Protein AF-A0ABD5UM29-F1 (afdb_monomer)

Sequence (417 aa):
MGLASVVATGASLSGGISDLYSALTGDIERVAASALIVAAVIGVRILTSWAKRRDDELSSTQRLLLSAAVGTATAVGAISLLLVWDRSGALLDAYRSAAIADQLTNVVIAVVLLAIAYAVTDFLGGVIREISAESTVLTDHQEEVVRRLTQLTVYTFALLVVVGLFTDNVGGLLVGAGFLGIVVGMAARQTLGAILAGFVLMFSRPFEVGDWVEVGDHEGTVTEISIMSTRLRSFDGEVVTLPNDTVRSGSIIDRSRRNRLRIEVEVGVDYATDIERAAAVVEEAVAGVEDVAEMPEPNAVTKRFDDSAVVLGVRYWIRNPSMRKRWRTQTAAMNAIKADLESEGIVIPFPQQTLSAREPDTSGPQLDAEVEGRAATRGGDGSGDGGSGGDGSGGDGGDAATGDGADTVTNDGEADR

Nearest PDB structures (foldseek):
  4agf-assembly1_G  TM=7.832E-01  e=2.697E-19  Escherichia coli
  2vv5-assembly1_G  TM=7.827E-01  e=2.845E-19  Escherichia coli
  4age-assembly1_C  TM=7.819E-01  e=4.855E-19  Escherichia coli
  5aji-assembly1_E  TM=7.641E-01  e=8.739E-19  Escherichia coli
  8ddj-assembly1_A  TM=7.696E-01  e=1.414E-18  Escherichia coli K-12

Radius of gyration: 45.91 Å; Cα contacts (8 Å, |Δi|>4): 381; chains: 1; bounding box: 120×96×123 Å

Organism: NCBI:txid2004704

InterPro domains:
  IPR006685 Mechanosensitive ion channel MscS [PF00924] (194-252)
  IPR010920 LSM domain superfamily [SSF50182] (191-254)
  IPR011014 Mechanosensitive ion channel MscS, transmembrane-2 [SSF82861] (104-189)
  IPR011066 Mechanosensitive ion channel MscS, C-terminal domain superfamily [SSF82689] (257-356)
  IPR023408 Mechanosensitive ion channel MscS, beta-domain superfamily [G3DSA:2.30.30.60] (206-254)
  IPR045275 Mechanosensitive ion channel MscS, archaea/bacteria type [PTHR30221] (100-361)
  IPR049278 Mechanosensitive ion channel MscS, C-terminal domain [PF21082] (263-348)

Solvent-accessible surface area (backbone atoms only — not comparable to full-atom values): 24436 Å² total; per-residue (Å²): 141,70,92,67,67,69,68,58,61,60,57,52,58,57,48,51,52,53,52,50,48,52,50,52,48,50,54,51,50,48,53,49,46,54,50,46,51,51,48,46,52,50,45,56,47,49,54,50,57,50,52,67,71,70,58,93,82,70,54,72,70,56,56,47,52,50,40,49,49,51,32,49,52,47,49,50,50,48,50,50,54,49,52,63,53,63,73,48,69,86,61,59,86,77,66,85,79,58,84,63,59,63,53,54,49,44,50,51,52,37,53,48,49,50,51,46,43,49,35,53,43,56,33,50,51,47,53,53,51,54,59,41,73,77,33,96,81,58,50,74,67,57,54,53,51,54,45,50,52,48,45,52,52,45,51,51,51,46,48,53,56,41,54,43,66,77,42,97,58,48,64,62,53,51,52,53,51,50,53,51,47,50,56,54,48,61,70,42,44,64,62,53,45,12,36,54,26,20,54,48,46,70,70,71,46,89,66,54,75,69,36,37,37,32,47,73,95,46,58,24,32,28,71,43,78,45,59,44,34,35,32,28,34,29,91,90,67,48,79,47,78,40,50,18,39,59,56,68,72,41,64,73,48,75,50,24,88,80,41,46,35,80,48,76,48,78,48,51,32,32,81,89,54,61,62,71,60,50,34,52,54,45,26,53,32,37,64,72,33,74,62,48,35,80,75,65,61,48,45,50,41,84,70,49,81,53,96,44,25,38,30,34,37,37,34,35,32,30,51,67,43,41,77,68,52,52,54,52,40,51,52,49,27,54,52,35,32,53,53,50,35,56,74,72,68,50,53,68,55,66,90,66,82,88,88,77,64,94,48,99,81,55,82,54,90,74,78,64,74,71,58,67,68,66,68,68,71,76,67,90,83,82,89,80,88,84,86,86,89,80,89,84,86,88,77,88,78,89,80,90,80,88,76,89,76,88,87,85,85,84,87,79,89,86,88,86,136

pLDDT: mean 72.76, std 21.67, range [32.19, 97.88]

Foldseek 3Di:
DDPPVPVVVVVVVVVVVVVVVCVVCVVVVLVVVLVVLVCVLVVLVVVLVVVVVPDPPDDLVVLLVSLVVNLVSLVCSLVVNVVVVVVPVPCVVPCPDDPPVLVVVLVSNLVSLVSNLVSVLSNVLSVLVVVCVVDPPDDPVNSVVVSVVSNCVSVVVSVLVSVVSVDPPNVVSVVVVVVVVVVVCVVCVLVVLLLVLLVCCVVVVPDDQQWFKDAPPDTAGFHDRDSFWTWGQDPVRDIDIGGSNSRVVTDMGTQAPVQKHKDKDKAFFAPVDDPVVLQVLLQVLLCPFPQWDPPPGKGWDQDDDDQGTGIIIIMTMGGRDDPVVNVVSNVSSVVSSVVSCVVVVTDRDDRDDDDDDPDPPDDDPDPPPVVVVVVVPPPDDDDDDDDDDDDDDDDDDYDDDDDDDDDDDDDDDDDDD

Structure (mmCIF, N/CA/C/O backbone):
data_AF-A0ABD5UM29-F1
#
_entry.id   AF-A0ABD5UM29-F1
#
loop_
_atom_site.group_PDB
_atom_site.id
_atom_site.type_symbol
_atom_site.label_atom_id
_atom_site.label_alt_id
_atom_site.label_comp_id
_atom_site.label_asym_id
_atom_site.label_entity_id
_atom_site.label_seq_id
_atom_site.pdbx_PDB_ins_code
_atom_site.Cartn_x
_atom_site.Cartn_y
_atom_site.Cartn_z
_atom_site.occupancy
_atom_site.B_iso_or_equiv
_atom_site.auth_seq_id
_atom_site.auth_comp_id
_atom_site.auth_asym_id
_atom_site.auth_atom_id
_atom_site.pdbx_PDB_model_num
ATOM 1 N N . MET A 1 1 ? 58.906 38.673 -81.941 1.00 42.47 1 MET A N 1
ATOM 2 C CA . MET A 1 1 ? 57.706 38.536 -81.083 1.00 42.47 1 MET A CA 1
ATOM 3 C C . MET A 1 1 ? 56.703 37.666 -81.830 1.00 42.47 1 MET A C 1
ATOM 5 O O . MET A 1 1 ? 56.299 38.071 -82.899 1.00 42.47 1 MET A O 1
ATOM 9 N N . GLY A 1 2 ? 56.323 36.459 -81.430 1.00 42.59 2 GLY A N 1
ATOM 10 C CA . GLY A 1 2 ? 56.730 35.649 -80.295 1.00 42.59 2 GLY A CA 1
ATOM 11 C C . GLY A 1 2 ? 56.500 34.177 -80.645 1.00 42.59 2 GLY A C 1
ATOM 12 O O . GLY A 1 2 ? 55.365 33.739 -80.761 1.00 42.59 2 GLY A O 1
ATOM 13 N N . LEU A 1 3 ? 57.588 33.413 -80.755 1.00 36.88 3 LEU A N 1
ATOM 14 C CA . LEU A 1 3 ? 57.591 31.941 -80.764 1.00 36.88 3 LEU A CA 1
ATOM 15 C C . LEU A 1 3 ? 57.324 31.359 -79.354 1.00 36.88 3 LEU A C 1
ATOM 17 O O . LEU A 1 3 ? 57.619 30.203 -79.081 1.00 36.88 3 LEU A O 1
ATOM 21 N N . ALA A 1 4 ? 56.752 32.165 -78.454 1.00 42.00 4 ALA A N 1
ATOM 22 C CA . ALA A 1 4 ? 56.408 31.800 -77.083 1.00 42.00 4 ALA A CA 1
ATOM 23 C C . ALA A 1 4 ? 54.969 31.261 -76.943 1.00 42.00 4 ALA A C 1
ATOM 25 O O . ALA A 1 4 ? 54.610 30.777 -75.876 1.00 42.00 4 ALA A O 1
ATOM 26 N N . SER A 1 5 ? 54.139 31.317 -77.995 1.00 41.09 5 SER A N 1
ATOM 27 C CA . SER A 1 5 ? 52.724 30.917 -77.910 1.00 41.09 5 SER A CA 1
ATOM 28 C C . SER A 1 5 ? 52.451 29.435 -78.184 1.00 41.09 5 SER A C 1
ATOM 30 O O . SER A 1 5 ? 51.379 28.961 -77.828 1.00 41.09 5 SER A O 1
ATOM 32 N N . VAL A 1 6 ? 53.398 28.685 -78.763 1.00 41.56 6 VAL A N 1
ATOM 33 C CA . VAL A 1 6 ? 53.191 27.261 -79.118 1.00 41.56 6 VAL A CA 1
ATOM 34 C C . VAL A 1 6 ? 53.709 26.302 -78.036 1.00 41.56 6 VAL A C 1
ATOM 36 O O . VAL A 1 6 ? 53.201 25.196 -77.895 1.00 41.56 6 VAL A O 1
ATOM 39 N N . VAL A 1 7 ? 54.641 26.739 -77.180 1.00 39.00 7 VAL A N 1
ATOM 40 C CA . VAL A 1 7 ? 55.073 25.952 -76.004 1.00 39.00 7 VAL A CA 1
ATOM 41 C C . VAL A 1 7 ? 54.029 26.008 -74.873 1.00 39.00 7 VAL A C 1
ATOM 43 O O . VAL A 1 7 ? 53.941 25.089 -74.064 1.00 39.00 7 VAL A O 1
ATOM 46 N N . ALA A 1 8 ? 53.161 27.027 -74.858 1.00 39.19 8 ALA A N 1
ATOM 47 C CA . ALA A 1 8 ? 52.104 27.179 -73.855 1.00 39.19 8 ALA A CA 1
ATOM 48 C C . ALA A 1 8 ? 50.895 26.243 -74.069 1.00 39.19 8 ALA A C 1
ATOM 50 O O . ALA A 1 8 ? 50.147 25.992 -73.129 1.00 39.19 8 ALA A O 1
ATOM 51 N N . THR A 1 9 ? 50.703 25.696 -75.276 1.00 42.31 9 THR A N 1
ATOM 52 C CA . THR A 1 9 ? 49.543 24.841 -75.603 1.00 42.31 9 THR A CA 1
ATOM 53 C C . THR A 1 9 ? 49.796 23.347 -75.360 1.00 42.31 9 THR A C 1
ATOM 55 O O . THR A 1 9 ? 48.850 22.572 -75.282 1.00 42.31 9 THR A O 1
ATOM 58 N N . GLY A 1 10 ? 51.058 22.927 -75.199 1.00 37.72 10 GLY A N 1
ATOM 59 C CA . GLY A 1 10 ? 51.411 21.552 -74.811 1.00 37.72 10 GLY A CA 1
ATOM 60 C C . GLY A 1 10 ? 51.327 21.298 -73.299 1.00 37.72 10 GLY A C 1
ATOM 61 O O . GLY A 1 10 ? 51.013 20.188 -72.881 1.00 37.72 10 GLY A O 1
ATOM 62 N N . ALA A 1 11 ? 51.544 22.333 -72.480 1.00 40.94 11 ALA A N 1
ATOM 63 C CA . ALA A 1 11 ? 51.491 22.243 -71.017 1.00 40.94 11 ALA A CA 1
ATOM 64 C C . ALA A 1 11 ? 50.054 22.238 -70.453 1.00 40.94 11 ALA A C 1
ATOM 66 O O . ALA A 1 11 ? 49.818 21.729 -69.358 1.00 40.94 11 ALA A O 1
ATOM 67 N N . SER A 1 12 ? 49.078 22.766 -71.201 1.00 43.00 12 SER A N 1
ATOM 68 C CA . SER A 1 12 ? 47.667 22.809 -70.790 1.00 43.00 12 SER A CA 1
ATOM 69 C C . SER A 1 12 ? 46.926 21.484 -71.003 1.00 43.00 12 SER A C 1
ATOM 71 O O . SER A 1 12 ? 45.983 21.190 -70.275 1.00 43.00 12 SER A O 1
ATOM 73 N N . LEU A 1 13 ? 47.370 20.650 -71.951 1.00 42.56 13 LEU A N 1
ATOM 74 C CA . LEU A 1 13 ? 46.807 19.314 -72.182 1.00 42.56 13 LEU A CA 1
ATOM 75 C C . LEU A 1 13 ? 47.360 18.271 -71.201 1.00 42.56 13 LEU A C 1
ATOM 77 O O . LEU A 1 13 ? 46.611 17.400 -70.767 1.00 42.56 13 LEU A O 1
ATOM 81 N N . SER A 1 14 ? 48.631 18.379 -70.788 1.00 44.38 14 SER A N 1
ATOM 82 C CA . SER A 1 14 ? 49.173 17.524 -69.722 1.00 44.38 14 SER A CA 1
ATOM 83 C C . SER A 1 14 ? 48.588 17.881 -68.355 1.00 44.38 14 SER A C 1
ATOM 85 O O . SER A 1 14 ? 48.256 16.972 -67.604 1.00 44.38 14 SER A O 1
ATOM 87 N N . GLY A 1 15 ? 48.397 19.181 -68.078 1.00 46.75 15 GLY A N 1
ATOM 88 C CA . GLY A 1 15 ? 47.744 19.688 -66.865 1.00 46.75 15 GLY A CA 1
ATOM 89 C C . GLY A 1 15 ? 46.284 19.247 -66.748 1.00 46.75 15 GLY A C 1
ATOM 90 O O . GLY A 1 15 ? 45.889 18.707 -65.724 1.00 46.75 15 GLY A O 1
ATOM 91 N N . GLY A 1 16 ? 45.507 19.357 -67.832 1.00 45.25 16 GLY A N 1
ATOM 92 C CA . GLY A 1 16 ? 44.100 18.943 -67.840 1.00 45.25 16 GLY A CA 1
ATOM 93 C C . GLY A 1 16 ? 43.890 17.437 -67.647 1.00 45.25 16 GLY A C 1
ATOM 94 O O . GLY A 1 16 ? 42.917 17.037 -67.019 1.00 45.25 16 GLY A O 1
ATOM 95 N N . ILE A 1 17 ? 44.808 16.591 -68.131 1.00 44.81 17 ILE A N 1
ATOM 96 C CA . ILE A 1 17 ? 44.741 15.137 -67.911 1.00 44.81 17 ILE A CA 1
ATOM 97 C C . ILE A 1 17 ? 45.189 14.780 -66.487 1.00 44.81 17 ILE A C 1
ATOM 99 O O . ILE A 1 17 ? 44.570 13.914 -65.877 1.00 44.81 17 ILE A O 1
ATOM 103 N N . SER A 1 18 ? 46.196 15.453 -65.917 1.00 48.44 18 SER A N 1
ATOM 104 C CA . SER A 1 18 ? 46.575 15.268 -64.505 1.00 48.44 18 SER A CA 1
ATOM 105 C C . SER A 1 18 ? 45.534 15.816 -63.523 1.00 48.44 18 SER A C 1
ATOM 107 O O . SER A 1 18 ? 45.331 15.228 -62.463 1.00 48.44 18 SER A O 1
ATOM 109 N N . ASP A 1 19 ? 44.825 16.884 -63.883 1.00 49.12 19 ASP A N 1
ATOM 110 C CA . ASP A 1 19 ? 43.728 17.453 -63.093 1.00 49.12 19 ASP A CA 1
ATOM 111 C C . ASP A 1 19 ? 42.481 16.562 -63.162 1.00 49.12 19 ASP A C 1
ATOM 113 O O . ASP A 1 19 ? 41.829 16.320 -62.150 1.00 49.12 19 ASP A O 1
ATOM 117 N N . LEU A 1 20 ? 42.196 15.971 -64.328 1.00 44.59 20 LEU A N 1
ATOM 118 C CA . LEU A 1 20 ? 41.130 14.978 -64.471 1.00 44.59 20 LEU A CA 1
ATOM 119 C C . LEU A 1 20 ? 41.475 13.667 -63.746 1.00 44.59 20 LEU A C 1
ATOM 121 O O . LEU A 1 20 ? 40.602 13.067 -63.126 1.00 44.59 20 LEU A O 1
ATOM 125 N N . TYR A 1 21 ? 42.742 13.235 -63.785 1.00 45.88 21 TYR A N 1
ATOM 126 C CA . TYR A 1 21 ? 43.214 12.040 -63.082 1.00 45.88 21 TYR A CA 1
ATOM 127 C C . TYR A 1 21 ? 43.197 12.243 -61.564 1.00 45.88 21 TYR A C 1
ATOM 129 O O . TYR A 1 21 ? 42.720 11.361 -60.866 1.00 45.88 21 TYR A O 1
ATOM 137 N N . SER A 1 22 ? 43.627 13.406 -61.060 1.00 48.59 22 SER A N 1
ATOM 138 C CA . SER A 1 22 ? 43.590 13.741 -59.627 1.00 48.59 22 SER A CA 1
ATOM 139 C C . SER A 1 22 ? 42.170 13.955 -59.089 1.00 48.59 22 SER A C 1
ATOM 141 O O . SER A 1 22 ? 41.892 13.584 -57.947 1.00 48.59 22 SER A O 1
ATOM 143 N N . ALA A 1 23 ? 41.248 14.469 -59.911 1.00 43.78 23 ALA A N 1
ATOM 144 C CA . ALA A 1 23 ? 39.825 14.551 -59.583 1.00 43.78 23 ALA A CA 1
ATOM 145 C C . ALA A 1 23 ? 39.160 13.160 -59.539 1.00 43.78 23 ALA A C 1
ATOM 147 O O . ALA A 1 23 ? 38.472 12.840 -58.571 1.00 43.78 23 ALA A O 1
ATOM 148 N N . LEU A 1 24 ? 39.431 12.294 -60.526 1.00 34.06 24 LEU A N 1
ATOM 149 C CA . LEU A 1 24 ? 38.925 10.914 -60.554 1.00 34.06 24 LEU A CA 1
ATOM 150 C C . LEU A 1 24 ? 39.514 10.046 -59.436 1.00 34.06 24 LEU A C 1
ATOM 152 O O . LEU A 1 24 ? 38.777 9.281 -58.814 1.00 34.06 24 LEU A O 1
ATOM 156 N N . THR A 1 25 ? 40.814 10.159 -59.142 1.00 47.50 25 THR A N 1
ATOM 157 C CA . THR A 1 25 ? 41.418 9.445 -58.009 1.00 47.50 25 THR A CA 1
ATOM 158 C C . THR A 1 25 ? 40.909 9.987 -56.682 1.00 47.50 25 THR A C 1
ATOM 160 O O . THR A 1 25 ? 40.654 9.190 -55.793 1.00 47.50 25 THR A O 1
ATOM 163 N N . GLY A 1 26 ? 40.658 11.295 -56.553 1.00 49.22 26 GLY A N 1
ATOM 164 C CA . GLY A 1 26 ? 40.088 11.884 -55.339 1.00 49.22 26 GLY A CA 1
ATOM 165 C C . GLY A 1 26 ? 38.675 11.384 -55.025 1.00 49.22 26 GLY A C 1
ATOM 166 O O . GLY A 1 26 ? 38.383 11.064 -53.874 1.00 49.22 26 GLY A O 1
ATOM 167 N N . ASP A 1 27 ? 37.807 11.254 -56.031 1.00 46.69 27 ASP A N 1
ATOM 168 C CA . ASP A 1 27 ? 36.437 10.755 -55.848 1.00 46.69 27 ASP A CA 1
ATOM 169 C C . ASP A 1 27 ? 36.397 9.238 -55.587 1.00 46.69 27 ASP A C 1
ATOM 171 O O . ASP A 1 27 ? 35.659 8.773 -54.712 1.00 46.69 27 ASP A O 1
ATOM 175 N N . ILE A 1 28 ? 37.250 8.462 -56.268 1.00 46.00 28 ILE A N 1
ATOM 176 C CA . ILE A 1 28 ? 37.396 7.018 -56.030 1.00 46.00 28 ILE A CA 1
ATOM 177 C C . ILE A 1 28 ? 38.019 6.755 -54.658 1.00 46.00 28 ILE A C 1
ATOM 179 O O . ILE A 1 28 ? 37.548 5.871 -53.953 1.00 46.00 28 ILE A O 1
ATOM 183 N N . GLU A 1 29 ? 39.014 7.533 -54.232 1.00 46.12 29 GLU A N 1
ATOM 184 C CA . GLU A 1 29 ? 39.625 7.419 -52.904 1.00 46.12 29 GLU A CA 1
ATOM 185 C C . GLU A 1 29 ? 38.633 7.747 -51.785 1.00 46.12 29 GLU A C 1
ATOM 187 O O . GLU A 1 29 ? 38.701 7.133 -50.727 1.00 46.12 29 GLU A O 1
ATOM 192 N N . ARG A 1 30 ? 37.666 8.647 -52.006 1.00 51.00 30 ARG A N 1
ATOM 193 C CA . ARG A 1 30 ? 36.646 9.033 -51.010 1.00 51.00 30 ARG A CA 1
ATOM 194 C C . ARG A 1 30 ? 35.501 8.027 -50.902 1.00 51.00 30 ARG A C 1
ATOM 196 O O . ARG A 1 30 ? 35.073 7.697 -49.792 1.00 51.00 30 ARG A O 1
ATOM 203 N N . VAL A 1 31 ? 35.028 7.493 -52.029 1.00 49.81 31 VAL A N 1
ATOM 204 C CA . VAL A 1 31 ? 34.071 6.373 -52.038 1.00 49.81 31 VAL A CA 1
ATOM 205 C C . VAL A 1 31 ? 34.745 5.104 -51.515 1.00 49.81 31 VAL A C 1
ATOM 207 O O . VAL A 1 31 ? 34.155 4.384 -50.717 1.00 49.81 31 VAL A O 1
ATOM 210 N N . ALA A 1 32 ? 36.010 4.867 -51.865 1.00 48.44 32 ALA A N 1
ATOM 211 C CA . ALA A 1 32 ? 36.797 3.773 -51.313 1.00 48.44 32 ALA A CA 1
ATOM 212 C C . ALA A 1 32 ? 37.085 3.968 -49.823 1.00 48.44 32 ALA A C 1
ATOM 214 O O . ALA A 1 32 ? 37.040 2.987 -49.097 1.00 48.44 32 ALA A O 1
ATOM 215 N N . ALA A 1 33 ? 37.319 5.194 -49.340 1.00 50.91 33 ALA A N 1
ATOM 216 C CA . ALA A 1 33 ? 37.537 5.486 -47.923 1.00 50.91 33 ALA A CA 1
ATOM 217 C C . ALA A 1 33 ? 36.254 5.317 -47.103 1.00 50.91 33 ALA A C 1
ATOM 219 O O . ALA A 1 33 ? 36.284 4.677 -46.059 1.00 50.91 33 ALA A O 1
ATOM 220 N N . SER A 1 34 ? 35.113 5.819 -47.581 1.00 49.50 34 SER A N 1
ATOM 221 C CA . SER A 1 34 ? 33.817 5.590 -46.925 1.00 49.50 34 SER A CA 1
ATOM 222 C C . SER A 1 34 ? 33.414 4.112 -46.971 1.00 49.50 34 SER A C 1
ATOM 224 O O . SER A 1 34 ? 33.009 3.568 -45.946 1.00 49.50 34 SER A O 1
ATOM 226 N N . ALA A 1 35 ? 33.634 3.417 -48.092 1.00 50.44 35 ALA A N 1
ATOM 227 C CA . ALA A 1 35 ? 33.451 1.970 -48.192 1.00 50.44 35 ALA A CA 1
ATOM 228 C C . ALA A 1 35 ? 34.433 1.187 -47.303 1.00 50.44 35 ALA A C 1
ATOM 230 O O . ALA A 1 35 ? 34.028 0.191 -46.718 1.00 50.44 35 ALA A O 1
ATOM 231 N N . LEU A 1 36 ? 35.683 1.638 -47.139 1.00 52.59 36 LEU A N 1
ATOM 232 C CA . LEU A 1 36 ? 36.677 1.039 -46.240 1.00 52.59 36 LEU A CA 1
ATOM 233 C C . LEU A 1 36 ? 36.322 1.255 -44.779 1.00 52.59 36 LEU A C 1
ATOM 235 O O . LEU A 1 36 ? 36.490 0.335 -43.992 1.00 52.59 36 LEU A O 1
ATOM 239 N N . ILE A 1 37 ? 35.822 2.432 -44.402 1.00 54.78 37 ILE A N 1
ATOM 240 C CA . ILE A 1 37 ? 35.394 2.701 -43.026 1.00 54.78 37 ILE A CA 1
ATOM 241 C C . ILE A 1 37 ? 34.131 1.893 -42.724 1.00 54.78 37 ILE A C 1
ATOM 243 O O . ILE A 1 37 ? 34.062 1.248 -41.683 1.00 54.78 37 ILE A O 1
ATOM 247 N N . VAL A 1 38 ? 33.168 1.834 -43.646 1.00 53.19 38 VAL A N 1
ATOM 248 C CA . VAL A 1 38 ? 31.983 0.975 -43.509 1.00 53.19 38 VAL A CA 1
ATOM 249 C C . VAL A 1 38 ? 32.387 -0.504 -43.461 1.00 53.19 38 VAL A C 1
ATOM 251 O O . VAL A 1 38 ? 31.922 -1.225 -42.584 1.00 53.19 38 VAL A O 1
ATOM 254 N N . ALA A 1 39 ? 33.308 -0.960 -44.312 1.00 51.53 39 ALA A N 1
ATOM 255 C CA . ALA A 1 39 ? 33.837 -2.325 -44.297 1.00 51.53 39 ALA A CA 1
ATOM 256 C C . ALA A 1 39 ? 34.681 -2.624 -43.050 1.00 51.53 39 ALA A C 1
ATOM 258 O O . ALA A 1 39 ? 34.658 -3.751 -42.569 1.00 51.53 39 ALA A O 1
ATOM 259 N N . ALA A 1 40 ? 35.379 -1.639 -42.485 1.00 54.31 40 ALA A N 1
ATOM 260 C CA . ALA A 1 40 ? 36.127 -1.767 -41.239 1.00 54.31 40 ALA A CA 1
ATOM 261 C C . ALA A 1 40 ? 35.183 -1.818 -40.035 1.00 54.31 40 ALA A C 1
ATOM 263 O O . ALA A 1 40 ? 35.369 -2.654 -39.159 1.00 54.31 40 ALA A O 1
ATOM 264 N N . VAL A 1 41 ? 34.122 -1.008 -40.013 1.00 55.47 41 VAL A N 1
ATOM 265 C CA . VAL A 1 41 ? 33.076 -1.055 -38.979 1.00 55.47 41 VAL A CA 1
ATOM 266 C C . VAL A 1 41 ? 32.315 -2.381 -39.053 1.00 55.47 41 VAL A C 1
ATOM 268 O O . VAL A 1 41 ? 32.137 -3.051 -38.036 1.00 55.47 41 VAL A O 1
ATOM 271 N N . ILE A 1 42 ? 31.926 -2.818 -40.255 1.00 56.91 42 ILE A N 1
ATOM 272 C CA . ILE A 1 42 ? 31.303 -4.128 -40.484 1.00 56.91 42 ILE A CA 1
ATOM 273 C C . ILE A 1 42 ? 32.288 -5.257 -40.153 1.00 56.91 42 ILE A C 1
ATOM 275 O O . ILE A 1 42 ? 31.890 -6.239 -39.539 1.00 56.91 42 ILE A O 1
ATOM 279 N N . GLY A 1 43 ? 33.569 -5.116 -40.488 1.00 56.28 43 GLY A N 1
ATOM 280 C CA . GLY A 1 43 ? 34.623 -6.098 -40.233 1.00 56.28 43 GLY A CA 1
ATOM 281 C C . GLY A 1 43 ? 34.918 -6.272 -38.746 1.00 56.28 43 GLY A C 1
ATOM 282 O O . GLY A 1 43 ? 34.903 -7.396 -38.254 1.00 56.28 43 GLY A O 1
ATOM 283 N N . VAL A 1 44 ? 35.078 -5.175 -38.002 1.00 57.84 44 VAL A N 1
ATOM 284 C CA . VAL A 1 44 ? 35.207 -5.174 -36.535 1.00 57.84 44 VAL A CA 1
ATOM 285 C C . VAL A 1 44 ? 33.968 -5.797 -35.898 1.00 57.84 44 VAL A C 1
ATOM 287 O O . VAL A 1 44 ? 34.076 -6.581 -34.957 1.00 57.84 44 VAL A O 1
ATOM 290 N N . ARG A 1 45 ? 32.780 -5.532 -36.444 1.00 57.75 45 ARG A N 1
ATOM 291 C CA . ARG A 1 45 ? 31.517 -6.095 -35.959 1.00 57.75 45 ARG A CA 1
ATOM 292 C C . ARG A 1 45 ? 31.340 -7.582 -36.275 1.00 57.75 45 ARG A C 1
ATOM 294 O O . ARG A 1 45 ? 30.867 -8.326 -35.422 1.00 57.75 45 ARG A O 1
ATOM 301 N N . ILE A 1 46 ? 31.730 -8.043 -37.462 1.00 60.22 46 ILE A N 1
ATOM 302 C CA . ILE A 1 46 ? 31.719 -9.467 -37.820 1.00 60.22 46 ILE A CA 1
ATOM 303 C C . ILE A 1 46 ? 32.739 -10.202 -36.957 1.00 60.22 46 ILE A C 1
ATOM 305 O O . ILE A 1 46 ? 32.381 -11.198 -36.337 1.00 60.22 46 ILE A O 1
ATOM 309 N N . LEU A 1 47 ? 33.956 -9.670 -36.833 1.00 58.34 47 LEU A N 1
ATOM 310 C CA . LEU A 1 47 ? 35.030 -10.246 -36.029 1.00 58.34 47 LEU A CA 1
ATOM 311 C C . LEU A 1 47 ? 34.638 -10.359 -34.552 1.00 58.34 47 LEU A C 1
ATOM 313 O O . LEU A 1 47 ? 34.876 -11.387 -33.928 1.00 58.34 47 LEU A O 1
ATOM 317 N N . THR A 1 48 ? 33.964 -9.348 -34.007 1.00 55.91 48 THR A N 1
ATOM 318 C CA . THR A 1 48 ? 33.502 -9.356 -32.610 1.00 55.91 48 THR A CA 1
ATOM 319 C C . THR A 1 48 ? 32.259 -10.216 -32.409 1.00 55.91 48 THR A C 1
ATOM 321 O O . THR A 1 48 ? 32.176 -10.927 -31.413 1.00 55.91 48 THR A O 1
ATOM 324 N N . SER A 1 49 ? 31.330 -10.259 -33.370 1.00 55.28 49 SER A N 1
ATOM 325 C CA . SER A 1 49 ? 30.205 -11.205 -33.345 1.00 55.28 49 SER A CA 1
ATOM 326 C C . SER A 1 49 ? 30.660 -12.662 -33.471 1.00 55.28 49 SER A C 1
ATOM 328 O O . SER A 1 49 ? 30.033 -13.555 -32.909 1.00 55.28 49 SER A O 1
ATOM 330 N N . TRP A 1 50 ? 31.761 -12.898 -34.185 1.00 54.84 50 TRP A N 1
ATOM 331 C CA . TRP A 1 50 ? 32.379 -14.205 -34.358 1.00 54.84 50 TRP A CA 1
ATOM 332 C C . TRP A 1 50 ? 33.184 -14.607 -33.118 1.00 54.84 50 TRP A C 1
ATOM 334 O O . TRP A 1 50 ? 33.058 -15.740 -32.665 1.00 54.84 50 TRP A O 1
ATOM 344 N N . ALA A 1 51 ? 33.900 -13.664 -32.494 1.00 55.66 51 ALA A N 1
ATOM 345 C CA . ALA A 1 51 ? 34.544 -13.857 -31.193 1.00 55.66 51 ALA A CA 1
ATOM 346 C C . ALA A 1 51 ? 33.517 -14.179 -30.091 1.00 55.66 51 ALA A C 1
ATOM 348 O O . ALA A 1 51 ? 33.687 -15.131 -29.338 1.00 55.66 51 ALA A O 1
ATOM 349 N N . LYS A 1 52 ? 32.376 -13.477 -30.068 1.00 54.62 52 LYS A N 1
ATOM 350 C CA . LYS A 1 52 ? 31.276 -13.713 -29.112 1.00 54.62 52 LYS A CA 1
ATOM 351 C C . LYS A 1 52 ? 30.561 -15.060 -29.315 1.00 54.62 52 LYS A C 1
ATOM 353 O O . LYS A 1 52 ? 29.873 -15.508 -28.408 1.00 54.62 52 LYS A O 1
ATOM 358 N N . ARG A 1 53 ? 30.701 -15.695 -30.489 1.00 56.91 53 ARG A N 1
ATOM 359 C CA . ARG A 1 53 ? 30.181 -17.047 -30.789 1.00 56.91 53 ARG A CA 1
ATOM 360 C C . ARG A 1 53 ? 31.165 -18.171 -30.456 1.00 56.91 53 ARG A C 1
ATOM 362 O O . ARG A 1 53 ? 30.759 -19.325 -30.526 1.00 56.91 53 ARG A O 1
ATOM 369 N N . ARG A 1 54 ? 32.439 -17.863 -30.186 1.00 53.44 54 ARG A N 1
ATOM 370 C CA . ARG A 1 54 ? 33.483 -18.877 -29.982 1.00 53.44 54 ARG A CA 1
ATOM 371 C C . ARG A 1 54 ? 33.861 -19.138 -28.527 1.00 53.44 54 ARG A C 1
ATOM 373 O O . ARG A 1 54 ? 34.426 -20.196 -28.291 1.00 53.44 54 ARG A O 1
ATOM 380 N N . ASP A 1 55 ? 33.516 -18.254 -27.590 1.00 46.31 55 ASP A N 1
ATOM 381 C CA . ASP A 1 55 ? 33.963 -18.383 -26.199 1.00 46.31 55 ASP A CA 1
ATOM 382 C C . ASP A 1 55 ? 32.801 -18.507 -25.196 1.00 46.31 55 ASP A C 1
ATOM 384 O O . ASP A 1 55 ? 32.187 -17.523 -24.762 1.00 46.31 55 ASP A O 1
ATOM 388 N N . ASP A 1 56 ? 32.556 -19.749 -24.773 1.00 51.03 56 ASP A N 1
ATOM 389 C CA . ASP A 1 56 ? 31.655 -20.104 -23.669 1.00 51.03 56 ASP A CA 1
ATOM 390 C C . ASP A 1 56 ? 32.291 -19.899 -22.272 1.00 51.03 56 ASP A C 1
ATOM 392 O O . ASP A 1 56 ? 31.595 -20.018 -21.268 1.00 51.03 56 ASP A O 1
ATOM 396 N N . GLU A 1 57 ? 33.570 -19.502 -22.175 1.00 51.22 57 GLU A N 1
ATOM 397 C CA . GLU A 1 57 ? 34.334 -19.467 -20.904 1.00 51.22 57 GLU A CA 1
ATOM 398 C C . GLU A 1 57 ? 34.720 -18.066 -20.372 1.00 51.22 57 GLU A C 1
ATOM 400 O O . GLU A 1 57 ? 35.502 -17.954 -19.429 1.00 51.22 57 GLU A O 1
ATOM 405 N N . LEU A 1 58 ? 34.195 -16.968 -20.928 1.00 51.69 58 LEU A N 1
ATOM 406 C CA . LEU A 1 58 ? 34.571 -15.613 -20.476 1.00 51.69 58 LEU A CA 1
ATOM 407 C C . LEU A 1 58 ? 33.692 -15.103 -19.322 1.00 51.69 58 LEU A C 1
ATOM 409 O O . LEU A 1 58 ? 32.461 -15.158 -19.401 1.00 51.69 58 LEU A O 1
ATOM 413 N N . SER A 1 59 ? 34.330 -14.539 -18.288 1.00 57.28 59 SER A N 1
ATOM 414 C CA . SER A 1 59 ? 33.668 -13.932 -17.123 1.00 57.28 59 SER A CA 1
ATOM 415 C C . SER A 1 59 ? 32.768 -12.752 -17.524 1.00 57.28 59 SER A C 1
ATOM 417 O O . SER A 1 59 ? 33.029 -12.071 -18.521 1.00 57.28 59 SER A O 1
ATOM 419 N N . SER A 1 60 ? 31.710 -12.484 -16.746 1.00 57.12 60 SER A N 1
ATOM 420 C CA . SER A 1 60 ? 30.689 -11.456 -17.044 1.00 57.12 60 SER A CA 1
ATOM 421 C C . SER A 1 60 ? 31.304 -10.082 -17.374 1.00 57.12 60 SER A C 1
ATOM 423 O O . SER A 1 60 ? 31.035 -9.492 -18.424 1.00 57.12 60 SER A O 1
ATOM 425 N N . THR A 1 61 ? 32.304 -9.677 -16.588 1.00 53.38 61 THR A N 1
ATOM 426 C CA . THR A 1 61 ? 33.097 -8.451 -16.760 1.00 53.38 61 THR A CA 1
ATOM 427 C C . THR A 1 61 ? 33.811 -8.339 -18.112 1.00 53.38 61 THR A C 1
ATOM 429 O O . THR A 1 61 ? 33.867 -7.256 -18.697 1.00 53.38 61 THR A O 1
ATOM 432 N N . GLN A 1 62 ? 34.330 -9.440 -18.664 1.00 54.88 62 GLN A N 1
ATOM 433 C CA . GLN A 1 62 ? 35.030 -9.436 -19.954 1.00 54.88 62 GLN A CA 1
ATOM 434 C C . GLN A 1 62 ? 34.056 -9.296 -21.126 1.00 54.88 62 GLN A C 1
ATOM 436 O O . GLN A 1 62 ? 34.363 -8.608 -22.100 1.00 54.88 62 GLN A O 1
ATOM 441 N N . ARG A 1 63 ? 32.850 -9.867 -21.021 1.00 59.84 63 ARG A N 1
ATOM 442 C CA . ARG A 1 63 ? 31.785 -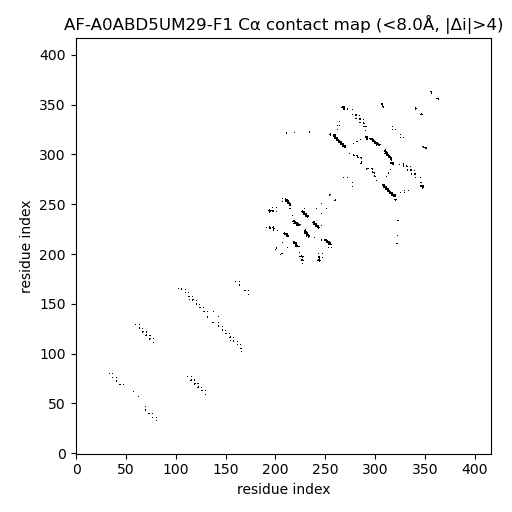9.696 -22.026 1.00 59.84 63 ARG A CA 1
ATOM 443 C C . ARG A 1 63 ? 31.288 -8.247 -22.074 1.00 59.84 63 ARG A C 1
ATOM 445 O O . ARG A 1 63 ? 31.015 -7.731 -23.163 1.00 59.84 63 ARG A O 1
ATOM 452 N N . LEU A 1 64 ? 31.241 -7.578 -20.921 1.00 56.47 64 LEU A N 1
ATOM 453 C CA . LEU A 1 64 ? 30.858 -6.173 -20.796 1.00 56.47 64 LEU A CA 1
ATOM 454 C C . LEU A 1 64 ? 31.905 -5.249 -21.415 1.00 56.47 64 LEU A C 1
ATOM 456 O O . LEU A 1 64 ? 31.561 -4.443 -22.278 1.00 56.47 64 LEU A O 1
ATOM 460 N N . LEU A 1 65 ? 33.184 -5.449 -21.084 1.00 54.34 65 LEU A N 1
ATOM 461 C CA . LEU A 1 65 ? 34.293 -4.719 -21.704 1.00 54.34 65 LEU A CA 1
ATOM 462 C C . LEU A 1 65 ? 34.336 -4.921 -23.221 1.00 54.34 65 LEU A C 1
ATOM 464 O O . LEU A 1 65 ? 34.578 -3.965 -23.950 1.00 54.34 65 LEU A O 1
ATOM 468 N N . LEU A 1 66 ? 34.038 -6.125 -23.712 1.00 60.91 66 LEU A N 1
ATOM 469 C CA . LEU A 1 66 ? 34.015 -6.418 -25.144 1.00 60.91 66 LEU A CA 1
ATOM 470 C C . LEU A 1 66 ? 32.837 -5.716 -25.839 1.00 60.91 66 LEU A C 1
ATOM 472 O O . LEU A 1 66 ? 33.027 -5.084 -26.873 1.00 60.91 66 LEU A O 1
ATOM 476 N N . SER A 1 67 ? 31.634 -5.732 -25.254 1.00 54.69 67 SER A N 1
ATOM 477 C CA . SER A 1 67 ? 30.479 -5.001 -25.805 1.00 54.69 67 SER A CA 1
ATOM 478 C C . SER A 1 67 ? 30.636 -3.475 -25.734 1.00 54.69 67 SER A C 1
ATOM 480 O O . SER A 1 67 ? 30.300 -2.781 -26.693 1.00 54.69 67 SER A O 1
ATOM 482 N N . ALA A 1 68 ? 31.223 -2.951 -24.654 1.00 56.22 68 ALA A N 1
ATOM 483 C CA . ALA A 1 68 ? 31.551 -1.539 -24.496 1.00 56.22 68 ALA A CA 1
ATOM 484 C C . ALA A 1 68 ? 32.652 -1.112 -25.474 1.00 56.22 68 ALA A C 1
ATOM 486 O O . ALA A 1 68 ? 32.529 -0.067 -26.109 1.00 56.22 68 ALA A O 1
ATOM 487 N N . ALA A 1 69 ? 33.687 -1.933 -25.668 1.00 57.16 69 ALA A N 1
ATOM 488 C CA . ALA A 1 69 ? 34.737 -1.689 -26.652 1.00 57.16 69 ALA A CA 1
ATOM 489 C C . ALA A 1 69 ? 34.178 -1.687 -28.080 1.00 57.16 69 ALA A C 1
ATOM 491 O O . ALA A 1 69 ? 34.538 -0.821 -28.871 1.00 57.16 69 ALA A O 1
ATOM 492 N N . VAL A 1 70 ? 33.248 -2.590 -28.400 1.00 58.94 70 VAL A N 1
ATOM 493 C CA . VAL A 1 70 ? 32.575 -2.634 -29.708 1.00 58.94 70 VAL A CA 1
ATOM 494 C C . VAL A 1 70 ? 31.656 -1.432 -29.910 1.00 58.94 70 VAL A C 1
ATOM 496 O O . VAL A 1 70 ? 31.691 -0.811 -30.974 1.00 58.94 70 VAL A O 1
ATOM 499 N N . GLY A 1 71 ? 30.870 -1.060 -28.898 1.00 52.09 71 GLY A N 1
ATOM 500 C CA . GLY A 1 71 ? 30.033 0.139 -28.926 1.00 52.09 71 GLY A CA 1
ATOM 501 C C . GLY A 1 71 ? 30.867 1.408 -29.109 1.00 52.09 71 GLY A C 1
ATOM 502 O O . GLY A 1 71 ? 30.574 2.218 -29.986 1.00 52.09 71 GLY A O 1
ATOM 503 N N . THR A 1 72 ? 31.970 1.524 -28.366 1.00 54.91 72 THR A N 1
ATOM 504 C CA . THR A 1 72 ? 32.915 2.647 -28.453 1.00 54.91 72 THR A CA 1
ATOM 505 C C . THR A 1 72 ? 33.613 2.676 -29.809 1.00 54.91 72 THR A C 1
ATOM 507 O O . THR A 1 72 ? 33.657 3.723 -30.440 1.00 54.91 72 THR A O 1
ATOM 510 N N . ALA A 1 73 ? 34.086 1.538 -30.321 1.00 54.06 73 ALA A N 1
ATOM 511 C CA . ALA A 1 73 ? 34.701 1.449 -31.645 1.00 54.06 73 ALA A CA 1
ATOM 512 C C . ALA A 1 73 ? 33.713 1.811 -32.765 1.00 54.06 73 ALA A C 1
ATOM 514 O O . ALA A 1 73 ? 34.089 2.471 -33.731 1.00 54.06 73 ALA A O 1
ATOM 515 N N . THR A 1 74 ? 32.437 1.442 -32.620 1.00 55.00 74 THR A N 1
ATOM 516 C CA . THR A 1 74 ? 31.392 1.790 -33.593 1.00 55.00 74 THR A CA 1
ATOM 517 C C . THR A 1 74 ? 31.035 3.275 -33.524 1.00 55.00 74 THR A C 1
ATOM 519 O O . THR A 1 74 ? 30.906 3.916 -34.564 1.00 55.00 74 THR A O 1
ATOM 522 N N . ALA A 1 75 ? 30.942 3.850 -32.321 1.00 52.03 75 ALA A N 1
ATOM 523 C CA . ALA A 1 75 ? 30.719 5.281 -32.124 1.00 52.03 75 ALA A CA 1
ATOM 524 C C . ALA A 1 75 ? 31.901 6.116 -32.639 1.00 52.03 75 ALA A C 1
ATOM 526 O O . ALA A 1 75 ? 31.698 7.081 -33.365 1.00 52.03 75 ALA A O 1
ATOM 527 N N . VAL A 1 76 ? 33.137 5.708 -32.343 1.00 56.34 76 VAL A N 1
ATOM 528 C CA . VAL A 1 76 ? 34.362 6.349 -32.845 1.00 56.34 76 VAL A CA 1
ATOM 529 C C . VAL A 1 76 ? 34.462 6.219 -34.361 1.00 56.34 76 VAL A C 1
ATOM 531 O O . VAL A 1 76 ? 34.820 7.191 -35.017 1.00 56.34 76 VAL A O 1
ATOM 534 N N . GLY A 1 77 ? 34.108 5.066 -34.932 1.00 53.19 77 GLY A N 1
ATOM 535 C CA . GLY A 1 77 ? 34.046 4.863 -36.379 1.00 53.19 77 GLY A CA 1
ATOM 536 C C . GLY A 1 77 ? 33.018 5.775 -37.048 1.00 53.19 77 GLY A C 1
ATOM 537 O O . GLY A 1 77 ? 33.333 6.424 -38.040 1.00 53.19 77 GLY A O 1
ATOM 538 N N . ALA A 1 78 ? 31.824 5.902 -36.466 1.00 51.44 78 ALA A N 1
ATOM 539 C CA . ALA A 1 78 ? 30.776 6.788 -36.963 1.00 51.44 78 ALA A CA 1
ATOM 540 C C . ALA A 1 78 ? 31.136 8.279 -36.826 1.00 51.44 78 ALA A C 1
ATOM 542 O O . ALA A 1 78 ? 30.956 9.043 -37.770 1.00 51.44 78 ALA A O 1
ATOM 543 N N . ILE A 1 79 ? 31.705 8.688 -35.686 1.00 54.38 79 ILE A N 1
ATOM 544 C CA . ILE A 1 79 ? 32.184 10.058 -35.442 1.00 54.38 79 ILE A CA 1
ATOM 545 C C . ILE A 1 79 ? 33.353 10.391 -36.373 1.00 54.38 79 ILE A C 1
ATOM 547 O O . ILE A 1 79 ? 33.404 11.480 -36.930 1.00 54.38 79 ILE A O 1
ATOM 551 N N . SER A 1 80 ? 34.265 9.446 -36.601 1.00 52.22 80 SER A N 1
ATOM 552 C CA . SER A 1 80 ? 35.381 9.615 -37.537 1.00 52.22 80 SER A CA 1
ATOM 553 C C . SER A 1 80 ? 34.883 9.763 -38.975 1.00 52.22 80 SER A C 1
ATOM 555 O O . SER A 1 80 ? 35.409 10.584 -39.719 1.00 52.22 80 SER A O 1
ATOM 557 N N . LEU A 1 81 ? 33.825 9.041 -39.355 1.00 53.09 81 LEU A N 1
ATOM 558 C CA . LEU A 1 81 ? 33.181 9.177 -40.661 1.00 53.09 81 LEU A CA 1
ATOM 559 C C . LEU A 1 81 ? 32.525 10.562 -40.820 1.00 53.09 81 LEU A C 1
ATOM 561 O O . LEU A 1 81 ? 32.685 11.188 -41.864 1.00 53.09 81 LEU A O 1
ATOM 565 N N . LEU A 1 82 ? 31.889 11.086 -39.765 1.00 53.59 82 LEU A N 1
ATOM 566 C CA . LEU A 1 82 ? 31.331 12.445 -39.744 1.00 53.59 82 LEU A CA 1
ATOM 567 C C . LEU A 1 82 ? 32.413 13.536 -39.804 1.00 53.59 82 LEU A C 1
ATOM 569 O O . LEU A 1 82 ? 32.268 14.492 -40.557 1.00 53.59 82 LEU A O 1
ATOM 573 N N . LEU A 1 83 ? 33.519 13.385 -39.070 1.00 53.06 83 LEU A N 1
ATOM 574 C CA . LEU A 1 83 ? 34.617 14.362 -39.037 1.00 53.06 83 LEU A CA 1
ATOM 575 C C . LEU A 1 83 ? 35.421 14.409 -40.344 1.00 53.06 83 LEU A C 1
ATOM 577 O O . LEU A 1 83 ? 35.898 15.471 -40.741 1.00 53.06 83 LEU A O 1
ATOM 581 N N . VAL A 1 84 ? 35.572 13.268 -41.024 1.00 55.38 84 VAL A N 1
ATOM 582 C CA . VAL A 1 84 ? 36.177 13.205 -42.366 1.00 55.38 84 VAL A CA 1
ATOM 583 C C . VAL A 1 84 ? 35.301 13.938 -43.386 1.00 55.38 84 VAL A C 1
ATOM 585 O O . VAL A 1 84 ? 35.826 14.565 -44.305 1.00 55.38 84 VAL A O 1
ATOM 588 N N . TRP A 1 85 ? 33.981 13.907 -43.199 1.00 47.44 85 TRP A N 1
ATOM 589 C CA . TRP A 1 85 ? 33.020 14.547 -44.090 1.00 47.44 85 TRP A CA 1
ATOM 590 C C . TRP A 1 85 ? 32.865 16.057 -43.813 1.00 47.44 85 TRP A C 1
ATOM 592 O O . TRP A 1 85 ? 32.909 16.849 -44.752 1.00 47.44 85 TRP A O 1
ATOM 602 N N . ASP A 1 86 ? 32.832 16.486 -42.546 1.00 52.19 86 ASP A N 1
ATOM 603 C CA . ASP A 1 86 ? 32.786 17.904 -42.123 1.00 52.19 86 ASP A CA 1
ATOM 604 C C . ASP A 1 86 ? 34.005 18.712 -42.616 1.00 52.19 86 ASP A C 1
ATOM 606 O O . ASP A 1 86 ? 33.899 19.853 -43.067 1.00 52.19 86 ASP A O 1
ATOM 610 N N . ARG A 1 87 ? 35.185 18.078 -42.668 1.00 46.97 87 ARG A N 1
ATOM 611 C CA . ARG A 1 87 ? 36.421 18.709 -43.166 1.00 46.97 87 ARG A CA 1
ATOM 612 C C . ARG A 1 87 ? 36.473 18.874 -44.693 1.00 46.97 87 ARG A C 1
ATOM 614 O O . ARG A 1 87 ? 37.410 19.489 -45.201 1.00 46.97 87 ARG A O 1
ATOM 621 N N . SER A 1 88 ? 35.479 18.358 -45.422 1.00 48.78 88 SER A N 1
ATOM 622 C CA . SER A 1 88 ? 35.339 18.500 -46.881 1.00 48.78 88 SER A CA 1
ATOM 623 C C . SER A 1 88 ? 34.477 19.699 -47.311 1.00 48.78 88 SER A C 1
ATOM 625 O O . SER A 1 88 ? 34.325 19.954 -48.507 1.00 48.78 88 SER A O 1
ATOM 627 N N . GLY A 1 89 ? 33.994 20.504 -46.353 1.00 47.22 89 GLY A N 1
ATOM 628 C CA . GLY A 1 89 ? 33.213 21.722 -46.60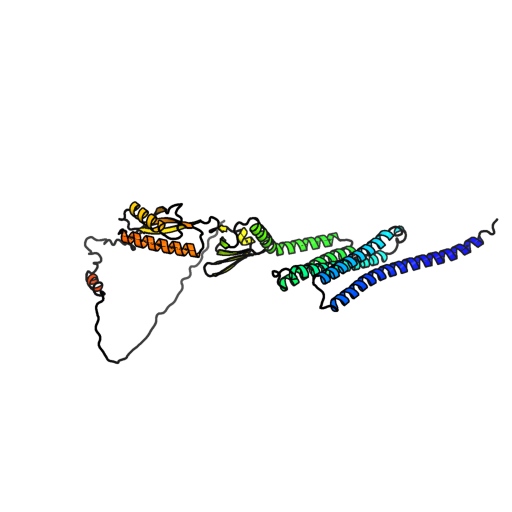4 1.00 47.22 89 GLY A CA 1
ATOM 629 C C . GLY A 1 89 ? 33.931 22.827 -47.397 1.00 47.22 89 GLY A C 1
ATOM 630 O O . GLY A 1 89 ? 33.298 23.802 -47.780 1.00 47.22 89 GLY A O 1
ATOM 631 N N . ALA A 1 90 ? 35.226 22.687 -47.699 1.00 47.09 90 ALA A N 1
ATOM 632 C CA . ALA A 1 90 ? 35.991 23.685 -48.452 1.00 47.09 90 ALA A CA 1
ATOM 633 C C . ALA A 1 90 ? 35.958 23.508 -49.989 1.00 47.09 90 ALA A C 1
ATOM 635 O O . ALA A 1 90 ? 36.543 24.322 -50.698 1.00 47.09 90 ALA A O 1
ATOM 636 N N . LEU A 1 91 ? 35.293 22.474 -50.526 1.00 43.56 91 LEU A N 1
ATOM 637 C CA . LEU A 1 91 ? 35.180 22.240 -51.982 1.00 43.56 91 LEU A CA 1
ATOM 638 C C . LEU A 1 91 ? 33.735 21.998 -52.468 1.00 43.56 91 LEU A C 1
ATOM 640 O O . LEU A 1 91 ? 33.531 21.637 -53.626 1.00 43.56 91 LEU A O 1
ATOM 644 N N . LEU A 1 92 ? 32.725 22.226 -51.619 1.00 45.41 92 LEU A N 1
ATOM 645 C CA . LEU A 1 92 ? 31.303 22.067 -51.973 1.00 45.41 92 LEU A CA 1
ATOM 646 C C . LEU A 1 92 ? 30.690 23.281 -52.695 1.00 45.41 92 LEU A C 1
ATOM 648 O O . LEU A 1 92 ? 29.587 23.174 -53.223 1.00 45.41 92 LEU A O 1
ATOM 652 N N . ASP A 1 93 ? 31.415 24.395 -52.825 1.00 51.47 93 ASP A N 1
ATOM 653 C CA . ASP A 1 93 ? 30.980 25.512 -53.679 1.00 51.47 93 ASP A CA 1
ATOM 654 C C . ASP A 1 93 ? 31.168 25.229 -55.184 1.00 51.47 93 ASP A C 1
ATOM 656 O O . ASP A 1 93 ? 30.572 25.909 -56.022 1.00 51.47 93 ASP A O 1
ATOM 660 N N . ALA A 1 94 ? 31.945 24.201 -55.552 1.00 49.88 94 ALA A N 1
ATOM 661 C CA . ALA A 1 94 ? 32.230 23.859 -56.949 1.00 49.88 94 ALA A CA 1
ATOM 662 C C . ALA A 1 94 ? 31.311 22.770 -57.545 1.00 49.88 94 ALA A C 1
ATOM 664 O O . ALA A 1 94 ? 31.297 22.594 -58.760 1.00 49.88 94 ALA A O 1
ATOM 665 N N . TYR A 1 95 ? 30.509 22.068 -56.735 1.00 46.41 95 TYR A N 1
ATOM 666 C CA . TYR A 1 95 ? 29.703 20.911 -57.171 1.00 46.41 95 TYR A CA 1
ATOM 667 C C . TYR A 1 95 ? 28.191 21.206 -57.183 1.00 46.41 95 TYR A C 1
ATOM 669 O O . TYR A 1 95 ? 27.352 20.372 -56.853 1.00 46.41 95 TYR A O 1
ATOM 677 N N . ARG A 1 96 ? 27.827 22.433 -57.575 1.00 49.88 96 ARG A N 1
ATOM 678 C CA . ARG A 1 96 ? 26.459 22.985 -57.562 1.00 49.88 96 ARG A CA 1
ATOM 679 C C . ARG A 1 96 ? 25.521 22.445 -58.658 1.00 49.88 96 ARG A C 1
ATOM 681 O O . ARG A 1 96 ? 24.555 23.115 -59.017 1.00 49.88 96 ARG A O 1
ATOM 688 N N . SER A 1 97 ? 25.760 21.250 -59.202 1.00 53.34 97 SER A N 1
ATOM 689 C CA . SER A 1 97 ? 24.857 20.654 -60.195 1.00 53.34 97 SER A CA 1
ATOM 690 C C . SER A 1 97 ? 24.836 19.124 -60.157 1.00 53.34 97 SER A C 1
ATOM 692 O O . SER A 1 97 ? 25.545 18.478 -60.923 1.00 53.34 97 SER A O 1
ATOM 694 N N . ALA A 1 98 ? 24.001 18.549 -59.291 1.00 48.09 98 ALA A N 1
ATOM 695 C CA . ALA A 1 98 ? 23.131 17.403 -59.594 1.00 48.09 98 ALA A CA 1
ATOM 696 C C . ALA A 1 98 ? 22.508 16.877 -58.294 1.00 48.09 98 ALA A C 1
ATOM 698 O O . ALA A 1 98 ? 23.221 16.501 -57.369 1.00 48.09 98 ALA A O 1
ATOM 699 N N . ALA A 1 99 ? 21.182 16.739 -58.279 1.00 53.12 99 ALA A N 1
ATOM 700 C CA . ALA A 1 99 ? 20.362 16.173 -57.199 1.00 53.12 99 ALA A CA 1
ATOM 701 C C . ALA A 1 99 ? 20.745 14.739 -56.740 1.00 53.12 99 ALA A C 1
ATOM 703 O O . ALA A 1 99 ? 20.105 14.169 -55.864 1.00 53.12 99 ALA A O 1
ATOM 704 N N . ILE A 1 100 ? 21.781 14.135 -57.329 1.00 52.12 100 ILE A N 1
ATOM 705 C CA . ILE A 1 100 ? 22.248 12.769 -57.066 1.00 52.12 100 ILE A CA 1
ATOM 706 C C . ILE A 1 100 ? 23.255 12.737 -55.894 1.00 52.12 100 ILE A C 1
ATOM 708 O O . ILE A 1 100 ? 23.321 11.740 -55.175 1.00 52.12 100 ILE A O 1
ATOM 712 N N . ALA A 1 101 ? 23.999 13.826 -55.647 1.00 54.00 101 ALA A N 1
ATOM 713 C CA . ALA A 1 101 ? 24.970 13.902 -54.546 1.00 54.00 101 ALA A CA 1
ATOM 714 C C . ALA A 1 101 ? 24.300 14.036 -53.163 1.00 54.00 101 ALA A C 1
ATOM 716 O O . ALA A 1 101 ? 24.737 13.399 -52.200 1.00 54.00 101 ALA A O 1
ATOM 717 N N . ASP A 1 102 ? 23.196 14.785 -53.079 1.00 60.47 102 ASP A N 1
ATOM 718 C CA . ASP A 1 102 ? 22.428 14.951 -51.837 1.00 60.47 102 ASP A CA 1
ATOM 719 C C . ASP A 1 102 ? 21.777 13.631 -51.401 1.00 60.47 102 ASP A C 1
ATOM 721 O O . ASP A 1 102 ? 21.789 13.267 -50.225 1.00 60.47 102 ASP A O 1
ATOM 725 N N . GLN A 1 103 ? 21.282 12.841 -52.357 1.00 65.38 103 GLN A N 1
ATOM 726 C CA . GLN A 1 103 ? 20.607 11.586 -52.042 1.00 65.38 103 GLN A CA 1
ATOM 727 C C . GLN A 1 103 ? 21.588 10.485 -51.612 1.00 65.38 103 GLN A C 1
ATOM 729 O O . GLN A 1 103 ? 21.295 9.745 -50.673 1.00 65.38 103 GLN A O 1
ATOM 734 N N . LEU A 1 104 ? 22.778 10.404 -52.226 1.00 69.12 104 LEU A N 1
ATOM 735 C CA . LEU A 1 104 ? 23.837 9.480 -51.791 1.00 69.12 104 LEU A CA 1
ATOM 736 C C . LEU A 1 104 ? 24.370 9.837 -50.399 1.00 69.12 104 LEU A C 1
ATOM 738 O O . LEU A 1 104 ? 24.581 8.948 -49.575 1.00 69.12 104 LEU A O 1
ATOM 742 N N . THR A 1 105 ? 24.514 11.129 -50.111 1.00 71.44 105 THR A N 1
ATOM 743 C CA . THR A 1 105 ? 24.876 11.631 -48.782 1.00 71.44 105 THR A CA 1
ATOM 744 C C . THR A 1 105 ? 23.857 11.209 -47.725 1.00 71.44 105 THR A C 1
ATOM 746 O O . THR A 1 105 ? 24.229 10.614 -46.712 1.00 71.44 105 THR A O 1
ATOM 749 N N . ASN A 1 106 ? 22.566 11.457 -47.968 1.00 71.31 106 ASN A N 1
ATOM 750 C CA . ASN A 1 106 ? 21.504 11.120 -47.018 1.00 71.31 106 ASN A CA 1
ATOM 751 C C . ASN A 1 106 ? 21.414 9.610 -46.774 1.00 71.31 106 ASN A C 1
ATOM 753 O O . ASN A 1 106 ? 21.179 9.181 -45.645 1.00 71.31 106 ASN A O 1
ATOM 757 N N . VAL A 1 107 ? 21.681 8.791 -47.798 1.00 75.50 107 VAL A N 1
ATOM 758 C CA . VAL A 1 107 ? 21.787 7.331 -47.651 1.00 75.50 107 VAL A CA 1
ATOM 759 C C . VAL A 1 107 ? 22.970 6.944 -46.762 1.00 75.50 107 VAL A C 1
ATOM 761 O O . VAL A 1 107 ? 22.796 6.124 -45.861 1.00 75.50 107 VAL A O 1
ATOM 764 N N . VAL A 1 108 ? 24.153 7.538 -46.949 1.00 73.06 108 VAL A N 1
ATOM 765 C CA . VAL A 1 108 ? 25.323 7.258 -46.096 1.00 73.06 108 VAL A CA 1
ATOM 766 C C . VAL A 1 108 ? 25.052 7.663 -44.646 1.00 73.06 108 VAL A C 1
ATOM 768 O O . VAL A 1 108 ? 25.280 6.861 -43.739 1.00 73.06 108 VAL A O 1
ATOM 771 N N . ILE A 1 109 ? 24.499 8.856 -44.412 1.00 70.06 109 ILE A N 1
ATOM 772 C CA . ILE A 1 109 ? 24.146 9.331 -43.066 1.00 70.06 109 ILE A CA 1
ATOM 773 C C . ILE A 1 109 ? 23.092 8.415 -42.430 1.00 70.06 109 ILE A C 1
ATOM 775 O O . ILE A 1 109 ? 23.236 8.036 -41.268 1.00 70.06 109 ILE A O 1
ATOM 779 N N . ALA A 1 110 ? 22.074 7.988 -43.180 1.00 75.56 110 ALA A N 1
ATOM 780 C CA . ALA A 1 110 ? 21.057 7.062 -42.687 1.00 75.56 110 ALA A CA 1
ATOM 781 C C . ALA A 1 110 ? 21.643 5.697 -42.290 1.00 75.56 110 ALA A C 1
ATOM 783 O O . ALA A 1 110 ? 21.298 5.159 -41.236 1.00 75.56 110 ALA A O 1
ATOM 784 N N . VAL A 1 111 ? 22.564 5.148 -43.091 1.00 77.25 111 VAL A N 1
ATOM 785 C CA . VAL A 1 111 ? 23.266 3.893 -42.775 1.00 77.25 111 VAL A CA 1
ATOM 786 C C . VAL A 1 111 ? 24.123 4.046 -41.519 1.00 77.25 111 VAL A C 1
ATOM 788 O O . VAL A 1 111 ? 24.102 3.166 -40.657 1.00 77.25 111 VAL A O 1
ATOM 791 N N . VAL A 1 112 ? 24.834 5.168 -41.372 1.00 73.81 112 VAL A N 1
ATOM 792 C CA . VAL A 1 112 ? 25.633 5.467 -40.174 1.00 73.81 112 VAL A CA 1
ATOM 793 C C . VAL A 1 112 ? 24.741 5.597 -38.939 1.00 73.81 112 VAL A C 1
ATOM 795 O O . VAL A 1 112 ? 25.026 4.975 -37.918 1.00 73.81 112 VAL A O 1
ATOM 798 N N . LEU A 1 113 ? 23.628 6.328 -39.025 1.00 73.50 113 LEU A N 1
ATOM 799 C CA . LEU A 1 113 ? 22.665 6.465 -37.929 1.00 73.50 113 LEU A CA 1
ATOM 800 C C . LEU A 1 113 ? 22.054 5.123 -37.524 1.00 73.50 113 LEU A C 1
ATOM 802 O O . LEU A 1 113 ? 21.959 4.829 -36.334 1.00 73.50 113 LEU A O 1
ATOM 806 N N . LEU A 1 114 ? 21.688 4.276 -38.489 1.00 77.50 114 LEU A N 1
ATOM 807 C CA . LEU A 1 114 ? 21.168 2.940 -38.205 1.00 77.50 114 LEU A CA 1
ATOM 808 C C . LEU A 1 114 ? 22.239 2.039 -37.570 1.00 77.50 114 LEU A C 1
ATOM 810 O O . LEU A 1 114 ? 21.943 1.266 -36.655 1.00 77.50 114 LEU A O 1
ATOM 814 N N . ALA A 1 115 ? 23.495 2.160 -38.010 1.00 74.88 115 ALA A N 1
ATOM 815 C CA . ALA A 1 115 ? 24.621 1.456 -37.407 1.00 74.88 115 ALA A CA 1
ATOM 816 C C . ALA A 1 115 ? 24.851 1.896 -35.951 1.00 74.88 115 ALA A C 1
ATOM 818 O O . ALA A 1 115 ? 25.026 1.030 -35.090 1.00 74.88 115 ALA A O 1
ATOM 819 N N . ILE A 1 116 ? 24.770 3.203 -35.664 1.00 73.25 116 ILE A N 1
ATOM 820 C CA . ILE A 1 116 ? 24.810 3.753 -34.300 1.00 73.25 116 ILE A CA 1
ATOM 821 C C . ILE A 1 116 ? 23.635 3.214 -33.481 1.00 73.25 116 ILE A C 1
ATOM 823 O O . ILE A 1 116 ? 23.849 2.689 -32.394 1.00 73.25 116 ILE A O 1
ATOM 827 N N . ALA A 1 117 ? 22.406 3.280 -33.995 1.00 74.81 117 ALA A N 1
ATOM 828 C CA . ALA A 1 117 ? 21.210 2.817 -33.291 1.00 74.81 117 ALA A CA 1
ATOM 829 C C . ALA A 1 117 ? 21.299 1.329 -32.919 1.00 74.81 117 ALA A C 1
ATOM 831 O O . ALA A 1 117 ? 20.986 0.938 -31.791 1.00 74.81 117 ALA A O 1
ATOM 832 N N . TYR A 1 118 ? 21.795 0.490 -33.833 1.00 78.81 118 TYR A N 1
ATOM 833 C CA . TYR A 1 118 ? 22.079 -0.907 -33.524 1.00 78.81 118 TYR A CA 1
ATOM 834 C C . TYR A 1 118 ? 23.170 -1.044 -32.455 1.00 78.81 118 TYR A C 1
ATOM 836 O O . TYR A 1 118 ? 23.016 -1.849 -31.540 1.00 78.81 118 TYR A O 1
ATOM 844 N N . ALA A 1 119 ? 24.273 -0.297 -32.563 1.00 73.38 119 ALA A N 1
ATOM 845 C CA . ALA A 1 119 ? 25.375 -0.379 -31.604 1.00 73.38 119 ALA A CA 1
ATOM 846 C C . ALA A 1 119 ? 24.930 0.027 -30.192 1.00 73.38 119 ALA A C 1
ATOM 848 O O . ALA A 1 119 ? 25.225 -0.680 -29.232 1.00 73.38 119 ALA A O 1
ATOM 849 N N . VAL A 1 120 ? 24.151 1.106 -30.079 1.00 72.94 120 VAL A N 1
ATOM 850 C CA . VAL A 1 120 ? 23.521 1.556 -28.829 1.00 72.94 120 VAL A CA 1
ATOM 851 C C . VAL A 1 120 ? 22.614 0.469 -28.262 1.00 72.94 120 VAL A C 1
ATOM 853 O O . VAL A 1 120 ? 22.658 0.194 -27.070 1.00 72.94 120 VAL A O 1
ATOM 856 N N . THR A 1 121 ? 21.827 -0.186 -29.112 1.00 76.56 121 THR A N 1
ATOM 857 C CA . THR A 1 121 ? 20.924 -1.267 -28.705 1.00 76.56 121 THR A CA 1
ATOM 858 C C . THR A 1 121 ? 21.676 -2.495 -28.180 1.00 76.56 121 THR A C 1
ATOM 860 O O . THR A 1 121 ? 21.275 -3.068 -27.167 1.00 76.56 121 THR A O 1
ATOM 863 N N . ASP A 1 122 ? 22.757 -2.918 -28.845 1.00 74.88 122 ASP A N 1
ATOM 864 C CA . ASP A 1 122 ? 23.572 -4.053 -28.382 1.00 74.88 122 ASP A CA 1
ATOM 865 C C . ASP A 1 122 ? 24.307 -3.714 -27.079 1.00 74.88 122 ASP A C 1
ATOM 867 O O . ASP A 1 122 ? 24.359 -4.544 -26.171 1.00 74.88 122 ASP A O 1
ATOM 871 N N . PHE A 1 123 ? 24.792 -2.474 -26.956 1.00 72.38 123 PHE A N 1
ATOM 872 C CA . PHE A 1 123 ? 25.396 -1.958 -25.732 1.00 72.38 123 PHE A CA 1
ATOM 873 C C . PHE A 1 123 ? 24.395 -1.938 -24.568 1.00 72.38 123 PHE A C 1
ATOM 875 O O . PHE A 1 123 ? 24.660 -2.554 -23.538 1.00 72.38 123 PHE A O 1
ATOM 882 N N . LEU A 1 124 ? 23.216 -1.324 -24.738 1.00 73.12 124 LEU A N 1
ATOM 883 C CA . LEU A 1 124 ? 22.167 -1.312 -23.708 1.00 73.12 124 LEU A CA 1
ATOM 884 C C . LEU A 1 124 ? 21.723 -2.730 -23.343 1.00 73.12 124 LEU A C 1
ATOM 886 O O . LEU A 1 124 ? 21.571 -3.035 -22.166 1.00 73.12 124 LEU A O 1
ATOM 890 N N . GLY A 1 125 ? 21.575 -3.621 -24.325 1.00 73.94 125 GLY A N 1
ATOM 891 C CA . GLY A 1 125 ? 21.259 -5.025 -24.067 1.00 73.94 125 GLY A CA 1
ATOM 892 C C . GLY A 1 125 ? 22.368 -5.773 -23.319 1.00 73.94 125 GLY A C 1
ATOM 893 O O . GLY A 1 125 ? 22.090 -6.765 -22.654 1.00 73.94 125 GLY A O 1
ATOM 894 N N . GLY A 1 126 ? 23.629 -5.352 -23.439 1.00 69.31 126 GLY A N 1
ATOM 895 C CA . GLY A 1 126 ? 24.736 -5.845 -22.615 1.00 69.31 126 GLY A CA 1
ATOM 896 C C . GLY A 1 126 ? 24.645 -5.347 -21.172 1.00 69.31 126 GLY A C 1
ATOM 897 O O . GLY A 1 126 ? 24.743 -6.149 -20.250 1.00 69.31 126 GLY A O 1
ATOM 898 N N . VAL A 1 127 ? 24.374 -4.052 -20.987 1.00 72.00 127 VAL A N 1
ATOM 899 C CA . VAL A 1 127 ? 24.217 -3.423 -19.663 1.00 72.00 127 VAL A CA 1
ATOM 900 C C . VAL A 1 127 ? 23.035 -4.014 -18.892 1.00 72.00 127 VAL A C 1
ATOM 902 O O . VAL A 1 127 ? 23.183 -4.352 -17.723 1.00 72.00 127 VAL A O 1
ATOM 905 N N . ILE A 1 128 ? 21.881 -4.186 -19.546 1.00 73.94 128 ILE A N 1
ATOM 906 C CA . ILE A 1 128 ? 20.682 -4.775 -18.929 1.00 73.94 128 ILE A CA 1
ATOM 907 C C . ILE A 1 128 ? 20.981 -6.188 -18.411 1.00 73.94 128 ILE A C 1
ATOM 909 O O . ILE A 1 128 ? 20.638 -6.494 -17.274 1.00 73.94 128 ILE A O 1
ATOM 913 N N . ARG A 1 129 ? 21.668 -7.017 -19.208 1.00 72.62 129 ARG A N 1
ATOM 914 C CA . ARG A 1 129 ? 22.052 -8.383 -18.820 1.00 72.62 129 ARG A CA 1
ATOM 915 C C . ARG A 1 129 ? 22.962 -8.426 -17.604 1.00 72.62 129 ARG A C 1
ATOM 917 O O . ARG A 1 129 ? 22.753 -9.268 -16.743 1.00 72.62 129 ARG A O 1
ATOM 924 N N . GLU A 1 130 ? 23.952 -7.540 -17.522 1.00 69.94 130 GLU A N 1
ATOM 925 C CA . GLU A 1 130 ? 24.848 -7.523 -16.359 1.00 69.94 130 GLU A CA 1
ATOM 926 C C . GLU A 1 130 ? 24.098 -7.117 -15.086 1.00 69.94 130 GLU A C 1
ATOM 928 O O . GLU A 1 130 ? 24.188 -7.799 -14.070 1.00 69.94 130 GLU A O 1
ATOM 933 N N . ILE A 1 131 ? 23.297 -6.049 -15.159 1.00 68.38 131 ILE A N 1
ATOM 934 C CA . ILE A 1 131 ? 22.508 -5.569 -14.014 1.00 68.38 131 ILE A CA 1
ATOM 935 C C . ILE A 1 131 ? 21.515 -6.647 -13.552 1.00 68.38 131 ILE A C 1
ATOM 937 O O . ILE A 1 131 ? 21.295 -6.832 -12.353 1.00 68.38 131 ILE A O 1
ATOM 941 N N . SER A 1 132 ? 20.920 -7.376 -14.499 1.00 67.69 132 SER A N 1
ATOM 942 C CA . SER A 1 132 ? 19.993 -8.470 -14.206 1.00 67.69 132 SER A CA 1
ATOM 943 C C . SER A 1 132 ? 20.712 -9.692 -13.619 1.00 67.69 132 SER A C 1
ATOM 945 O O . SER A 1 132 ? 20.194 -10.319 -12.704 1.00 67.69 132 SER A O 1
ATOM 947 N N . ALA A 1 133 ? 21.936 -9.998 -14.062 1.00 67.81 133 ALA A N 1
ATOM 948 C CA . ALA A 1 133 ? 22.725 -11.112 -13.531 1.00 67.81 133 ALA A CA 1
ATOM 949 C C . ALA A 1 133 ? 23.158 -10.907 -12.066 1.00 67.81 133 ALA A C 1
ATOM 951 O O . ALA A 1 133 ? 23.276 -11.877 -11.318 1.00 67.81 133 ALA A O 1
ATOM 952 N N . GLU A 1 134 ? 23.372 -9.659 -11.642 1.00 63.94 134 GLU A N 1
ATOM 953 C CA . GLU A 1 134 ? 23.725 -9.323 -10.255 1.00 63.94 134 GLU A CA 1
ATOM 954 C C . GLU A 1 134 ? 22.504 -9.188 -9.329 1.00 63.94 134 GLU A C 1
ATOM 956 O O . GLU A 1 134 ? 22.644 -9.259 -8.105 1.00 63.94 134 GLU A O 1
ATOM 961 N N . SER A 1 135 ? 21.297 -9.023 -9.880 1.00 54.88 135 SER A N 1
ATOM 962 C CA . SER A 1 135 ? 20.068 -8.855 -9.104 1.00 54.88 135 SER A CA 1
ATOM 963 C C . SER A 1 135 ? 19.134 -10.056 -9.269 1.00 54.88 135 SER A C 1
ATOM 965 O O . SER A 1 135 ? 18.439 -10.203 -10.265 1.00 54.88 135 SER A O 1
ATOM 967 N N . THR A 1 136 ? 18.997 -10.878 -8.224 1.00 56.97 136 THR A N 1
ATOM 968 C CA . THR A 1 136 ? 18.015 -11.988 -8.136 1.00 56.97 136 THR A CA 1
ATOM 969 C C . THR A 1 136 ? 16.541 -11.542 -8.185 1.00 56.97 136 THR A C 1
ATOM 971 O O . THR A 1 136 ? 15.633 -12.327 -7.920 1.00 56.97 136 THR A O 1
ATOM 974 N N . VAL A 1 137 ? 16.295 -10.267 -8.489 1.00 56.75 137 VAL A N 1
ATOM 975 C CA . VAL A 1 137 ? 15.005 -9.579 -8.423 1.00 56.75 137 VAL A CA 1
ATOM 976 C C . VAL A 1 137 ? 14.336 -9.508 -9.799 1.00 56.75 137 VAL A C 1
ATOM 978 O O . VAL A 1 137 ? 13.111 -9.421 -9.872 1.00 56.75 137 VAL A O 1
ATOM 981 N N . LEU A 1 138 ? 15.110 -9.562 -10.889 1.00 61.53 138 LEU A N 1
ATOM 982 C CA . LEU A 1 138 ? 14.587 -9.505 -12.251 1.00 61.53 138 LEU A CA 1
ATOM 983 C C . LEU A 1 138 ? 14.418 -10.918 -12.813 1.00 61.53 138 LEU A C 1
ATOM 985 O O . LEU A 1 138 ? 15.357 -11.703 -12.886 1.00 61.53 138 LEU A O 1
ATOM 989 N N . THR A 1 139 ? 13.195 -11.244 -13.216 1.00 72.62 139 THR A N 1
ATOM 990 C CA . THR A 1 139 ? 12.907 -12.497 -13.930 1.00 72.62 139 THR A CA 1
ATOM 991 C C . THR A 1 139 ? 13.369 -12.401 -15.385 1.00 72.62 139 THR A C 1
ATOM 993 O O . THR A 1 139 ? 13.283 -11.328 -15.985 1.00 72.62 139 THR A O 1
ATOM 996 N N . ASP A 1 140 ? 13.753 -13.527 -15.998 1.00 75.94 140 ASP A N 1
ATOM 997 C CA . ASP A 1 140 ? 14.141 -13.602 -17.422 1.00 75.94 140 ASP A CA 1
ATOM 998 C C . ASP A 1 140 ? 13.116 -12.923 -18.352 1.00 75.94 140 ASP A C 1
ATOM 1000 O O . ASP A 1 140 ? 13.454 -12.306 -19.364 1.00 75.94 140 ASP A O 1
ATOM 1004 N N . HIS A 1 141 ? 11.831 -12.996 -17.985 1.00 76.50 141 HIS A N 1
ATOM 1005 C CA . HIS A 1 141 ? 10.753 -12.351 -18.725 1.00 76.50 141 HIS A CA 1
ATOM 1006 C C . HIS A 1 141 ? 10.826 -10.817 -18.671 1.00 76.50 141 HIS A C 1
ATOM 1008 O O . HIS A 1 141 ? 10.632 -10.156 -19.690 1.00 76.50 141 HIS A O 1
ATOM 1014 N N . GLN A 1 142 ? 11.117 -10.236 -17.504 1.00 79.69 142 GLN A N 1
ATOM 1015 C CA . GLN A 1 142 ? 11.249 -8.785 -17.347 1.00 79.69 142 GLN A CA 1
ATOM 1016 C C . GLN A 1 142 ? 12.452 -8.249 -18.126 1.00 79.69 142 GLN A C 1
ATOM 1018 O O . GLN A 1 142 ? 12.344 -7.195 -18.755 1.00 79.69 142 GLN A O 1
ATOM 1023 N N . GLU A 1 143 ? 13.562 -8.988 -18.147 1.00 79.75 143 GLU A N 1
ATOM 1024 C CA . GLU A 1 143 ? 14.752 -8.622 -18.916 1.00 79.75 143 GLU A CA 1
ATOM 1025 C C . GLU A 1 143 ? 14.447 -8.528 -20.420 1.00 79.75 143 GLU A C 1
ATOM 1027 O O . GLU A 1 143 ? 14.730 -7.514 -21.070 1.00 79.75 143 GLU A O 1
ATOM 1032 N N . GLU A 1 144 ? 13.793 -9.553 -20.972 1.00 81.56 144 GLU A N 1
ATOM 1033 C CA . GLU A 1 144 ? 13.439 -9.588 -22.391 1.00 81.56 144 GLU A CA 1
ATOM 1034 C C . GLU A 1 144 ? 12.413 -8.497 -22.749 1.00 81.56 144 GLU A C 1
ATOM 1036 O O . GLU A 1 144 ? 12.513 -7.885 -23.817 1.00 81.56 144 GLU A O 1
ATOM 1041 N N . VAL A 1 145 ? 11.466 -8.184 -21.854 1.00 82.88 145 VAL A N 1
ATOM 1042 C CA . VAL A 1 145 ? 10.519 -7.071 -22.047 1.00 82.88 145 VAL A CA 1
ATOM 1043 C C . VAL A 1 145 ? 11.252 -5.728 -22.103 1.00 82.88 145 VAL A C 1
ATOM 1045 O O . VAL A 1 145 ? 11.037 -4.959 -23.044 1.00 82.88 145 VAL A O 1
ATOM 1048 N N . VAL A 1 146 ? 12.155 -5.448 -21.159 1.00 81.62 146 VAL A N 1
ATOM 1049 C CA . VAL A 1 146 ? 12.936 -4.196 -21.135 1.00 81.62 146 VAL A CA 1
ATOM 1050 C C . VAL A 1 146 ? 13.813 -4.077 -22.381 1.00 81.62 146 VAL A C 1
ATOM 1052 O O . VAL A 1 146 ? 13.875 -3.011 -23.005 1.00 81.62 146 VAL A O 1
ATOM 1055 N N . ARG A 1 147 ? 14.443 -5.175 -22.808 1.00 82.12 147 ARG A N 1
ATOM 1056 C CA . ARG A 1 147 ? 15.246 -5.220 -24.033 1.00 82.12 147 ARG A CA 1
ATOM 1057 C C . ARG A 1 147 ? 14.411 -4.919 -25.277 1.00 82.12 147 ARG A C 1
ATOM 1059 O O . ARG A 1 147 ? 14.825 -4.096 -26.095 1.00 82.12 147 ARG A O 1
ATOM 1066 N N . ARG A 1 148 ? 13.236 -5.539 -25.424 1.00 85.44 148 ARG A N 1
ATOM 1067 C CA . ARG A 1 148 ? 12.333 -5.295 -26.564 1.00 85.44 148 ARG A CA 1
ATOM 1068 C C . ARG A 1 148 ? 11.795 -3.871 -26.579 1.00 85.44 148 ARG A C 1
ATOM 1070 O O . ARG A 1 148 ? 11.769 -3.254 -27.640 1.00 85.44 148 ARG A O 1
ATOM 1077 N N . LEU A 1 149 ? 11.425 -3.323 -25.423 1.00 82.44 149 LEU A N 1
ATOM 1078 C CA . LEU A 1 149 ? 10.989 -1.928 -25.306 1.00 82.44 149 LEU A CA 1
ATOM 1079 C C . LEU A 1 149 ? 12.107 -0.948 -25.673 1.00 82.44 149 LEU A C 1
ATOM 1081 O O . LEU A 1 149 ? 11.871 0.020 -26.396 1.00 82.44 149 LEU A O 1
ATOM 1085 N N . THR A 1 150 ? 13.334 -1.230 -25.238 1.00 80.56 150 THR A N 1
ATOM 1086 C CA . THR A 1 150 ? 14.519 -0.446 -25.603 1.00 80.56 150 THR A CA 1
ATOM 1087 C C . THR A 1 150 ? 14.757 -0.484 -27.111 1.00 80.56 150 THR A C 1
ATOM 1089 O O . THR A 1 150 ? 14.893 0.565 -27.737 1.00 80.56 150 THR A O 1
ATOM 1092 N N . GLN A 1 151 ? 14.744 -1.679 -27.713 1.00 84.19 151 GLN A N 1
ATOM 1093 C CA . GLN A 1 151 ? 14.882 -1.872 -29.161 1.00 84.19 151 GLN A CA 1
ATOM 1094 C C . GLN A 1 151 ? 13.824 -1.099 -29.940 1.00 84.19 151 GLN A C 1
ATOM 1096 O O . GLN A 1 151 ? 14.153 -0.353 -30.861 1.00 84.19 151 GLN A O 1
ATOM 1101 N N . LEU A 1 152 ? 12.559 -1.251 -29.545 1.00 85.81 152 LEU A N 1
ATOM 1102 C CA . LEU A 1 152 ? 11.440 -0.560 -30.168 1.00 85.81 152 LEU A CA 1
ATOM 1103 C C . LEU A 1 152 ? 11.633 0.957 -30.103 1.00 85.81 152 LEU A C 1
ATOM 1105 O O . LEU A 1 152 ? 11.486 1.631 -31.119 1.00 85.81 152 LEU A O 1
ATOM 1109 N N . THR A 1 153 ? 12.016 1.488 -28.942 1.00 78.38 153 THR A N 1
ATOM 1110 C CA . THR A 1 153 ? 12.209 2.930 -28.738 1.00 78.38 153 THR A CA 1
ATOM 1111 C C . THR A 1 153 ? 13.365 3.467 -29.582 1.00 78.38 153 THR A C 1
ATOM 1113 O O . THR A 1 153 ? 13.187 4.429 -30.329 1.00 78.38 153 THR A O 1
ATOM 1116 N N . VAL A 1 154 ? 14.534 2.822 -29.520 1.00 79.56 154 VAL A N 1
ATOM 1117 C CA . VAL A 1 154 ? 15.738 3.251 -30.248 1.00 79.56 154 VAL A CA 1
ATOM 1118 C C . VAL A 1 154 ? 15.526 3.167 -31.759 1.00 79.56 154 VAL A C 1
ATOM 1120 O O . VAL A 1 154 ? 15.858 4.114 -32.470 1.00 79.56 154 VAL A O 1
ATOM 1123 N N . TYR A 1 155 ? 14.938 2.079 -32.265 1.00 84.06 155 TYR A N 1
ATOM 1124 C CA . TYR A 1 155 ? 14.682 1.938 -33.699 1.00 84.06 155 TYR A CA 1
ATOM 1125 C C . TYR A 1 155 ? 13.575 2.858 -34.200 1.00 84.06 155 TYR A C 1
ATOM 1127 O O . TYR A 1 155 ? 13.714 3.398 -35.293 1.00 84.06 155 TYR A O 1
ATOM 1135 N N . THR A 1 156 ? 12.524 3.102 -33.415 1.00 80.75 156 THR A N 1
ATOM 1136 C CA . THR A 1 156 ? 11.484 4.075 -33.787 1.00 80.75 156 THR A CA 1
ATOM 1137 C C . THR A 1 156 ? 12.072 5.482 -33.884 1.00 80.75 156 THR A C 1
ATOM 1139 O O . THR A 1 156 ? 11.809 6.194 -34.851 1.00 80.75 156 THR A O 1
ATOM 1142 N N . PHE A 1 157 ? 12.922 5.869 -32.929 1.00 78.56 157 PHE A N 1
ATOM 1143 C CA . PHE A 1 157 ? 13.603 7.162 -32.962 1.00 78.56 157 PHE A CA 1
ATOM 1144 C C . PHE A 1 157 ? 14.572 7.269 -34.147 1.00 78.56 157 PHE A C 1
ATOM 1146 O O . PHE A 1 157 ? 14.522 8.241 -34.897 1.00 78.56 157 PHE A O 1
ATOM 1153 N N . ALA A 1 158 ? 15.409 6.250 -34.365 1.00 78.75 158 ALA A N 1
ATOM 1154 C CA . ALA A 1 158 ? 16.329 6.210 -35.499 1.00 78.75 158 ALA A CA 1
ATOM 1155 C C . ALA A 1 158 ? 15.584 6.280 -36.839 1.00 78.75 158 ALA A C 1
ATOM 1157 O O . ALA A 1 158 ? 15.994 7.024 -37.725 1.00 78.75 158 ALA A O 1
ATOM 1158 N N . LEU A 1 159 ? 14.464 5.563 -36.970 1.00 83.94 159 LEU A N 1
ATOM 1159 C CA . LEU A 1 159 ? 13.609 5.612 -38.151 1.00 83.94 159 LEU A CA 1
ATOM 1160 C C . LEU A 1 159 ? 13.046 7.017 -38.379 1.00 83.94 159 LEU A C 1
ATOM 1162 O O . LEU A 1 159 ? 13.082 7.494 -39.508 1.00 83.94 159 LEU A O 1
ATOM 1166 N N . LEU A 1 160 ? 12.566 7.692 -37.332 1.00 79.06 160 LEU A N 1
ATOM 1167 C CA . LEU A 1 160 ? 12.037 9.054 -37.438 1.00 79.06 160 LEU A CA 1
ATOM 1168 C C . LEU A 1 160 ? 13.113 10.020 -37.952 1.00 79.06 160 LEU A C 1
ATOM 1170 O O . LEU A 1 160 ? 12.856 10.777 -38.888 1.00 79.06 160 LEU A O 1
ATOM 1174 N N . VAL A 1 161 ? 14.332 9.940 -37.406 1.00 77.75 161 VAL A N 1
ATOM 1175 C CA . VAL A 1 161 ? 15.470 10.753 -37.866 1.00 77.75 161 VAL A CA 1
ATOM 1176 C C . VAL A 1 161 ? 15.823 10.429 -39.319 1.00 77.75 161 VAL A C 1
ATOM 1178 O O . VAL A 1 161 ? 15.987 11.346 -40.117 1.00 77.75 161 VAL A O 1
ATOM 1181 N N . VAL A 1 162 ? 15.888 9.145 -39.687 1.00 81.62 162 VAL A N 1
ATOM 1182 C CA . VAL A 1 162 ? 16.187 8.712 -41.061 1.00 81.62 162 VAL A CA 1
ATOM 1183 C C . VAL A 1 162 ? 15.136 9.221 -42.042 1.00 81.62 162 VAL A C 1
ATOM 1185 O O . VAL A 1 162 ? 15.502 9.798 -43.058 1.00 81.62 162 VAL A O 1
ATOM 1188 N N . VAL A 1 163 ? 13.844 9.069 -41.744 1.00 82.62 163 VAL A N 1
ATOM 1189 C CA . VAL A 1 163 ? 12.761 9.589 -42.595 1.00 82.62 163 VAL A CA 1
ATOM 1190 C C . VAL A 1 163 ? 12.866 11.111 -42.731 1.00 82.62 163 VAL A C 1
ATOM 1192 O O . VAL A 1 163 ? 12.671 11.632 -43.826 1.00 82.62 163 VAL A O 1
ATOM 1195 N N . GLY A 1 164 ? 13.259 11.807 -41.659 1.00 76.62 164 GLY A N 1
ATOM 1196 C CA . GLY A 1 164 ? 13.546 13.241 -41.660 1.00 76.62 164 GLY A CA 1
ATOM 1197 C C . GLY A 1 164 ? 14.645 13.673 -42.639 1.00 76.62 164 GLY A C 1
ATOM 1198 O O . GLY A 1 164 ? 14.575 14.779 -43.158 1.00 76.62 164 GLY A O 1
ATOM 1199 N N . LEU A 1 165 ? 15.622 12.811 -42.946 1.00 76.44 165 LEU A N 1
ATOM 1200 C CA . LEU A 1 165 ? 16.678 13.109 -43.929 1.00 76.44 165 LEU A CA 1
ATOM 1201 C C . LEU A 1 165 ? 16.186 13.045 -45.381 1.00 76.44 165 LEU A C 1
ATOM 1203 O O . LEU A 1 165 ? 16.801 13.632 -46.265 1.00 76.44 165 LEU A O 1
ATOM 1207 N N . PHE A 1 166 ? 15.101 12.314 -45.644 1.00 78.75 166 PHE A N 1
ATOM 1208 C CA . PHE A 1 166 ? 14.555 12.113 -46.992 1.00 78.75 166 PHE A CA 1
ATOM 1209 C C . PHE A 1 166 ? 13.308 12.960 -47.269 1.00 78.75 166 PHE A C 1
ATOM 1211 O O . PHE A 1 166 ? 12.655 12.772 -48.294 1.00 78.75 166 PHE A O 1
ATOM 1218 N N . THR A 1 167 ? 12.948 13.871 -46.364 1.00 76.38 167 THR A N 1
ATOM 1219 C CA . THR A 1 167 ? 11.744 14.692 -46.484 1.00 76.38 167 THR A CA 1
ATOM 1220 C C . THR A 1 167 ? 12.018 16.152 -46.154 1.00 76.38 167 THR A C 1
ATOM 1222 O O . THR A 1 167 ? 12.623 16.479 -45.138 1.00 76.38 167 THR A O 1
ATOM 1225 N N . ASP A 1 168 ? 11.483 17.048 -46.977 1.00 76.06 168 ASP A N 1
ATOM 1226 C CA . ASP A 1 168 ? 11.539 18.486 -46.708 1.00 76.06 168 ASP A CA 1
ATOM 1227 C C . ASP A 1 168 ? 10.496 18.918 -45.659 1.00 76.06 168 ASP A C 1
ATOM 1229 O O . ASP A 1 168 ? 10.585 20.002 -45.083 1.00 76.06 168 ASP A O 1
ATOM 1233 N N . ASN A 1 169 ? 9.498 18.067 -45.376 1.00 77.69 169 ASN A N 1
ATOM 1234 C CA . ASN A 1 169 ? 8.402 18.357 -44.450 1.00 77.69 169 ASN A CA 1
ATOM 1235 C C . ASN A 1 169 ? 8.532 17.578 -43.135 1.00 77.69 169 ASN A C 1
ATOM 1237 O O . ASN A 1 169 ? 7.649 16.817 -42.727 1.00 77.69 169 ASN A O 1
ATOM 1241 N N . VAL A 1 170 ? 9.636 17.825 -42.431 1.00 77.19 170 VAL A N 1
ATOM 1242 C CA . VAL A 1 170 ? 9.861 17.327 -41.066 1.00 77.19 170 VAL A CA 1
ATOM 1243 C C . VAL A 1 170 ? 8.717 17.757 -40.131 1.00 77.19 170 VAL A C 1
ATOM 1245 O O . VAL A 1 170 ? 8.304 16.993 -39.262 1.00 77.19 170 VAL A O 1
ATOM 1248 N N . GLY A 1 171 ? 8.120 18.933 -40.364 1.00 78.88 171 GLY A N 1
ATOM 1249 C CA . GLY A 1 171 ? 6.976 19.436 -39.598 1.00 78.88 171 GLY A CA 1
ATOM 1250 C C . GLY A 1 171 ? 5.768 18.492 -39.596 1.00 78.88 171 GLY A C 1
ATOM 1251 O O . GLY A 1 171 ? 5.222 18.208 -38.533 1.00 78.88 171 GLY A O 1
ATOM 1252 N N . GLY A 1 172 ? 5.379 17.945 -40.751 1.00 84.50 172 GLY A N 1
ATOM 1253 C CA . GLY A 1 172 ? 4.257 17.003 -40.858 1.00 84.50 172 GLY A CA 1
ATOM 1254 C C . GLY A 1 172 ? 4.486 15.694 -40.094 1.00 84.50 172 GLY A C 1
ATOM 1255 O O . GLY A 1 172 ? 3.574 15.189 -39.437 1.00 84.50 172 GLY A O 1
ATOM 1256 N N . LEU A 1 173 ? 5.719 15.180 -40.111 1.00 78.19 173 LEU A N 1
ATOM 1257 C CA . LEU A 1 173 ? 6.115 14.001 -39.331 1.00 78.19 173 LEU A CA 1
ATOM 1258 C C . LEU A 1 173 ? 6.077 14.274 -37.832 1.00 78.19 173 LEU A C 1
ATOM 1260 O O . LEU A 1 173 ? 5.581 13.443 -37.076 1.00 78.19 173 LEU A O 1
ATOM 1264 N N . LEU A 1 174 ? 6.550 15.446 -37.405 1.00 79.88 174 LEU A N 1
ATOM 1265 C CA . LEU A 1 174 ? 6.492 15.866 -36.007 1.00 79.88 174 LEU A CA 1
ATOM 1266 C C . LEU A 1 174 ? 5.048 16.039 -35.526 1.00 79.88 174 LEU A C 1
ATOM 1268 O O . LEU A 1 174 ? 4.737 15.638 -34.408 1.00 79.88 174 LEU A O 1
ATOM 1272 N N . VAL A 1 175 ? 4.153 16.567 -36.366 1.00 87.88 175 VAL A N 1
ATOM 1273 C CA . VAL A 1 175 ? 2.718 16.666 -36.051 1.00 87.88 175 VAL A CA 1
ATOM 1274 C C . VAL A 1 175 ? 2.098 15.276 -35.887 1.00 87.88 175 VAL A C 1
ATOM 1276 O O . VAL A 1 175 ? 1.427 15.023 -34.886 1.00 87.88 175 VAL A O 1
ATOM 1279 N N . GLY A 1 176 ? 2.355 14.353 -36.821 1.00 86.62 176 GLY A N 1
ATOM 1280 C CA . GLY A 1 176 ? 1.865 12.973 -36.733 1.00 86.62 176 GLY A CA 1
ATOM 1281 C C . GLY A 1 176 ? 2.420 12.218 -35.520 1.00 86.62 176 GLY A C 1
ATOM 1282 O O . GLY A 1 176 ? 1.666 11.568 -34.796 1.00 86.62 176 GLY A O 1
ATOM 1283 N N . ALA A 1 177 ? 3.720 12.358 -35.248 1.00 83.00 177 ALA A N 1
ATOM 1284 C CA . ALA A 1 177 ? 4.375 11.781 -34.077 1.00 83.00 177 ALA A CA 1
ATOM 1285 C C . ALA A 1 177 ? 3.849 12.386 -32.767 1.00 83.00 177 ALA A C 1
ATOM 1287 O O . ALA A 1 177 ? 3.634 11.657 -31.802 1.00 83.00 177 ALA A O 1
ATOM 1288 N N . GLY A 1 178 ? 3.584 13.695 -32.739 1.00 87.44 178 GLY A N 1
ATOM 1289 C CA . GLY A 1 178 ? 2.973 14.379 -31.601 1.00 87.44 178 GLY A CA 1
ATOM 1290 C C . GLY A 1 178 ? 1.568 13.857 -31.307 1.00 87.44 178 GLY A C 1
ATOM 1291 O O . GLY A 1 178 ? 1.266 13.520 -30.164 1.00 87.44 178 GLY A O 1
ATOM 1292 N N . PHE A 1 179 ? 0.732 13.702 -32.338 1.00 93.19 179 PHE A N 1
ATOM 1293 C CA . PHE A 1 179 ? -0.599 13.110 -32.192 1.00 93.19 179 PHE A CA 1
ATOM 1294 C C . PHE A 1 179 ? -0.532 11.661 -31.688 1.00 93.19 179 PHE A C 1
ATOM 1296 O O . PHE A 1 179 ? -1.220 11.308 -30.730 1.00 93.19 179 PHE A O 1
ATOM 1303 N N . LEU A 1 180 ? 0.340 10.835 -32.275 1.00 87.69 180 LEU A N 1
ATOM 1304 C CA . LEU A 1 180 ? 0.556 9.458 -31.828 1.00 87.69 180 LEU A CA 1
ATOM 1305 C C . LEU A 1 180 ? 1.025 9.418 -30.366 1.00 87.69 180 LEU A C 1
ATOM 1307 O O . LEU A 1 180 ? 0.519 8.617 -29.582 1.00 87.69 180 LEU A O 1
ATOM 1311 N N . GLY A 1 181 ? 1.925 10.322 -29.974 1.00 90.31 181 GLY A N 1
ATOM 1312 C CA . GLY A 1 181 ? 2.388 10.474 -28.597 1.00 90.31 181 GLY A CA 1
ATOM 1313 C C . GLY A 1 181 ? 1.260 10.804 -27.616 1.00 90.31 181 GLY A C 1
ATOM 1314 O O . GLY A 1 181 ? 1.213 10.220 -26.536 1.00 90.31 181 GLY A O 1
ATOM 1315 N N . ILE A 1 182 ? 0.311 11.666 -27.998 1.00 93.56 182 ILE A N 1
ATOM 1316 C CA . ILE A 1 182 ? -0.878 11.967 -27.180 1.00 93.56 182 ILE A CA 1
ATOM 1317 C C . ILE A 1 182 ? -1.744 10.716 -27.000 1.00 93.56 182 ILE A C 1
ATOM 1319 O O . ILE A 1 182 ? -2.154 10.419 -25.879 1.00 93.56 182 ILE A O 1
ATOM 1323 N N . VAL A 1 183 ? -2.000 9.963 -28.074 1.00 94.50 183 VAL A N 1
ATOM 1324 C CA . VAL A 1 183 ? -2.812 8.734 -28.022 1.00 94.50 183 VAL A CA 1
ATOM 1325 C C . VAL A 1 183 ? -2.155 7.678 -27.129 1.00 94.50 183 VAL A C 1
ATOM 1327 O O . VAL A 1 183 ? -2.809 7.126 -26.243 1.00 94.50 183 VAL A O 1
ATOM 1330 N N . VAL A 1 184 ? -0.853 7.437 -27.307 1.00 88.69 184 VAL A N 1
ATOM 1331 C CA . VAL A 1 184 ? -0.089 6.493 -26.475 1.00 88.69 184 VAL A CA 1
ATOM 1332 C C . VAL A 1 184 ? -0.029 6.968 -25.020 1.00 88.69 184 VAL A C 1
ATOM 1334 O O . VAL A 1 184 ? -0.218 6.166 -24.109 1.00 88.69 184 VAL A O 1
ATOM 1337 N N . GLY A 1 185 ? 0.169 8.266 -24.782 1.00 92.62 185 GLY A N 1
ATOM 1338 C CA . GLY A 1 185 ? 0.191 8.850 -23.439 1.00 92.62 185 GLY A CA 1
ATOM 1339 C C . GLY A 1 185 ? -1.152 8.735 -22.716 1.00 92.62 185 GLY A C 1
ATOM 1340 O O . GLY A 1 185 ? -1.190 8.374 -21.541 1.00 92.62 185 GLY A O 1
ATOM 1341 N N . MET A 1 186 ? -2.260 8.967 -23.424 1.00 94.38 186 MET A N 1
ATOM 1342 C CA . MET A 1 186 ? -3.616 8.751 -22.910 1.00 94.38 186 MET A CA 1
ATOM 1343 C C . MET A 1 186 ? -3.842 7.287 -22.530 1.00 94.38 186 MET A C 1
ATOM 1345 O O . MET A 1 186 ? -4.369 7.018 -21.451 1.00 94.38 186 MET A O 1
ATOM 1349 N N . ALA A 1 187 ? -3.390 6.347 -23.366 1.00 92.62 187 ALA A N 1
ATOM 1350 C CA . ALA A 1 187 ? -3.478 4.918 -23.076 1.00 92.62 187 ALA A CA 1
ATOM 1351 C C . ALA A 1 187 ? -2.614 4.507 -21.866 1.00 92.62 187 ALA A C 1
ATOM 1353 O O . ALA A 1 187 ? -3.042 3.701 -21.044 1.00 92.62 187 ALA A O 1
ATOM 1354 N N . ALA A 1 188 ? -1.421 5.092 -21.716 1.00 91.88 188 ALA A N 1
ATOM 1355 C CA . ALA A 1 188 ? -0.483 4.780 -20.634 1.00 91.88 188 ALA A CA 1
ATOM 1356 C C . ALA A 1 188 ? -0.775 5.510 -19.308 1.00 91.88 188 ALA A C 1
ATOM 1358 O O . ALA A 1 188 ? -0.129 5.228 -18.294 1.00 91.88 188 ALA A O 1
ATOM 1359 N N . ARG A 1 189 ? -1.733 6.448 -19.290 1.00 92.25 189 ARG A N 1
ATOM 1360 C CA . ARG A 1 189 ? -2.024 7.319 -18.139 1.00 92.25 189 ARG A CA 1
ATOM 1361 C C . ARG A 1 189 ? -2.232 6.538 -16.840 1.00 92.25 189 ARG A C 1
ATOM 1363 O O . ARG A 1 189 ? -1.695 6.938 -15.810 1.00 92.25 189 ARG A O 1
ATOM 1370 N N . GLN A 1 190 ? -2.983 5.438 -16.889 1.00 90.56 190 GLN A N 1
ATOM 1371 C CA . GLN A 1 190 ? -3.305 4.640 -15.703 1.00 90.56 190 GLN A CA 1
ATOM 1372 C C . GLN A 1 190 ? -2.058 3.965 -15.116 1.00 90.56 190 GLN A C 1
ATOM 1374 O O . GLN A 1 190 ? -1.785 4.078 -13.923 1.00 90.56 190 GLN A O 1
ATOM 1379 N N . THR A 1 191 ? -1.246 3.333 -15.966 1.00 90.56 191 THR A N 1
ATOM 1380 C CA . THR A 1 191 ? -0.001 2.670 -15.554 1.00 90.56 191 THR A CA 1
ATOM 1381 C C . THR A 1 191 ? 0.996 3.665 -14.965 1.00 90.56 191 THR A C 1
ATOM 1383 O O . THR A 1 191 ? 1.551 3.427 -13.894 1.00 90.56 191 THR A O 1
ATOM 1386 N N . LEU A 1 192 ? 1.185 4.819 -15.616 1.00 91.06 192 LEU A N 1
ATOM 1387 C CA . LEU A 1 192 ? 2.049 5.884 -15.099 1.00 91.06 192 LEU A CA 1
ATOM 1388 C C . LEU A 1 192 ? 1.530 6.436 -13.764 1.00 91.06 192 LEU A C 1
ATOM 1390 O O . LEU A 1 192 ? 2.319 6.690 -12.853 1.00 91.06 192 LEU A O 1
ATOM 1394 N N . GLY A 1 193 ? 0.209 6.571 -13.621 1.00 93.25 193 GLY A N 1
ATOM 1395 C CA . GLY A 1 193 ? -0.440 6.994 -12.383 1.00 93.25 193 GLY A CA 1
ATOM 1396 C C . GLY A 1 193 ? -0.122 6.080 -11.198 1.00 93.25 193 GLY A C 1
ATOM 1397 O O . GLY A 1 193 ? 0.214 6.592 -10.124 1.00 93.25 193 GLY A O 1
ATOM 1398 N N . ALA A 1 194 ? -0.165 4.760 -11.407 1.00 93.38 194 ALA A N 1
ATOM 1399 C CA . ALA A 1 194 ? 0.173 3.748 -10.405 1.00 93.38 194 ALA A CA 1
ATOM 1400 C C . ALA A 1 194 ? 1.667 3.757 -10.040 1.00 93.38 194 ALA A C 1
ATOM 1402 O O . ALA A 1 194 ? 2.008 3.707 -8.860 1.00 93.38 194 ALA A O 1
ATOM 1403 N N . ILE A 1 195 ? 2.562 3.905 -11.023 1.00 93.31 195 ILE A N 1
ATOM 1404 C CA . ILE A 1 195 ? 4.014 4.007 -10.785 1.00 93.31 195 ILE A CA 1
ATOM 1405 C C . ILE A 1 195 ? 4.342 5.243 -9.937 1.00 93.31 195 ILE A C 1
ATOM 1407 O O . ILE A 1 195 ? 5.023 5.149 -8.915 1.00 93.31 195 ILE A O 1
ATOM 1411 N N . LEU A 1 196 ? 3.823 6.411 -10.329 1.00 94.56 196 LEU A N 1
ATOM 1412 C CA . LEU A 1 196 ? 4.017 7.650 -9.574 1.00 94.56 196 LEU A CA 1
ATOM 1413 C C . LEU A 1 196 ? 3.410 7.547 -8.168 1.00 94.56 196 LEU A C 1
ATOM 1415 O O . LEU A 1 196 ? 3.944 8.126 -7.226 1.00 94.56 196 LEU A O 1
ATOM 1419 N N . ALA A 1 197 ? 2.308 6.808 -8.007 1.00 93.94 197 ALA A N 1
ATOM 1420 C CA . ALA A 1 197 ? 1.732 6.520 -6.695 1.00 93.94 197 ALA A CA 1
ATOM 1421 C C . ALA A 1 197 ? 2.647 5.676 -5.830 1.00 93.94 197 ALA A C 1
ATOM 1423 O O . ALA A 1 197 ? 2.872 6.049 -4.683 1.00 93.94 197 ALA A O 1
ATOM 1424 N N . GLY A 1 198 ? 3.228 4.616 -6.388 1.00 93.19 198 GLY A N 1
ATOM 1425 C CA . GLY A 1 198 ? 4.212 3.804 -5.685 1.00 93.19 198 GLY A CA 1
ATOM 1426 C C . GLY A 1 198 ? 5.384 4.638 -5.186 1.00 93.19 198 GLY A C 1
ATOM 1427 O O . GLY A 1 198 ? 5.712 4.575 -4.006 1.00 93.19 198 GLY A O 1
ATOM 1428 N N . PHE A 1 199 ? 5.971 5.481 -6.043 1.00 93.75 199 PHE A N 1
ATOM 1429 C CA . PHE A 1 199 ? 7.071 6.363 -5.634 1.00 93.75 199 PHE A CA 1
ATOM 1430 C C . PHE A 1 199 ? 6.687 7.314 -4.502 1.00 93.75 199 PHE A C 1
ATOM 1432 O O . PHE A 1 199 ? 7.444 7.453 -3.541 1.00 93.75 199 PHE A O 1
ATOM 1439 N N . VAL A 1 200 ? 5.510 7.938 -4.588 1.00 93.31 200 VAL A N 1
ATOM 1440 C CA . VAL A 1 200 ? 5.017 8.818 -3.524 1.00 93.31 200 VAL A CA 1
ATOM 1441 C C . VAL A 1 200 ? 4.825 8.037 -2.226 1.00 93.31 200 VAL A C 1
ATOM 1443 O O . VAL A 1 200 ? 5.347 8.470 -1.207 1.00 93.31 200 VAL A O 1
ATOM 1446 N N . LEU A 1 201 ? 4.161 6.877 -2.258 1.00 92.75 201 LEU A N 1
ATOM 1447 C CA . LEU A 1 201 ? 3.931 6.041 -1.075 1.00 92.75 201 LEU A CA 1
ATOM 1448 C C . LEU A 1 201 ? 5.249 5.592 -0.427 1.00 92.75 201 LEU A C 1
ATOM 1450 O O . LEU A 1 201 ? 5.400 5.701 0.787 1.00 92.75 201 LEU A O 1
ATOM 1454 N N . MET A 1 202 ? 6.227 5.153 -1.224 1.00 91.19 202 MET A N 1
ATOM 1455 C CA . MET A 1 202 ? 7.547 4.741 -0.730 1.00 91.19 202 MET A CA 1
ATOM 1456 C C . MET A 1 202 ? 8.340 5.901 -0.111 1.00 91.19 202 MET A C 1
ATOM 1458 O O . MET A 1 202 ? 9.106 5.690 0.831 1.00 91.19 202 MET A O 1
ATOM 1462 N N . PHE A 1 203 ? 8.172 7.123 -0.627 1.00 92.38 203 PHE A N 1
ATOM 1463 C CA . PHE A 1 203 ? 8.884 8.299 -0.130 1.00 92.38 203 PHE A CA 1
ATOM 1464 C C . PHE A 1 203 ? 8.201 8.933 1.087 1.00 92.38 203 PHE A C 1
ATOM 1466 O O . PHE A 1 203 ? 8.863 9.207 2.085 1.00 92.38 203 PHE A O 1
ATOM 1473 N N . SER A 1 204 ? 6.884 9.152 1.030 1.00 90.31 204 SER A N 1
ATOM 1474 C CA . SER A 1 204 ? 6.121 9.770 2.120 1.00 90.31 204 SER A CA 1
ATOM 1475 C C . SER A 1 204 ? 5.811 8.800 3.260 1.00 90.31 204 SER A C 1
ATOM 1477 O O . SER A 1 204 ? 5.471 9.253 4.350 1.00 90.31 204 SER A O 1
ATOM 1479 N N . ARG A 1 205 ? 5.912 7.487 3.008 1.00 90.50 205 ARG A N 1
ATOM 1480 C CA . ARG A 1 205 ? 5.727 6.386 3.967 1.00 90.50 205 ARG A CA 1
ATOM 1481 C C . ARG A 1 205 ? 4.510 6.567 4.880 1.00 90.50 205 ARG A C 1
ATOM 1483 O O . ARG A 1 205 ? 4.673 6.578 6.101 1.00 90.50 205 ARG A O 1
ATOM 1490 N N . PRO A 1 206 ? 3.287 6.719 4.335 1.00 90.31 206 PRO A N 1
ATOM 1491 C CA . PRO A 1 206 ? 2.092 6.853 5.170 1.00 90.31 206 PRO A CA 1
ATOM 1492 C C . PRO A 1 206 ? 1.834 5.592 6.013 1.00 90.31 206 PRO A C 1
ATOM 1494 O O . PRO A 1 206 ? 1.274 5.701 7.097 1.00 90.31 206 PRO A O 1
ATOM 1497 N N . PHE A 1 207 ? 2.301 4.438 5.528 1.00 93.25 207 PHE A N 1
ATOM 1498 C CA . PHE A 1 207 ? 2.373 3.131 6.181 1.00 93.25 207 PHE A CA 1
ATOM 1499 C C . PHE A 1 207 ? 3.648 2.411 5.713 1.00 93.25 207 PHE A C 1
ATOM 1501 O O . PHE A 1 207 ? 4.220 2.765 4.677 1.00 93.25 207 PHE A O 1
ATOM 1508 N N . GLU A 1 208 ? 4.106 1.424 6.474 1.00 92.44 208 GLU A N 1
ATOM 1509 C CA . GLU A 1 208 ? 5.274 0.599 6.160 1.00 92.44 208 GLU A CA 1
ATOM 1510 C C . GLU A 1 208 ? 4.896 -0.886 6.029 1.00 92.44 208 GLU A C 1
ATOM 1512 O O . GLU A 1 208 ? 3.798 -1.320 6.380 1.00 92.44 208 GLU A O 1
ATOM 1517 N N . VAL A 1 209 ? 5.808 -1.692 5.481 1.00 93.81 209 VAL A N 1
ATOM 1518 C CA . VAL A 1 209 ? 5.625 -3.148 5.432 1.00 93.81 209 VAL A CA 1
ATOM 1519 C C . VAL A 1 209 ? 5.567 -3.690 6.862 1.00 93.81 209 VAL A C 1
ATOM 1521 O O . VAL A 1 209 ? 6.458 -3.429 7.666 1.00 93.81 209 VAL A O 1
ATOM 1524 N N . GLY A 1 210 ? 4.525 -4.460 7.166 1.00 92.44 210 GLY A N 1
ATOM 1525 C CA . GLY A 1 210 ? 4.217 -4.960 8.504 1.00 92.44 210 GLY A CA 1
ATOM 1526 C C . GLY A 1 210 ? 3.140 -4.160 9.239 1.00 92.44 210 GLY A C 1
ATOM 1527 O O . GLY A 1 210 ? 2.585 -4.682 10.209 1.00 92.44 210 GLY A O 1
ATOM 1528 N N . ASP A 1 211 ? 2.784 -2.960 8.770 1.00 94.44 211 ASP A N 1
ATOM 1529 C CA . ASP A 1 211 ? 1.684 -2.198 9.358 1.00 94.44 211 ASP A CA 1
ATOM 1530 C C . ASP A 1 211 ? 0.332 -2.852 9.068 1.00 94.44 211 ASP A C 1
ATOM 1532 O O . ASP A 1 211 ? 0.107 -3.445 8.011 1.00 94.44 211 ASP A O 1
ATOM 1536 N N . TRP A 1 212 ? -0.585 -2.742 10.025 1.00 95.38 212 TRP A N 1
ATOM 1537 C CA . TRP A 1 212 ? -1.978 -3.125 9.857 1.00 95.38 212 TRP A CA 1
ATOM 1538 C C . TRP A 1 212 ? -2.779 -1.902 9.433 1.00 95.38 212 TRP A C 1
ATOM 1540 O O . TRP A 1 212 ? -2.921 -0.936 10.189 1.00 95.38 212 TRP A O 1
ATOM 1550 N N . VAL A 1 213 ? -3.293 -1.964 8.212 1.00 95.25 213 VAL A N 1
ATOM 1551 C CA . VAL A 1 213 ? -3.966 -0.853 7.552 1.00 95.25 213 VAL A CA 1
ATOM 1552 C C . VAL A 1 213 ? -5.303 -1.295 6.982 1.00 95.25 213 VAL A C 1
ATOM 1554 O O . VAL A 1 213 ? -5.535 -2.471 6.696 1.00 95.25 213 VAL A O 1
ATOM 1557 N N . GLU A 1 214 ? -6.166 -0.317 6.788 1.00 94.62 214 GLU A N 1
ATOM 1558 C CA . GLU A 1 214 ? -7.421 -0.437 6.067 1.00 94.62 214 GLU A CA 1
ATOM 1559 C C . GLU A 1 214 ? -7.413 0.587 4.931 1.00 94.62 214 GLU A C 1
ATOM 1561 O O . GLU A 1 214 ? -7.123 1.771 5.137 1.00 94.62 214 GLU A O 1
ATOM 1566 N N . VAL A 1 215 ? -7.653 0.100 3.716 1.00 93.38 215 VAL A N 1
ATOM 1567 C CA . VAL A 1 215 ? -7.627 0.872 2.475 1.00 93.38 215 VAL A CA 1
ATOM 1568 C C . VAL A 1 215 ? -8.907 0.566 1.705 1.00 93.38 215 VAL A C 1
ATOM 1570 O O . VAL A 1 215 ? -9.057 -0.521 1.142 1.00 93.38 215 VAL A O 1
ATOM 1573 N N . GLY A 1 216 ? -9.828 1.530 1.670 1.00 89.50 216 GLY A N 1
ATOM 1574 C CA . GLY A 1 216 ? -11.179 1.290 1.155 1.00 89.50 216 GLY A CA 1
ATOM 1575 C C . GLY A 1 216 ? -11.879 0.198 1.968 1.00 89.50 216 GLY A C 1
ATOM 1576 O O . GLY A 1 216 ? -11.873 0.262 3.191 1.00 89.50 216 GLY A O 1
ATOM 1577 N N . ASP A 1 217 ? -12.411 -0.818 1.290 1.00 89.94 217 ASP A N 1
ATOM 1578 C CA . ASP A 1 217 ? -13.101 -1.956 1.920 1.00 89.94 217 ASP A CA 1
ATOM 1579 C C . ASP A 1 217 ? -12.154 -3.114 2.294 1.00 89.94 217 ASP A C 1
ATOM 1581 O O . ASP A 1 217 ? -12.593 -4.186 2.714 1.00 89.94 217 ASP A O 1
ATOM 1585 N N . HIS A 1 218 ? -10.843 -2.935 2.105 1.00 93.06 218 HIS A N 1
ATOM 1586 C CA . HIS A 1 218 ? -9.848 -3.975 2.343 1.00 93.06 218 HIS A CA 1
ATOM 1587 C C . HIS A 1 218 ? -9.022 -3.679 3.590 1.00 93.06 218 HIS A C 1
ATOM 1589 O O . HIS A 1 218 ? -8.340 -2.659 3.681 1.00 93.06 218 HIS A O 1
ATOM 1595 N N . GLU A 1 219 ? -9.016 -4.624 4.524 1.00 93.81 219 GLU A N 1
ATOM 1596 C CA . GLU A 1 219 ? -8.247 -4.554 5.760 1.00 93.81 219 GLU A CA 1
ATOM 1597 C C . GLU A 1 219 ? -7.185 -5.661 5.791 1.00 93.81 219 GLU A C 1
ATOM 1599 O O . GLU A 1 219 ? -7.457 -6.816 5.458 1.00 93.81 219 GLU A O 1
ATOM 1604 N N . GLY A 1 220 ? -5.959 -5.333 6.201 1.00 95.31 220 GLY A N 1
ATOM 1605 C CA . GLY A 1 220 ? -4.912 -6.339 6.330 1.00 95.31 220 GLY A CA 1
ATOM 1606 C C . GLY A 1 220 ? -3.554 -5.796 6.749 1.00 95.31 220 GLY A C 1
ATOM 1607 O O . GLY A 1 220 ? -3.347 -4.595 6.912 1.00 95.31 220 GLY A O 1
ATOM 1608 N N . THR A 1 221 ? -2.598 -6.703 6.924 1.00 95.94 221 THR A N 1
ATOM 1609 C CA . THR A 1 221 ? -1.196 -6.337 7.149 1.00 95.94 221 THR A CA 1
ATOM 1610 C C . THR A 1 221 ? -0.483 -6.137 5.819 1.00 95.94 221 THR A C 1
ATOM 1612 O O . THR A 1 221 ? -0.531 -7.010 4.952 1.00 95.94 221 THR A O 1
ATOM 1615 N N . VAL A 1 222 ? 0.217 -5.017 5.662 1.00 96.19 222 VAL A N 1
ATOM 1616 C CA . VAL A 1 222 ? 1.019 -4.719 4.472 1.00 96.19 222 VAL A CA 1
ATOM 1617 C C . VAL A 1 222 ? 2.156 -5.728 4.372 1.00 96.19 222 VAL A C 1
ATOM 1619 O O . VAL A 1 222 ? 2.998 -5.824 5.260 1.00 96.19 222 VAL A O 1
ATOM 1622 N N . THR A 1 223 ? 2.190 -6.486 3.283 1.00 95.56 223 THR A N 1
ATOM 1623 C CA . THR A 1 223 ? 3.239 -7.488 3.029 1.00 95.56 223 THR A CA 1
ATOM 1624 C C . THR A 1 223 ? 4.321 -6.967 2.102 1.00 95.56 223 THR A C 1
ATOM 1626 O O . THR A 1 223 ? 5.491 -7.280 2.292 1.00 95.56 223 THR A O 1
ATOM 1629 N N . GLU A 1 224 ? 3.942 -6.162 1.112 1.00 93.62 224 GLU A N 1
ATOM 1630 C CA . GLU A 1 224 ? 4.869 -5.616 0.132 1.00 93.62 224 GLU A CA 1
ATOM 1631 C C . GLU A 1 224 ? 4.298 -4.348 -0.500 1.00 93.62 224 GLU A C 1
ATOM 1633 O O . GLU A 1 224 ? 3.099 -4.263 -0.777 1.00 93.62 224 GLU A O 1
ATOM 1638 N N . ILE A 1 225 ? 5.180 -3.389 -0.774 1.00 93.25 225 ILE A N 1
ATOM 1639 C CA . ILE A 1 225 ? 4.893 -2.209 -1.585 1.00 93.25 225 ILE A CA 1
ATOM 1640 C C . ILE A 1 225 ? 5.772 -2.311 -2.833 1.00 93.25 225 ILE A C 1
ATOM 1642 O O . ILE A 1 225 ? 6.979 -2.085 -2.773 1.00 93.25 225 ILE A O 1
ATOM 1646 N N . SER A 1 226 ? 5.174 -2.696 -3.956 1.00 91.56 226 SER A N 1
ATOM 1647 C CA . SER A 1 226 ? 5.841 -2.762 -5.257 1.00 91.56 226 SER A CA 1
ATOM 1648 C C . SER A 1 226 ? 5.681 -1.424 -6.000 1.00 91.56 226 SER A C 1
ATOM 1650 O O . SER A 1 226 ? 4.930 -0.540 -5.584 1.00 91.56 226 SER A O 1
ATOM 1652 N N . ILE A 1 227 ? 6.339 -1.271 -7.155 1.00 90.00 227 ILE A N 1
ATOM 1653 C CA . ILE A 1 227 ? 6.294 -0.024 -7.947 1.00 90.00 227 ILE A CA 1
ATOM 1654 C C . ILE A 1 227 ? 4.856 0.349 -8.355 1.00 90.00 227 ILE A C 1
ATOM 1656 O O . ILE A 1 227 ? 4.486 1.519 -8.315 1.00 90.00 227 ILE A O 1
ATOM 1660 N N . MET A 1 228 ? 4.032 -0.635 -8.729 1.00 90.75 228 MET A N 1
ATOM 1661 C CA . MET A 1 228 ? 2.677 -0.401 -9.257 1.00 90.75 228 MET A CA 1
ATOM 1662 C C . MET A 1 228 ? 1.548 -0.823 -8.311 1.00 90.75 228 MET A C 1
ATOM 1664 O O . MET A 1 228 ? 0.422 -0.356 -8.471 1.00 90.75 228 MET A O 1
ATOM 1668 N N . SER A 1 229 ? 1.828 -1.683 -7.334 1.00 93.94 229 SER A N 1
ATOM 1669 C CA . SER A 1 229 ? 0.809 -2.265 -6.461 1.00 93.94 229 SER A CA 1
ATOM 1670 C C . SER A 1 229 ? 1.293 -2.433 -5.028 1.00 93.94 229 SER A C 1
ATOM 1672 O O . SER A 1 229 ? 2.470 -2.700 -4.795 1.00 93.94 229 SER A O 1
ATOM 1674 N N . THR A 1 230 ? 0.359 -2.380 -4.088 1.00 95.12 230 THR A N 1
ATOM 1675 C CA . THR A 1 230 ? 0.558 -2.712 -2.678 1.00 95.12 230 THR A CA 1
ATOM 1676 C C . THR A 1 230 ? -0.181 -4.009 -2.370 1.00 95.12 230 THR A C 1
ATOM 1678 O O . THR A 1 230 ? -1.323 -4.194 -2.794 1.00 95.12 230 THR A O 1
ATOM 1681 N N . ARG A 1 231 ? 0.466 -4.923 -1.642 1.00 96.12 231 ARG A N 1
ATOM 1682 C CA . ARG A 1 231 ? -0.111 -6.212 -1.248 1.00 96.12 231 ARG A CA 1
ATOM 1683 C C . ARG A 1 231 ? -0.418 -6.243 0.240 1.00 96.12 231 ARG A C 1
ATOM 1685 O O . ARG A 1 231 ? 0.483 -6.091 1.067 1.00 96.12 231 ARG A O 1
ATOM 1692 N N . LEU A 1 232 ? -1.672 -6.514 0.575 1.00 96.44 232 LEU A N 1
ATOM 1693 C CA . LEU A 1 232 ? -2.157 -6.702 1.938 1.00 96.44 232 LEU A CA 1
ATOM 1694 C C . LEU A 1 232 ? -2.430 -8.185 2.183 1.00 96.44 232 LEU A C 1
ATOM 1696 O O . LEU A 1 232 ? -2.871 -8.898 1.283 1.00 96.44 232 LEU A O 1
ATOM 1700 N N . ARG A 1 233 ? -2.195 -8.648 3.407 1.00 96.62 233 ARG A N 1
ATOM 1701 C CA . ARG A 1 233 ? -2.649 -9.956 3.875 1.00 96.62 233 ARG A CA 1
ATOM 1702 C C . ARG A 1 233 ? -3.807 -9.769 4.841 1.00 96.62 233 ARG A C 1
ATOM 1704 O O . ARG A 1 233 ? -3.605 -9.192 5.911 1.00 96.62 233 ARG A O 1
ATOM 1711 N N . SER A 1 234 ? -4.982 -10.261 4.459 1.00 94.75 234 SER A N 1
ATOM 1712 C CA . SER A 1 234 ? -6.175 -10.261 5.309 1.00 94.75 234 SER A CA 1
ATOM 1713 C C . SER A 1 234 ? -5.959 -11.135 6.550 1.00 94.75 234 SER A C 1
ATOM 1715 O O . SER A 1 234 ? -5.047 -11.970 6.601 1.00 94.75 234 SER A O 1
ATOM 1717 N N . PHE A 1 235 ? -6.818 -10.969 7.554 1.00 91.31 235 PHE A N 1
ATOM 1718 C CA . PHE A 1 235 ? -6.844 -11.834 8.729 1.00 91.31 235 PHE A CA 1
ATOM 1719 C C . PHE A 1 235 ? -7.044 -13.312 8.360 1.00 91.31 235 PHE A C 1
ATOM 1721 O O . PHE A 1 235 ? -6.400 -14.177 8.957 1.00 91.31 235 PHE A O 1
ATOM 1728 N N . ASP A 1 236 ? -7.836 -13.577 7.317 1.00 92.25 236 ASP A N 1
ATOM 1729 C CA . ASP A 1 236 ? -8.129 -14.922 6.802 1.00 92.25 236 ASP A CA 1
ATOM 1730 C C . ASP A 1 236 ? -6.975 -15.528 5.981 1.00 92.25 236 ASP A C 1
ATOM 1732 O O . ASP A 1 236 ? -7.043 -16.665 5.521 1.00 92.25 236 ASP A O 1
ATOM 1736 N N . GLY A 1 237 ? -5.872 -14.790 5.812 1.00 90.94 237 GLY A N 1
ATOM 1737 C CA . GLY A 1 237 ? -4.678 -15.243 5.095 1.00 90.94 237 GLY A CA 1
ATOM 1738 C C . GLY A 1 237 ? -4.694 -14.981 3.587 1.00 90.94 237 GLY A C 1
ATOM 1739 O O . GLY A 1 237 ? -3.707 -15.285 2.916 1.00 90.94 237 GLY A O 1
ATOM 1740 N N . GLU A 1 238 ? -5.758 -14.379 3.060 1.00 94.44 238 GLU A N 1
ATOM 1741 C CA . GLU A 1 238 ? -5.867 -13.967 1.659 1.00 94.44 238 GLU A CA 1
ATOM 1742 C C . GLU A 1 238 ? -4.881 -12.841 1.318 1.00 94.44 238 GLU A C 1
ATOM 1744 O O . GLU A 1 238 ? -4.591 -11.980 2.152 1.00 94.44 238 GLU A O 1
ATOM 1749 N N . VAL A 1 239 ? -4.376 -12.829 0.080 1.00 96.31 239 VAL A N 1
ATOM 1750 C CA . VAL A 1 239 ? -3.488 -11.771 -0.426 1.00 96.31 239 VAL A CA 1
ATOM 1751 C C . VAL A 1 239 ? -4.278 -10.843 -1.340 1.00 96.31 239 VAL A C 1
ATOM 1753 O O . VAL A 1 239 ? -4.595 -11.193 -2.475 1.00 96.31 239 VAL A O 1
ATOM 1756 N N . VAL A 1 240 ? -4.550 -9.635 -0.857 1.00 95.38 240 VAL A N 1
ATOM 1757 C CA . VAL A 1 240 ? -5.235 -8.583 -1.610 1.00 95.38 240 VAL A CA 1
ATOM 1758 C C . VAL A 1 240 ? -4.188 -7.715 -2.298 1.00 95.38 240 VAL A C 1
ATOM 1760 O O . VAL A 1 240 ? -3.296 -7.174 -1.646 1.00 95.38 240 VAL A O 1
ATOM 1763 N N . THR A 1 241 ? -4.277 -7.580 -3.621 1.00 95.75 241 THR A N 1
ATOM 1764 C CA . THR A 1 241 ? -3.360 -6.742 -4.410 1.00 95.75 241 THR A CA 1
ATOM 1765 C C . THR A 1 241 ? -4.093 -5.504 -4.898 1.00 95.75 241 THR A C 1
ATOM 1767 O O . THR A 1 241 ? -5.035 -5.611 -5.678 1.00 95.75 241 THR A O 1
ATOM 1770 N N . LEU A 1 242 ? -3.644 -4.331 -4.455 1.00 93.94 242 LEU A N 1
ATOM 1771 C CA . LEU A 1 242 ? -4.260 -3.046 -4.768 1.00 93.94 242 LEU A CA 1
ATOM 1772 C C . LEU A 1 242 ? -3.331 -2.209 -5.652 1.00 93.94 242 LEU A C 1
ATOM 1774 O O . LEU A 1 242 ? -2.154 -2.061 -5.314 1.00 93.94 242 LEU A O 1
ATOM 1778 N N . PRO A 1 243 ? -3.823 -1.622 -6.756 1.00 94.38 243 PRO A N 1
ATOM 1779 C CA . PRO A 1 243 ? -3.071 -0.627 -7.512 1.00 94.38 243 PRO A CA 1
ATOM 1780 C C . PRO A 1 243 ? -2.702 0.568 -6.626 1.00 94.38 243 PRO A C 1
ATOM 1782 O O . PRO A 1 243 ? -3.538 1.088 -5.883 1.00 94.38 243 PRO A O 1
ATOM 1785 N N . ASN A 1 244 ? -1.455 1.033 -6.702 1.00 95.00 244 ASN A N 1
ATOM 1786 C CA . ASN A 1 244 ? -0.967 2.103 -5.825 1.00 95.00 244 ASN A CA 1
ATOM 1787 C C . ASN A 1 244 ? -1.736 3.420 -6.011 1.00 95.00 244 ASN A C 1
ATOM 1789 O O . ASN A 1 244 ? -1.871 4.198 -5.068 1.00 95.00 244 ASN A O 1
ATOM 1793 N N . ASP A 1 245 ? -2.245 3.691 -7.214 1.00 92.81 245 ASP A N 1
ATOM 1794 C CA . ASP A 1 245 ? -3.077 4.861 -7.486 1.00 92.81 245 ASP A CA 1
ATOM 1795 C C . ASP A 1 245 ? -4.413 4.809 -6.738 1.00 92.81 245 ASP A C 1
ATOM 1797 O O . ASP A 1 245 ? -4.844 5.850 -6.250 1.00 92.81 245 ASP A O 1
ATOM 1801 N N . THR A 1 246 ? -5.000 3.617 -6.580 1.00 91.25 246 THR A N 1
ATOM 1802 C CA . THR A 1 246 ? -6.216 3.388 -5.779 1.00 91.25 246 THR A CA 1
ATOM 1803 C C . THR A 1 246 ? -5.928 3.549 -4.288 1.00 91.25 246 THR A C 1
ATOM 1805 O O . THR A 1 246 ? -6.676 4.213 -3.576 1.00 91.25 246 THR A O 1
ATOM 1808 N N . VAL A 1 247 ? -4.798 3.013 -3.815 1.00 92.56 247 VAL A N 1
ATOM 1809 C CA . VAL A 1 247 ? -4.376 3.161 -2.411 1.00 92.56 247 VAL A CA 1
ATOM 1810 C C . VAL A 1 247 ? -4.155 4.629 -2.050 1.00 92.56 247 VAL A C 1
ATOM 1812 O O . VAL A 1 247 ? -4.572 5.079 -0.990 1.00 92.56 247 VAL A O 1
ATOM 1815 N N . ARG A 1 248 ? -3.509 5.391 -2.938 1.00 89.81 248 ARG A N 1
ATOM 1816 C CA . ARG A 1 248 ? -3.208 6.809 -2.710 1.00 89.81 248 ARG A CA 1
ATOM 1817 C C . ARG A 1 248 ? -4.442 7.708 -2.823 1.00 89.81 248 ARG A C 1
ATOM 1819 O O . ARG A 1 248 ? -4.466 8.755 -2.185 1.00 89.81 248 ARG A O 1
ATOM 1826 N N . SER A 1 249 ? -5.401 7.374 -3.686 1.00 87.75 249 SER A N 1
ATOM 1827 C CA . SER A 1 249 ? -6.614 8.181 -3.868 1.00 87.75 249 SER A CA 1
ATOM 1828 C C . SER A 1 249 ? -7.669 7.923 -2.790 1.00 87.75 249 SER A C 1
ATOM 1830 O O . SER A 1 249 ? -8.483 8.808 -2.528 1.00 87.75 249 SER A O 1
ATOM 1832 N N . GLY A 1 250 ? -7.655 6.738 -2.175 1.00 85.56 250 GLY A N 1
ATOM 1833 C CA . GLY A 1 250 ? -8.560 6.356 -1.097 1.00 85.56 250 GLY A CA 1
ATOM 1834 C C . GLY A 1 250 ? -8.173 6.899 0.282 1.00 85.56 250 GLY A C 1
ATOM 1835 O O . GLY A 1 250 ? -7.090 7.444 0.497 1.00 85.56 250 GLY A O 1
ATOM 1836 N N . SER A 1 251 ? -9.081 6.714 1.244 1.00 88.38 251 SER A N 1
ATOM 1837 C CA . SER A 1 251 ? -8.778 6.904 2.665 1.00 88.38 251 SER A CA 1
ATOM 1838 C C . SER A 1 251 ? -7.904 5.753 3.160 1.00 88.38 251 SER A C 1
ATOM 1840 O O . SER A 1 251 ? -8.216 4.587 2.913 1.00 88.38 251 SER A O 1
ATOM 1842 N N . ILE A 1 252 ? -6.827 6.090 3.868 1.00 91.25 252 ILE A N 1
ATOM 1843 C CA . ILE A 1 252 ? -5.912 5.131 4.486 1.00 91.25 252 ILE A CA 1
ATOM 1844 C C . ILE A 1 252 ? -6.08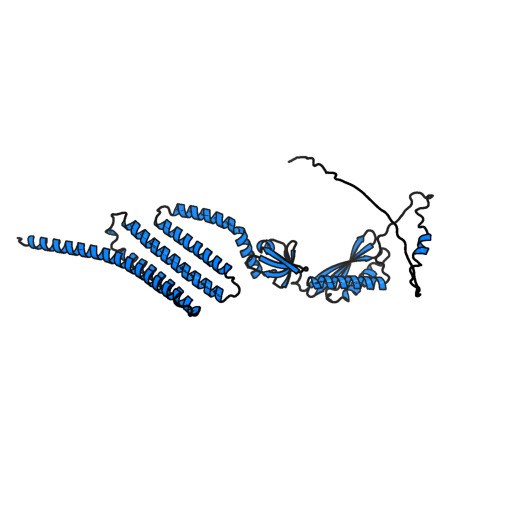2 5.251 5.998 1.00 91.25 252 ILE A C 1
ATOM 1846 O O . ILE A 1 252 ? -5.766 6.292 6.581 1.00 91.25 252 ILE A O 1
ATOM 1850 N N . ILE A 1 253 ? -6.564 4.188 6.637 1.00 93.00 253 ILE A N 1
ATOM 1851 C CA . ILE A 1 253 ? -6.693 4.112 8.091 1.00 93.00 253 ILE A CA 1
ATOM 1852 C C . ILE A 1 253 ? -5.582 3.208 8.614 1.00 93.00 253 ILE A C 1
ATOM 1854 O O . ILE A 1 253 ? -5.584 1.995 8.417 1.00 93.00 253 ILE A O 1
ATOM 1858 N N . ASP A 1 254 ? -4.619 3.813 9.298 1.00 91.62 254 ASP A N 1
ATOM 1859 C CA . ASP A 1 254 ? -3.537 3.091 9.956 1.00 91.62 254 ASP A CA 1
ATOM 1860 C C . ASP A 1 254 ? -3.955 2.695 11.379 1.00 91.62 254 ASP A C 1
ATOM 1862 O O . ASP A 1 254 ? -4.315 3.550 12.199 1.00 91.62 254 ASP A O 1
ATOM 1866 N N . ARG A 1 255 ? -3.910 1.391 11.674 1.00 92.19 255 ARG A N 1
ATOM 1867 C CA . ARG A 1 255 ? -4.302 0.833 12.973 1.00 92.19 255 ARG A CA 1
ATOM 1868 C C . ARG A 1 255 ? -3.107 0.459 13.860 1.00 92.19 255 ARG A C 1
ATOM 1870 O O . ARG A 1 255 ? -3.318 0.223 15.051 1.00 92.19 255 ARG A O 1
ATOM 1877 N N . SER A 1 256 ? -1.875 0.414 13.339 1.00 89.44 256 SER A N 1
ATOM 1878 C CA . SER A 1 256 ? -0.679 -0.059 14.066 1.00 89.44 256 SER A CA 1
ATOM 1879 C C . SER A 1 256 ? 0.320 1.020 14.465 1.00 89.44 256 SER A C 1
ATOM 1881 O O . SER A 1 256 ? 0.908 0.933 15.544 1.00 89.44 256 SER A O 1
ATOM 1883 N N . ARG A 1 257 ? 0.491 2.070 13.665 1.00 85.06 257 ARG A N 1
ATOM 1884 C CA . ARG A 1 257 ? 1.598 3.035 13.751 1.00 85.06 257 ARG A CA 1
ATOM 1885 C C . ARG A 1 257 ? 1.674 3.803 15.059 1.00 85.06 257 ARG A C 1
ATOM 1887 O O . ARG A 1 257 ? 2.756 4.155 15.517 1.00 85.06 257 ARG A O 1
ATOM 1894 N N . ARG A 1 258 ? 0.533 4.071 15.700 1.00 86.50 258 ARG A N 1
ATOM 1895 C CA . ARG A 1 258 ? 0.510 4.744 17.013 1.00 86.50 258 ARG A CA 1
ATOM 1896 C C . ARG A 1 258 ? 0.840 3.813 18.178 1.00 86.50 258 ARG A C 1
ATOM 1898 O O . ARG A 1 258 ? 0.866 4.287 19.310 1.00 86.50 258 ARG A O 1
ATOM 1905 N N . ASN A 1 259 ? 1.080 2.527 17.910 1.00 88.25 259 ASN A N 1
ATOM 1906 C CA . ASN A 1 259 ? 1.334 1.457 18.876 1.00 88.25 259 ASN A CA 1
ATOM 1907 C C . ASN A 1 259 ? 0.216 1.254 19.918 1.00 88.25 259 ASN A C 1
ATOM 1909 O O . ASN A 1 259 ? 0.415 0.640 20.968 1.00 88.25 259 ASN A O 1
ATOM 1913 N N . ARG A 1 260 ? -0.973 1.793 19.642 1.00 91.88 260 ARG A N 1
ATOM 1914 C CA . ARG A 1 260 ? -2.153 1.705 20.501 1.00 91.88 260 ARG A CA 1
ATOM 1915 C C . ARG A 1 260 ? -3.417 1.847 19.671 1.00 91.88 260 ARG A C 1
ATOM 1917 O O . ARG A 1 260 ? -3.492 2.737 18.826 1.00 91.88 260 ARG A O 1
ATOM 1924 N N . LEU A 1 261 ? -4.397 0.992 19.944 1.00 94.75 261 LEU A N 1
ATOM 1925 C CA . LEU A 1 261 ? -5.701 0.988 19.280 1.00 94.75 261 LEU A CA 1
ATOM 1926 C C . LEU A 1 261 ? -6.804 1.009 20.333 1.00 94.75 261 LEU A C 1
ATOM 1928 O O . LEU A 1 261 ? -6.763 0.213 21.268 1.00 94.75 261 LEU A O 1
ATOM 1932 N N . ARG A 1 262 ? -7.780 1.908 20.181 1.00 95.19 262 ARG A N 1
ATOM 1933 C CA . ARG A 1 262 ? -8.954 1.949 21.054 1.00 95.19 262 ARG A CA 1
ATOM 1934 C C . ARG A 1 262 ? -9.984 0.934 20.575 1.00 95.19 262 ARG A C 1
ATOM 1936 O O . ARG A 1 262 ? -10.331 0.931 19.396 1.00 95.19 262 ARG A O 1
ATOM 1943 N N . ILE A 1 263 ? -10.474 0.113 21.490 1.00 95.81 263 ILE A N 1
ATOM 1944 C CA . ILE A 1 263 ? -11.569 -0.833 21.284 1.00 95.81 263 ILE A CA 1
ATOM 1945 C C . ILE A 1 263 ? -12.748 -0.366 22.137 1.00 95.81 263 ILE A C 1
ATOM 1947 O O . ILE A 1 263 ? -12.554 0.198 23.213 1.00 95.81 263 ILE A O 1
ATOM 1951 N N . GLU A 1 264 ? -13.960 -0.567 21.631 1.00 96.38 264 GLU A N 1
ATOM 1952 C CA . GLU A 1 264 ? -15.202 -0.346 22.365 1.00 96.38 264 GLU A CA 1
ATOM 1953 C C . GLU A 1 264 ? -15.988 -1.660 22.387 1.00 96.38 264 GLU A C 1
ATOM 1955 O O . GLU A 1 264 ? -16.139 -2.310 21.349 1.00 96.38 264 GLU A O 1
ATOM 1960 N N . VAL A 1 265 ? -16.436 -2.061 23.574 1.00 96.62 265 VAL A N 1
ATOM 1961 C CA . VAL A 1 265 ? -17.316 -3.213 23.799 1.00 96.62 265 VAL A CA 1
ATOM 1962 C C . VAL A 1 265 ? -18.599 -2.695 24.432 1.00 96.62 265 VAL A C 1
ATOM 1964 O O . VAL A 1 265 ? -18.550 -1.882 25.352 1.00 96.62 265 VAL A O 1
ATOM 1967 N N . GLU A 1 266 ? -19.741 -3.145 23.925 1.00 97.00 266 GLU A N 1
ATOM 1968 C CA . GLU A 1 266 ? -21.051 -2.800 24.472 1.00 97.00 266 GLU A CA 1
ATOM 1969 C C . GLU A 1 266 ? -21.578 -3.948 25.330 1.00 97.00 266 GLU A C 1
ATOM 1971 O O . GLU A 1 266 ? -21.532 -5.106 24.913 1.00 97.00 266 GLU A O 1
ATOM 1976 N N . VAL A 1 267 ? -22.094 -3.622 26.512 1.00 96.94 267 VAL A N 1
ATOM 1977 C CA . VAL A 1 267 ? -22.762 -4.568 27.408 1.00 96.94 267 VAL A CA 1
ATOM 1978 C C . VAL A 1 267 ? -24.077 -3.969 27.898 1.00 96.94 267 VAL A C 1
ATOM 1980 O O . VAL A 1 267 ? -24.138 -2.797 28.264 1.00 96.94 267 VAL A O 1
ATOM 1983 N N . GLY A 1 268 ? -25.148 -4.761 27.857 1.00 96.88 268 GLY A N 1
ATOM 1984 C CA . GLY A 1 268 ? -26.457 -4.373 28.376 1.00 96.88 268 GLY A CA 1
ATOM 1985 C C . GLY A 1 268 ? -26.613 -4.790 29.834 1.00 96.88 268 GLY A C 1
ATOM 1986 O O . GLY A 1 268 ? -26.337 -5.941 30.166 1.00 96.88 268 GLY A O 1
ATOM 1987 N N . VAL A 1 269 ? -27.083 -3.877 30.681 1.00 97.38 269 VAL A N 1
ATOM 1988 C CA . VAL A 1 269 ? -27.446 -4.151 32.079 1.00 97.38 269 VAL A CA 1
ATOM 1989 C C . VAL A 1 269 ? -28.926 -3.861 32.315 1.00 97.38 269 VAL A C 1
ATOM 1991 O O . VAL A 1 269 ? -29.526 -3.042 31.614 1.00 97.38 269 VAL A O 1
ATOM 1994 N N . ASP A 1 270 ? -29.532 -4.560 33.274 1.00 96.88 270 ASP A N 1
ATOM 1995 C CA . ASP A 1 270 ? -30.948 -4.391 33.610 1.00 96.88 270 ASP A CA 1
ATOM 1996 C C . ASP A 1 270 ? -31.257 -2.956 34.076 1.00 96.88 270 ASP A C 1
ATOM 1998 O O . ASP A 1 270 ? -30.442 -2.331 34.757 1.00 96.88 270 ASP A O 1
ATOM 2002 N N . TYR A 1 271 ? -32.443 -2.440 33.742 1.00 95.31 271 TYR A N 1
ATOM 2003 C CA . TYR A 1 271 ? -32.884 -1.087 34.108 1.00 95.31 271 TYR A CA 1
ATOM 2004 C C . TYR A 1 271 ? -32.964 -0.829 35.617 1.00 95.31 271 TYR A C 1
ATOM 2006 O O . TYR A 1 271 ? -32.911 0.327 36.035 1.00 95.31 271 TYR A O 1
ATOM 2014 N N . ALA A 1 272 ? -33.105 -1.874 36.432 1.00 93.81 272 ALA A N 1
ATOM 2015 C CA . ALA A 1 272 ? -33.082 -1.773 37.886 1.00 93.81 272 ALA A CA 1
ATOM 2016 C C . ALA A 1 272 ? -31.656 -1.702 38.467 1.00 93.81 272 ALA A C 1
ATOM 2018 O O . ALA A 1 272 ? -31.501 -1.482 39.669 1.00 93.81 272 ALA A O 1
ATOM 2019 N N . THR A 1 273 ? -30.621 -1.899 37.645 1.00 95.06 273 THR A N 1
ATOM 2020 C CA . THR A 1 273 ? -29.217 -1.880 38.074 1.00 95.06 273 THR A CA 1
ATOM 2021 C C . THR A 1 273 ? -28.741 -0.452 38.345 1.00 95.06 273 THR A C 1
ATOM 2023 O O . THR A 1 273 ? -29.036 0.470 37.587 1.00 95.06 273 THR A O 1
ATOM 2026 N N . ASP A 1 274 ? -27.937 -0.278 39.397 1.00 96.25 274 ASP A N 1
ATOM 2027 C CA . ASP A 1 274 ? -27.149 0.939 39.618 1.00 96.25 274 ASP A CA 1
ATOM 2028 C C . ASP A 1 274 ? -26.084 1.075 38.512 1.00 96.25 274 ASP A C 1
ATOM 2030 O O . ASP A 1 274 ? -25.160 0.262 38.404 1.00 96.25 274 ASP A O 1
ATOM 2034 N N . ILE A 1 275 ? -26.260 2.081 37.654 1.00 95.38 275 ILE A N 1
ATOM 2035 C CA . ILE A 1 275 ? -25.478 2.281 36.429 1.00 95.38 275 ILE A CA 1
ATOM 2036 C C . ILE A 1 275 ? -24.029 2.631 36.765 1.00 95.38 275 ILE A C 1
ATOM 2038 O O . ILE A 1 275 ? -23.111 2.122 36.125 1.00 95.38 275 ILE A O 1
ATOM 2042 N N . GLU A 1 276 ? -23.816 3.482 37.766 1.00 95.62 276 GLU A N 1
ATOM 2043 C CA . GLU A 1 276 ? -22.494 3.902 38.214 1.00 95.62 276 GLU A CA 1
ATOM 2044 C C . GLU A 1 276 ? -21.715 2.722 38.802 1.00 95.62 276 GLU A C 1
ATOM 2046 O O . GLU A 1 276 ? -20.536 2.540 38.489 1.00 95.62 276 GLU A O 1
ATOM 2051 N N . ARG A 1 277 ? -22.382 1.870 39.593 1.00 96.06 277 ARG A N 1
ATOM 2052 C CA . ARG A 1 277 ? -21.780 0.630 40.097 1.00 96.06 277 ARG A CA 1
ATOM 2053 C C . ARG A 1 277 ? -21.434 -0.322 38.957 1.00 96.06 277 ARG A C 1
ATOM 2055 O O . ARG A 1 277 ? -20.327 -0.852 38.931 1.00 96.06 277 ARG A O 1
ATOM 2062 N N . ALA A 1 278 ? -22.351 -0.533 38.013 1.00 96.44 278 ALA A N 1
ATOM 2063 C CA . ALA A 1 278 ? -22.096 -1.402 36.870 1.00 96.44 278 ALA A CA 1
ATOM 2064 C C . ALA A 1 278 ? -20.936 -0.887 36.007 1.00 96.44 278 ALA A C 1
ATOM 2066 O O . ALA A 1 278 ? -20.077 -1.669 35.614 1.00 96.44 278 ALA A O 1
ATOM 2067 N N . ALA A 1 279 ? -20.855 0.422 35.765 1.00 96.81 279 ALA A N 1
ATOM 2068 C CA . ALA A 1 279 ? -19.744 1.033 35.042 1.00 96.81 279 ALA A CA 1
ATOM 2069 C C . ALA A 1 279 ? -18.391 0.750 35.719 1.00 96.81 279 ALA A C 1
ATOM 2071 O O . ALA A 1 279 ? -17.469 0.304 35.038 1.00 96.81 279 ALA A O 1
ATOM 2072 N N . ALA A 1 280 ? -18.296 0.922 37.043 1.00 97.00 280 ALA A N 1
ATOM 2073 C CA . ALA A 1 280 ? -17.067 0.665 37.798 1.00 97.00 280 ALA A CA 1
ATOM 2074 C C . ALA A 1 280 ? -16.619 -0.807 37.719 1.00 97.00 280 ALA A C 1
ATOM 2076 O O . ALA A 1 280 ? -15.447 -1.078 37.468 1.00 97.00 280 ALA A O 1
ATOM 2077 N N . VAL A 1 281 ? -17.558 -1.752 37.858 1.00 96.94 281 VAL A N 1
ATOM 2078 C CA . VAL A 1 281 ? -17.270 -3.195 37.750 1.00 96.94 281 VAL A CA 1
ATOM 2079 C C . VAL A 1 281 ? -16.718 -3.540 36.366 1.00 96.94 281 VAL A C 1
ATOM 2081 O O . VAL A 1 281 ? -15.734 -4.263 36.244 1.00 96.94 281 VAL A O 1
ATOM 2084 N N . VAL A 1 282 ? -17.315 -2.996 35.302 1.00 96.94 282 VAL A N 1
ATOM 2085 C CA . VAL A 1 282 ? -16.881 -3.290 33.929 1.00 96.94 282 VAL A CA 1
ATOM 2086 C C . VAL A 1 282 ? -15.540 -2.611 33.601 1.00 96.94 282 VAL A C 1
ATOM 2088 O O . VAL A 1 282 ? -14.733 -3.185 32.868 1.00 96.94 282 VAL A O 1
ATOM 2091 N N . GLU A 1 283 ? -15.264 -1.419 34.142 1.00 97.19 283 GLU A N 1
ATOM 2092 C CA . GLU A 1 283 ? -13.949 -0.765 34.029 1.00 97.19 283 GLU A CA 1
ATOM 2093 C C . GLU A 1 283 ? -12.841 -1.596 34.695 1.00 97.19 283 GLU A C 1
ATOM 2095 O O . GLU A 1 283 ? -11.804 -1.836 34.069 1.00 97.19 283 GLU A O 1
ATOM 2100 N N . GLU A 1 284 ? -13.076 -2.084 35.917 1.00 96.31 284 GLU A N 1
ATOM 2101 C CA . GLU A 1 284 ? -12.132 -2.926 36.664 1.00 96.31 284 GLU A CA 1
ATOM 2102 C C . GLU A 1 284 ? -11.888 -4.270 35.962 1.00 96.31 284 GLU A C 1
ATOM 2104 O O . GLU A 1 284 ? -10.732 -4.652 35.743 1.00 96.31 284 GLU A O 1
ATOM 2109 N N . ALA A 1 285 ? -12.959 -4.923 35.498 1.00 95.88 285 ALA A N 1
ATOM 2110 C CA . ALA A 1 285 ? -12.889 -6.181 34.758 1.00 95.88 285 ALA A CA 1
ATOM 2111 C C . ALA A 1 285 ? -11.968 -6.076 33.534 1.00 95.88 285 ALA A C 1
ATOM 2113 O O . ALA A 1 285 ? -11.146 -6.954 33.269 1.00 95.88 285 ALA A O 1
ATOM 2114 N N . VAL A 1 286 ? -12.082 -4.979 32.776 1.00 96.56 286 VAL A N 1
ATOM 2115 C CA . VAL A 1 286 ? -11.273 -4.744 31.571 1.00 96.56 286 VAL A CA 1
ATOM 2116 C C . VAL A 1 286 ? -9.843 -4.329 31.913 1.00 96.56 286 VAL A C 1
ATOM 2118 O O . VAL A 1 286 ? -8.921 -4.700 31.183 1.00 96.56 286 VAL A O 1
ATOM 2121 N N . ALA A 1 287 ? -9.630 -3.593 33.006 1.00 95.75 287 ALA A N 1
ATOM 2122 C CA . ALA A 1 287 ? -8.294 -3.186 33.444 1.00 95.75 287 ALA A CA 1
ATOM 2123 C C . ALA A 1 287 ? -7.392 -4.392 33.767 1.00 95.75 287 ALA A C 1
ATOM 2125 O O . ALA A 1 287 ? -6.182 -4.327 33.549 1.00 95.75 287 ALA A O 1
ATOM 2126 N N . GLY A 1 288 ? -7.976 -5.508 34.221 1.00 91.75 288 GLY A N 1
ATOM 2127 C CA . GLY A 1 288 ? -7.263 -6.758 34.505 1.00 91.75 288 GLY A CA 1
ATOM 2128 C C . GLY A 1 288 ? -6.889 -7.605 33.279 1.00 91.75 288 GLY A C 1
ATOM 2129 O O . GLY A 1 288 ? -6.190 -8.611 33.419 1.00 91.75 288 GLY A O 1
ATOM 2130 N N . VAL A 1 289 ? -7.337 -7.240 32.073 1.00 95.06 289 VAL A N 1
ATOM 2131 C CA . VAL A 1 289 ? -7.156 -8.063 30.867 1.00 95.06 289 VAL A CA 1
ATOM 2132 C C . VAL A 1 289 ? -5.762 -7.877 30.260 1.00 95.06 289 VAL A C 1
ATOM 2134 O O . VAL A 1 289 ? -5.276 -6.764 30.056 1.00 95.06 289 VAL A O 1
ATOM 2137 N N . GLU A 1 290 ? -5.127 -8.989 29.881 1.00 91.44 290 GLU A N 1
ATOM 2138 C CA . GLU A 1 290 ? -3.837 -8.980 29.186 1.00 91.44 290 GLU A CA 1
ATOM 2139 C C . GLU A 1 290 ? -3.892 -8.145 27.886 1.00 91.44 290 GLU A C 1
ATOM 2141 O O . GLU A 1 290 ? -4.888 -8.140 27.164 1.00 91.44 290 GLU A O 1
ATOM 2146 N N . ASP A 1 291 ? -2.796 -7.451 27.561 1.00 92.38 291 ASP A N 1
ATOM 2147 C CA . ASP A 1 291 ? -2.644 -6.530 26.420 1.00 92.38 291 ASP A CA 1
ATOM 2148 C C . ASP A 1 291 ? -3.408 -5.190 26.497 1.00 92.38 291 ASP A C 1
ATOM 2150 O O . ASP A 1 291 ? -3.093 -4.289 25.701 1.00 92.38 291 ASP A O 1
ATOM 2154 N N . VAL A 1 292 ? -4.324 -5.004 27.456 1.00 94.69 292 VAL A N 1
ATOM 2155 C CA . VAL A 1 292 ? -4.929 -3.692 27.741 1.00 94.69 292 VAL A CA 1
ATOM 2156 C C . VAL A 1 292 ? -3.853 -2.733 28.264 1.00 94.69 292 VAL A C 1
ATOM 2158 O O . VAL A 1 292 ? -2.898 -3.118 28.941 1.00 94.69 292 VAL A O 1
ATOM 216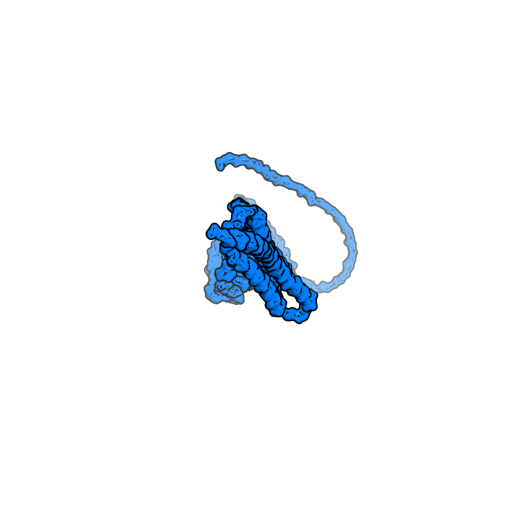1 N N . ALA A 1 293 ? -3.922 -1.477 27.833 1.00 92.88 293 ALA A N 1
ATOM 2162 C CA . ALA A 1 293 ? -3.010 -0.433 28.261 1.00 92.88 293 ALA A CA 1
ATOM 2163 C C . ALA A 1 293 ? -3.442 0.115 29.625 1.00 92.88 293 ALA A C 1
ATOM 2165 O O . ALA A 1 293 ? -4.607 0.443 29.810 1.00 92.88 293 ALA A O 1
ATOM 2166 N N . GLU A 1 294 ? -2.479 0.293 30.529 1.00 90.81 294 GLU A N 1
ATOM 2167 C CA . GLU A 1 294 ? -2.707 0.928 31.836 1.00 90.81 294 GLU A CA 1
ATOM 2168 C C . GLU A 1 294 ? -3.081 2.413 31.700 1.00 90.81 294 GLU A C 1
ATOM 2170 O O . GLU A 1 294 ? -3.840 2.943 32.497 1.00 90.81 294 GLU A O 1
ATOM 2175 N N . MET A 1 295 ? -2.554 3.098 30.676 1.00 90.44 295 MET A N 1
ATOM 2176 C CA . MET A 1 295 ? -2.877 4.495 30.383 1.00 90.44 295 MET A CA 1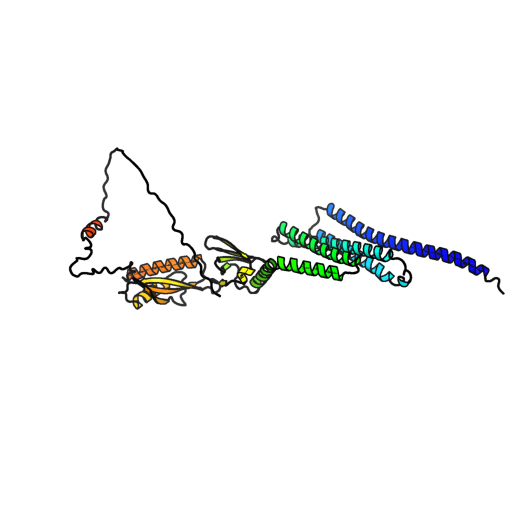
ATOM 2177 C C . MET A 1 295 ? -3.088 4.717 28.876 1.00 90.44 295 MET A C 1
ATOM 2179 O O . MET A 1 295 ? -2.185 4.416 28.080 1.00 90.44 295 MET A O 1
ATOM 2183 N N . PRO A 1 296 ? -4.213 5.325 28.450 1.00 92.19 296 PRO A N 1
ATOM 2184 C CA . PRO A 1 296 ? -5.372 5.729 29.261 1.00 92.19 296 PRO A CA 1
ATOM 2185 C C . PRO A 1 296 ? -6.123 4.538 29.867 1.00 92.19 296 PRO A C 1
ATOM 2187 O O . PRO A 1 296 ? -6.213 3.496 29.220 1.00 92.19 296 PRO A O 1
ATOM 2190 N N . GLU A 1 297 ? -6.676 4.737 31.062 1.00 93.81 297 GLU A N 1
ATOM 2191 C CA . GLU A 1 297 ? -7.485 3.739 31.765 1.00 93.81 297 GLU A CA 1
ATOM 2192 C C . GLU A 1 297 ? -8.769 3.408 30.979 1.00 93.81 297 GLU A C 1
ATOM 2194 O O . GLU A 1 297 ? -9.246 4.243 30.190 1.00 93.81 297 GLU A O 1
ATOM 2199 N N . PRO A 1 298 ? -9.329 2.196 31.153 1.00 96.25 298 PRO A N 1
ATOM 2200 C CA . PRO A 1 298 ? -10.653 1.869 30.646 1.00 96.25 298 PRO A CA 1
ATOM 2201 C C . PRO A 1 298 ? -11.693 2.875 31.137 1.00 96.25 298 PRO A C 1
ATOM 2203 O O . PRO A 1 298 ? -11.643 3.327 32.275 1.00 96.25 298 PRO A O 1
ATOM 2206 N N . ASN A 1 299 ? -12.637 3.225 30.268 1.00 96.88 299 ASN A N 1
ATOM 2207 C CA . ASN A 1 299 ? -13.733 4.113 30.619 1.00 96.88 299 ASN A CA 1
ATOM 2208 C C . ASN A 1 299 ? -15.060 3.567 30.094 1.00 96.88 299 ASN A C 1
ATOM 2210 O O . ASN A 1 299 ? -15.225 3.362 28.886 1.00 96.88 299 ASN A O 1
ATOM 2214 N N . ALA A 1 300 ? -15.999 3.356 31.005 1.00 96.94 300 ALA A N 1
ATOM 2215 C CA . ALA A 1 300 ? -17.370 2.986 30.739 1.00 96.94 300 ALA A CA 1
ATOM 2216 C C . ALA A 1 300 ? -18.247 4.239 30.691 1.00 96.94 300 ALA A C 1
ATOM 2218 O O . ALA A 1 300 ? -18.174 5.127 31.539 1.00 96.94 300 ALA A O 1
ATOM 2219 N N . VAL A 1 301 ? -19.098 4.312 29.672 1.00 95.25 301 VAL A N 1
ATOM 2220 C CA . VAL A 1 301 ? -20.109 5.364 29.549 1.00 95.25 301 VAL A CA 1
ATOM 2221 C C . VAL A 1 301 ? -21.460 4.754 29.231 1.00 95.25 301 VAL A C 1
ATOM 2223 O O . VAL A 1 301 ? -21.558 3.820 28.435 1.00 95.25 301 VAL A O 1
ATOM 2226 N N . THR A 1 302 ? -22.522 5.325 29.789 1.00 97.00 302 THR A N 1
ATOM 2227 C CA . THR A 1 302 ? -23.886 5.007 29.365 1.00 97.00 302 THR A CA 1
ATOM 2228 C C . THR A 1 302 ? -24.079 5.500 27.939 1.00 97.00 302 THR A C 1
ATOM 2230 O O . THR A 1 302 ? -24.078 6.703 27.677 1.00 97.00 302 THR A O 1
ATOM 2233 N N . LYS A 1 303 ? -24.193 4.567 26.994 1.00 96.00 303 LYS A N 1
ATOM 2234 C CA . LYS A 1 303 ? -24.225 4.883 25.566 1.00 96.00 303 LYS A CA 1
ATOM 2235 C C . LYS A 1 303 ? -25.636 5.183 25.089 1.00 96.00 303 LYS A C 1
ATOM 2237 O O . LYS A 1 303 ? -25.840 6.141 24.346 1.00 96.00 303 LYS A O 1
ATOM 2242 N N . ARG A 1 304 ? -26.594 4.347 25.492 1.00 97.44 304 ARG A N 1
ATOM 2243 C CA . ARG A 1 304 ? -28.008 4.461 25.122 1.00 97.44 304 ARG A CA 1
ATOM 2244 C C . ARG A 1 304 ? -28.891 3.619 26.041 1.00 97.44 304 ARG A C 1
ATOM 2246 O O . ARG A 1 304 ? -28.420 2.683 26.679 1.00 97.44 304 ARG A O 1
ATOM 2253 N N . PHE A 1 305 ? -30.173 3.950 26.051 1.00 97.50 305 PHE A N 1
ATOM 2254 C CA . PHE A 1 305 ? -31.243 3.132 26.612 1.00 97.50 305 PHE A CA 1
ATOM 2255 C C . PHE A 1 305 ? -31.857 2.321 25.461 1.00 97.50 305 PHE A C 1
ATOM 2257 O O . PHE A 1 305 ? -32.240 2.920 24.456 1.00 97.50 305 PHE A O 1
ATOM 2264 N N . ASP A 1 306 ? -31.862 0.993 25.566 1.00 96.00 306 ASP A N 1
ATOM 2265 C CA . ASP A 1 306 ? -32.362 0.053 24.550 1.00 96.00 306 ASP A CA 1
ATOM 2266 C C . ASP A 1 306 ? -33.671 -0.607 25.006 1.00 96.00 306 ASP A C 1
ATOM 2268 O O . ASP A 1 306 ? -34.068 -0.455 26.154 1.00 96.00 306 ASP A O 1
ATOM 2272 N N . ASP A 1 307 ? -34.329 -1.391 24.153 1.00 94.56 307 ASP A N 1
ATOM 2273 C CA . ASP A 1 307 ? -35.676 -1.929 24.430 1.00 94.56 307 ASP A CA 1
ATOM 2274 C C . ASP A 1 307 ? -35.809 -2.707 25.754 1.00 94.56 307 ASP A C 1
ATOM 2276 O O . ASP A 1 307 ? -36.885 -2.777 26.345 1.00 94.56 307 ASP A O 1
ATOM 2280 N N . SER A 1 308 ? -34.734 -3.348 26.216 1.00 95.19 308 SER A N 1
ATOM 2281 C CA . SER A 1 308 ? -34.741 -4.198 27.417 1.00 95.19 308 SER A CA 1
ATOM 2282 C C . SER A 1 308 ? -33.508 -4.033 28.305 1.00 95.19 308 SER A C 1
ATOM 2284 O O . SER A 1 308 ? -33.361 -4.777 29.268 1.00 95.19 308 SER A O 1
ATOM 2286 N N . ALA A 1 309 ? -32.614 -3.090 27.990 1.00 97.00 309 ALA A N 1
ATOM 2287 C CA . ALA A 1 309 ? -31.358 -2.909 28.712 1.00 97.00 309 ALA A CA 1
ATOM 2288 C C . ALA A 1 309 ? -30.852 -1.464 28.651 1.00 97.00 309 ALA A C 1
ATOM 2290 O O . ALA A 1 309 ? -31.034 -0.758 27.658 1.00 97.00 309 ALA A O 1
ATOM 2291 N N . VAL A 1 310 ? -30.106 -1.054 29.673 1.00 97.00 310 VAL A N 1
ATOM 2292 C CA . VAL A 1 310 ? -29.225 0.114 29.608 1.00 97.00 310 VAL A CA 1
ATOM 2293 C C . VAL A 1 310 ? -27.891 -0.334 29.010 1.00 97.00 310 VAL A C 1
ATOM 2295 O O . VAL A 1 310 ? -27.233 -1.215 29.557 1.00 97.00 310 VAL A O 1
ATOM 2298 N N . VAL A 1 311 ? -27.479 0.243 27.880 1.00 97.88 311 VAL A N 1
ATOM 2299 C CA . VAL A 1 311 ? -26.247 -0.159 27.183 1.00 97.88 311 VAL A CA 1
ATOM 2300 C C . VAL A 1 311 ? -25.073 0.683 27.666 1.00 97.88 311 VAL A C 1
ATOM 2302 O O . VAL A 1 311 ? -25.009 1.892 27.417 1.00 97.88 311 VAL A O 1
ATOM 2305 N N . LEU A 1 312 ? -24.114 0.023 28.308 1.00 97.56 312 LEU A N 1
ATOM 2306 C CA . LEU A 1 312 ? -22.818 0.576 28.679 1.00 97.56 312 LEU A CA 1
ATOM 2307 C C . LEU A 1 312 ? -21.816 0.322 27.549 1.00 97.56 312 LEU A C 1
ATOM 2309 O O . LEU A 1 312 ? -21.661 -0.805 27.082 1.00 97.56 312 LEU A O 1
ATOM 2313 N N . GLY A 1 313 ? -21.130 1.371 27.101 1.00 97.19 313 GLY A N 1
ATOM 2314 C CA . GLY A 1 313 ? -20.020 1.282 26.157 1.00 97.19 313 GLY A CA 1
ATOM 2315 C C . GLY A 1 313 ? -18.696 1.420 26.895 1.00 97.19 313 GLY A C 1
ATOM 2316 O O . GLY A 1 313 ? -18.380 2.506 27.381 1.00 97.19 313 GLY A O 1
ATOM 2317 N N . VAL A 1 314 ? -17.914 0.344 26.959 1.00 97.06 314 VAL A N 1
ATOM 2318 C CA . VAL A 1 314 ? -16.618 0.327 27.645 1.00 97.06 314 VAL A CA 1
ATOM 2319 C C . VAL A 1 314 ? -15.494 0.438 26.640 1.00 97.06 314 VAL A C 1
ATOM 2321 O O . VAL A 1 314 ? -15.348 -0.378 25.728 1.00 97.06 314 VAL A O 1
ATOM 2324 N N . ARG A 1 315 ? -14.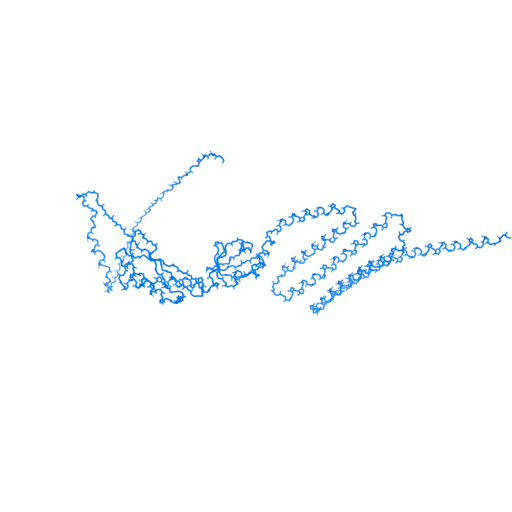712 1.504 26.794 1.00 97.38 315 ARG A N 1
ATOM 2325 C CA . ARG A 1 315 ? -13.638 1.901 25.892 1.00 97.38 315 ARG A CA 1
ATOM 2326 C C . ARG A 1 315 ? -12.303 1.683 26.565 1.00 97.38 315 ARG A C 1
ATOM 2328 O O . ARG A 1 315 ? -12.059 2.218 27.637 1.00 97.38 315 ARG A O 1
ATOM 2335 N N . TYR A 1 316 ? -11.409 0.979 25.893 1.00 96.62 316 TYR A N 1
ATOM 2336 C CA . TYR A 1 316 ? -10.066 0.716 26.397 1.00 96.62 316 TYR A CA 1
ATOM 2337 C C . TYR A 1 316 ? -9.066 0.682 25.248 1.00 96.62 316 TYR A C 1
ATOM 2339 O O . TYR A 1 316 ? -9.429 0.546 24.076 1.00 96.62 316 TYR A O 1
ATOM 2347 N N . TRP A 1 317 ? -7.788 0.847 25.568 1.00 96.44 317 TRP A N 1
ATOM 2348 C CA . TRP A 1 317 ? -6.712 0.831 24.583 1.00 96.44 317 TRP A CA 1
ATOM 2349 C C . TRP A 1 317 ? -5.941 -0.479 24.671 1.00 96.44 317 TRP A C 1
ATOM 2351 O O . TRP A 1 317 ? -5.682 -0.964 25.764 1.00 96.44 317 TRP A O 1
ATOM 2361 N N . ILE A 1 318 ? -5.531 -1.035 23.533 1.00 95.56 318 ILE A N 1
ATOM 2362 C CA . ILE A 1 318 ? -4.617 -2.184 23.479 1.00 95.56 318 ILE A CA 1
ATOM 2363 C C . ILE A 1 318 ? -3.240 -1.753 22.989 1.00 95.56 318 ILE A C 1
ATOM 2365 O O . ILE A 1 318 ? -3.141 -0.877 22.128 1.00 95.56 318 ILE A O 1
ATOM 2369 N N . ARG A 1 319 ? -2.175 -2.376 23.501 1.00 93.00 319 ARG A N 1
ATOM 2370 C CA . ARG A 1 319 ? -0.782 -2.080 23.110 1.00 93.00 319 ARG A CA 1
ATOM 2371 C C . ARG A 1 319 ? -0.319 -2.961 21.952 1.00 93.00 319 ARG A C 1
ATOM 2373 O O . ARG A 1 319 ? -0.602 -4.162 21.925 1.00 93.00 319 ARG A O 1
ATOM 2380 N N . ASN A 1 320 ? 0.473 -2.395 21.042 1.00 91.25 320 ASN A N 1
ATOM 2381 C CA . ASN A 1 320 ? 1.059 -3.116 19.904 1.00 91.25 320 ASN A CA 1
ATOM 2382 C C . ASN A 1 320 ? 0.003 -3.895 19.099 1.00 91.25 320 ASN A C 1
ATOM 2384 O O . ASN A 1 320 ? 0.052 -5.132 19.026 1.00 91.25 320 ASN A O 1
ATOM 2388 N N . PRO A 1 321 ? -1.007 -3.177 18.573 1.00 93.25 321 PRO A N 1
ATOM 2389 C CA . PRO A 1 321 ? -2.188 -3.787 17.993 1.00 93.25 321 PRO A CA 1
ATOM 2390 C C . PRO A 1 321 ? -1.834 -4.596 16.744 1.00 93.25 321 PRO A C 1
ATOM 2392 O O . PRO A 1 321 ? -1.042 -4.194 15.898 1.00 93.25 321 PRO A O 1
ATOM 2395 N N . SER A 1 322 ? -2.468 -5.754 16.634 1.00 93.31 322 SER A N 1
ATOM 2396 C CA . SER A 1 322 ? -2.518 -6.576 15.428 1.00 93.31 322 SER A CA 1
ATOM 2397 C C . SER A 1 322 ? -3.929 -7.132 15.308 1.00 93.31 322 SER A C 1
ATOM 2399 O O . SER A 1 322 ? -4.620 -7.245 16.326 1.00 93.31 322 SER A O 1
ATOM 2401 N N . MET A 1 323 ? -4.336 -7.545 14.107 1.00 92.31 323 MET A N 1
ATOM 2402 C CA . MET A 1 323 ? -5.657 -8.148 13.881 1.00 92.31 323 MET A CA 1
ATOM 2403 C C . MET A 1 323 ? -5.960 -9.259 14.903 1.00 92.31 323 MET A C 1
ATOM 2405 O O . MET A 1 323 ? -6.992 -9.249 15.569 1.00 92.31 323 MET A O 1
ATOM 2409 N N . ARG A 1 324 ? -5.002 -10.174 15.118 1.00 92.31 324 ARG A N 1
ATOM 2410 C CA . ARG A 1 324 ? -5.147 -11.292 16.065 1.00 92.31 324 ARG A CA 1
ATOM 2411 C C . ARG A 1 324 ? -5.214 -10.837 17.522 1.00 92.31 324 ARG A C 1
ATOM 2413 O O . ARG A 1 324 ? -5.979 -11.404 18.296 1.00 92.31 324 ARG A O 1
ATOM 2420 N N . LYS A 1 325 ? -4.411 -9.837 17.900 1.00 93.25 325 LYS A N 1
ATOM 2421 C CA . LYS A 1 325 ? -4.421 -9.293 19.262 1.00 93.25 325 LYS A CA 1
ATOM 2422 C C . LYS A 1 325 ? -5.747 -8.597 19.561 1.00 93.25 325 LYS A C 1
ATOM 2424 O O . LYS A 1 325 ? -6.331 -8.894 20.591 1.00 93.25 325 LYS A O 1
ATOM 2429 N N . ARG A 1 326 ? -6.263 -7.773 18.636 1.00 94.62 326 ARG A N 1
ATOM 2430 C CA . ARG A 1 326 ? -7.581 -7.130 18.770 1.00 94.62 326 ARG A CA 1
ATOM 2431 C C . ARG A 1 326 ? -8.647 -8.156 19.145 1.00 94.62 326 ARG A C 1
ATOM 2433 O O . ARG A 1 326 ? -9.305 -7.984 20.161 1.00 94.62 326 ARG A O 1
ATOM 2440 N N . TRP A 1 327 ? -8.783 -9.227 18.361 1.00 94.38 327 TRP A N 1
ATOM 2441 C CA . TRP A 1 327 ? -9.801 -10.252 18.603 1.00 94.38 327 TRP A CA 1
ATOM 2442 C C . TRP A 1 327 ? -9.603 -11.004 19.922 1.00 94.38 327 TRP A C 1
ATOM 2444 O O . TRP A 1 327 ? -10.567 -11.194 20.665 1.00 94.38 327 TRP A O 1
ATOM 2454 N N . ARG A 1 328 ? -8.362 -11.391 20.252 1.00 95.31 328 ARG A N 1
ATOM 2455 C CA . ARG A 1 328 ? -8.062 -12.066 21.525 1.00 95.31 328 ARG A CA 1
ATOM 2456 C C . ARG A 1 328 ? -8.381 -11.190 22.732 1.00 95.31 328 ARG A C 1
ATOM 2458 O O . ARG A 1 328 ? -9.096 -11.644 23.617 1.00 95.31 328 ARG A O 1
ATOM 2465 N N . THR A 1 329 ? -7.901 -9.948 22.753 1.00 95.81 329 THR A N 1
ATOM 2466 C CA . THR A 1 329 ? -8.136 -9.028 23.874 1.00 95.81 329 THR A CA 1
ATOM 2467 C C . THR A 1 329 ? -9.609 -8.654 23.990 1.00 95.81 329 THR A C 1
ATOM 2469 O O . THR A 1 329 ? -10.127 -8.569 25.094 1.00 95.81 329 THR A O 1
ATOM 2472 N N . GLN A 1 330 ? -10.319 -8.484 22.869 1.00 96.44 330 GLN A N 1
ATOM 2473 C CA . GLN A 1 330 ? -11.760 -8.227 22.888 1.00 96.44 330 GLN A CA 1
ATOM 2474 C C . GLN A 1 330 ? -12.553 -9.400 23.471 1.00 96.44 330 GLN A C 1
ATOM 2476 O O . GLN A 1 330 ? -13.437 -9.191 24.295 1.00 96.44 330 GLN A O 1
ATOM 2481 N N . THR A 1 331 ? -12.202 -10.631 23.097 1.00 97.00 331 THR A N 1
ATOM 2482 C CA . THR A 1 331 ? -12.829 -11.842 23.650 1.00 97.00 331 THR A CA 1
ATOM 2483 C C . THR A 1 331 ? -12.535 -11.987 25.144 1.00 97.00 331 THR A C 1
ATOM 2485 O O . THR A 1 331 ? -13.438 -12.268 25.926 1.00 97.00 331 THR A O 1
ATOM 2488 N N . ALA A 1 332 ? -11.284 -11.761 25.555 1.00 97.06 332 ALA A N 1
ATOM 2489 C CA . ALA A 1 332 ? -10.889 -11.811 26.960 1.00 97.06 332 ALA A CA 1
ATOM 2490 C C . ALA A 1 332 ? -11.621 -10.750 27.798 1.00 97.06 332 ALA A C 1
ATOM 2492 O O . ALA A 1 332 ? -12.130 -11.078 28.865 1.00 97.06 332 ALA A O 1
ATOM 2493 N N . ALA A 1 333 ? -11.755 -9.526 27.276 1.00 97.19 333 ALA A N 1
ATOM 2494 C CA . ALA A 1 333 ? -12.538 -8.468 27.901 1.00 97.19 333 ALA A CA 1
ATOM 2495 C C . ALA A 1 333 ? -14.011 -8.858 28.050 1.00 97.19 333 ALA A C 1
ATOM 2497 O O . ALA A 1 333 ? -14.526 -8.806 29.155 1.00 97.19 333 ALA A O 1
ATOM 2498 N N . MET A 1 334 ? -14.679 -9.329 26.991 1.00 97.38 334 MET A N 1
ATOM 2499 C CA . MET A 1 334 ? -16.082 -9.762 27.094 1.00 97.38 334 MET A CA 1
ATOM 2500 C C . MET A 1 334 ? -16.289 -10.864 28.145 1.00 97.38 334 MET A C 1
ATOM 2502 O O . MET A 1 334 ? -17.263 -10.822 28.893 1.00 97.38 334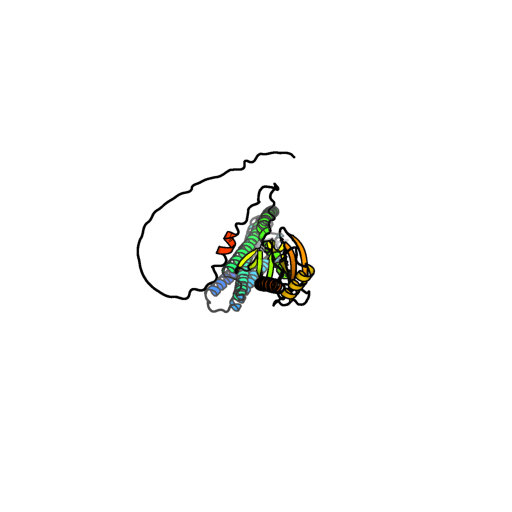 MET A O 1
ATOM 2506 N N . ASN A 1 335 ? -15.370 -11.830 28.228 1.00 97.50 335 ASN A N 1
ATOM 2507 C CA . ASN A 1 335 ? -15.446 -12.905 29.218 1.00 97.50 335 ASN A CA 1
ATOM 2508 C C . ASN A 1 335 ? -15.236 -12.398 30.652 1.00 97.50 335 ASN A C 1
ATOM 2510 O O . ASN A 1 335 ? -15.970 -12.821 31.541 1.00 97.50 335 ASN A O 1
ATOM 2514 N N . ALA A 1 336 ? -14.268 -11.499 30.867 1.00 97.31 336 ALA A N 1
ATOM 2515 C CA . ALA A 1 336 ? -14.018 -10.881 32.171 1.00 97.31 336 ALA A CA 1
ATOM 2516 C C . ALA A 1 336 ? -15.225 -10.049 32.624 1.00 97.31 336 ALA A C 1
ATOM 2518 O O . ALA A 1 336 ? -15.741 -10.255 33.715 1.00 97.31 336 ALA A O 1
ATOM 2519 N N . ILE A 1 337 ? -15.755 -9.208 31.731 1.00 97.31 337 ILE A N 1
ATOM 2520 C CA . ILE A 1 337 ? -16.959 -8.404 31.975 1.00 97.31 337 ILE A CA 1
ATOM 2521 C C . ILE A 1 337 ? -18.128 -9.294 32.399 1.00 97.31 337 ILE A C 1
ATOM 2523 O O . ILE A 1 337 ? -18.790 -9.014 33.393 1.00 97.31 337 ILE A O 1
ATOM 2527 N N . LYS A 1 338 ? -18.387 -10.378 31.658 1.00 97.44 338 LYS A N 1
ATOM 2528 C CA . LYS A 1 338 ? -19.473 -11.303 31.987 1.00 97.44 338 LYS A CA 1
ATOM 2529 C C . LYS A 1 338 ? -19.282 -11.923 33.375 1.00 97.44 338 LYS A C 1
ATOM 2531 O O . LYS A 1 338 ? -20.234 -11.954 34.147 1.00 97.44 338 LYS A O 1
ATOM 2536 N N . ALA A 1 339 ? -18.084 -12.426 33.668 1.00 97.12 339 ALA A N 1
ATOM 2537 C CA . ALA A 1 339 ? -17.790 -13.087 34.937 1.00 97.12 339 ALA A CA 1
ATOM 2538 C C . ALA A 1 339 ? -17.948 -12.134 36.133 1.00 97.12 339 ALA A C 1
ATOM 2540 O O . ALA A 1 339 ? -18.574 -12.503 37.127 1.00 97.12 339 ALA A O 1
ATOM 2541 N N . ASP A 1 340 ? -17.447 -10.905 36.013 1.00 97.25 340 ASP A N 1
ATOM 2542 C CA . ASP A 1 340 ? -17.459 -9.936 37.108 1.00 97.25 340 ASP A CA 1
ATOM 2543 C C . ASP A 1 340 ? -18.871 -9.390 37.354 1.00 97.25 340 ASP A C 1
ATOM 2545 O O . ASP A 1 340 ? -19.314 -9.347 38.503 1.00 97.25 340 ASP A O 1
ATOM 2549 N N . LEU A 1 341 ? -19.637 -9.098 36.293 1.00 96.69 341 LEU A N 1
ATOM 2550 C CA . LEU A 1 341 ? -21.055 -8.735 36.414 1.00 96.69 341 LEU A CA 1
ATOM 2551 C C . LEU A 1 341 ? -21.871 -9.841 37.104 1.00 96.69 341 LEU A C 1
ATOM 2553 O O . LEU A 1 341 ? -22.652 -9.546 38.009 1.00 96.69 341 LEU A O 1
ATOM 2557 N N . GLU A 1 342 ? -21.661 -11.110 36.732 1.00 96.00 342 GLU A N 1
ATOM 2558 C CA . GLU A 1 342 ? -22.323 -12.256 37.374 1.00 96.00 342 GLU A CA 1
ATOM 2559 C C . GLU A 1 342 ? -21.935 -12.383 38.857 1.00 96.00 342 GLU A C 1
ATOM 2561 O O . GLU A 1 342 ? -22.795 -12.663 39.694 1.00 96.00 342 GLU A O 1
ATOM 2566 N N . SER A 1 343 ? -20.667 -12.137 39.204 1.00 96.25 343 SER A N 1
ATOM 2567 C CA . SER A 1 343 ? -20.181 -12.208 40.589 1.00 96.25 343 SER A CA 1
ATOM 2568 C C . SER A 1 343 ? -20.747 -11.103 41.492 1.00 96.25 343 SER A C 1
ATOM 2570 O O . SER A 1 343 ? -21.021 -11.341 42.668 1.00 96.25 343 SER A O 1
ATOM 2572 N N . GLU A 1 344 ? -20.992 -9.922 40.923 1.00 95.69 344 GLU A N 1
ATOM 2573 C CA . GLU A 1 344 ? -21.549 -8.750 41.607 1.00 95.69 344 GLU A CA 1
ATOM 2574 C C . GLU A 1 344 ? -23.089 -8.752 41.648 1.00 95.69 344 GLU A C 1
ATOM 2576 O O . GLU A 1 344 ? -23.706 -7.864 42.250 1.00 95.69 344 GLU A O 1
ATOM 2581 N N . GLY A 1 345 ? -23.720 -9.760 41.032 1.00 95.12 345 GLY A N 1
ATOM 2582 C CA . GLY A 1 345 ? -25.173 -9.912 40.956 1.00 95.12 345 GLY A CA 1
ATOM 2583 C C . GLY A 1 345 ? -25.847 -8.949 39.975 1.00 95.12 345 GLY A C 1
ATOM 2584 O O . GLY A 1 345 ? -27.042 -8.683 40.106 1.00 95.12 345 GLY A O 1
ATOM 2585 N N . ILE A 1 346 ? -25.098 -8.409 39.011 1.00 96.25 346 ILE A N 1
ATOM 2586 C CA . ILE A 1 346 ? -25.624 -7.527 37.970 1.00 96.25 346 ILE A CA 1
ATOM 2587 C C . ILE A 1 346 ? -26.160 -8.382 36.821 1.00 96.25 346 ILE A C 1
ATOM 2589 O O . ILE A 1 346 ? -25.441 -9.169 36.206 1.00 96.25 346 ILE A O 1
ATOM 2593 N N . VAL A 1 347 ? -27.447 -8.220 36.522 1.00 94.81 347 VAL A N 1
ATOM 2594 C CA . VAL A 1 347 ? -28.140 -9.030 35.518 1.00 94.81 347 VAL A CA 1
ATOM 2595 C C . VAL A 1 347 ? -27.924 -8.447 34.124 1.00 94.81 347 VAL A C 1
ATOM 2597 O O . VAL A 1 347 ? -28.209 -7.275 33.875 1.00 94.81 347 VAL A O 1
ATOM 2600 N N . ILE A 1 348 ? -27.474 -9.298 33.199 1.00 95.69 348 ILE A N 1
ATOM 2601 C CA . ILE A 1 348 ? -27.541 -9.046 31.755 1.00 95.69 348 ILE A CA 1
ATOM 2602 C C . ILE A 1 348 ? -28.931 -9.515 31.294 1.00 95.69 348 ILE A C 1
ATOM 2604 O O . ILE A 1 348 ? -29.193 -10.722 31.306 1.00 95.69 348 ILE A O 1
ATOM 2608 N N . PRO A 1 349 ? -29.854 -8.602 30.949 1.00 94.62 349 PRO A N 1
ATOM 2609 C CA . PRO A 1 349 ? -31.254 -8.949 30.753 1.00 94.62 349 PRO A CA 1
ATOM 2610 C C . PRO A 1 349 ? -31.476 -9.678 29.423 1.00 94.62 349 PRO A C 1
ATOM 2612 O O . PRO A 1 349 ? -30.878 -9.360 28.394 1.00 94.62 349 PRO A O 1
ATOM 2615 N N . PHE A 1 350 ? -32.403 -10.633 29.431 1.00 94.44 350 PHE A N 1
ATOM 2616 C CA . PHE A 1 350 ? -33.030 -11.125 28.204 1.00 94.44 350 PHE A CA 1
ATOM 2617 C C . PHE A 1 350 ? -34.024 -10.082 27.664 1.00 94.44 350 PHE A C 1
ATOM 2619 O O . PHE A 1 350 ? -34.458 -9.215 28.429 1.00 94.44 350 PHE A O 1
ATOM 2626 N N . PRO A 1 351 ? -34.446 -10.179 26.390 1.00 94.56 351 PRO A N 1
ATOM 2627 C CA . PRO A 1 351 ? -35.529 -9.352 25.864 1.00 94.56 351 PRO A CA 1
ATOM 2628 C C . PRO A 1 351 ? -36.778 -9.410 26.760 1.00 94.56 351 PRO A C 1
ATOM 2630 O O . PRO A 1 351 ? -37.287 -10.494 27.051 1.00 94.56 351 PRO A O 1
ATOM 2633 N N . GLN A 1 352 ? -37.261 -8.248 27.198 1.00 90.75 352 GLN A N 1
ATOM 2634 C CA . GLN A 1 352 ? -38.409 -8.093 28.091 1.00 90.75 352 GLN A CA 1
ATOM 2635 C C . GLN A 1 352 ? -39.669 -7.747 27.291 1.00 90.75 352 GLN A C 1
ATOM 2637 O O . GLN A 1 352 ? -39.627 -6.962 26.345 1.00 90.75 352 GLN A O 1
ATOM 2642 N N . GLN A 1 353 ? -40.814 -8.306 27.689 1.00 90.81 353 GLN A N 1
ATOM 2643 C CA . GLN A 1 353 ? -42.121 -7.945 27.140 1.00 90.81 353 GLN A CA 1
ATOM 2644 C C . GLN A 1 353 ? -43.137 -7.778 28.262 1.00 90.81 353 GLN A C 1
ATOM 2646 O O . GLN A 1 353 ? -43.321 -8.667 29.091 1.00 90.81 353 GLN A O 1
ATOM 2651 N N . THR A 1 354 ? -43.847 -6.654 28.242 1.00 87.75 354 THR A N 1
ATOM 2652 C CA . THR A 1 354 ? -44.970 -6.419 29.149 1.00 87.75 354 THR A CA 1
ATOM 2653 C C . THR A 1 354 ? -46.264 -6.822 28.455 1.00 87.75 354 THR A C 1
ATOM 2655 O O . THR A 1 354 ? -46.706 -6.163 27.512 1.00 87.75 354 THR A O 1
ATOM 2658 N N . LEU A 1 355 ? -46.899 -7.891 28.934 1.00 87.56 355 LEU A N 1
ATOM 2659 C CA . LEU A 1 355 ? -48.227 -8.300 28.485 1.00 87.56 355 LEU A CA 1
ATOM 2660 C C . LEU A 1 355 ? -49.287 -7.602 29.341 1.00 87.56 355 LEU A C 1
ATOM 2662 O O . LEU A 1 355 ? -49.286 -7.717 30.564 1.00 87.56 355 LEU A O 1
ATOM 2666 N N . SER A 1 356 ? -50.202 -6.880 28.697 1.00 81.44 356 SER A N 1
ATOM 2667 C CA . SER A 1 356 ? -51.354 -6.260 29.358 1.00 81.44 356 SER A CA 1
ATOM 2668 C C . SER A 1 356 ? -52.650 -6.726 28.692 1.00 81.44 356 SER A C 1
ATOM 2670 O O . SER A 1 356 ? -52.773 -6.702 27.467 1.00 81.44 356 SER A O 1
ATOM 2672 N N . ALA A 1 357 ? -53.616 -7.187 29.493 1.00 80.25 357 ALA A N 1
ATOM 2673 C CA . ALA A 1 357 ? -54.959 -7.510 29.014 1.00 80.25 357 ALA A CA 1
ATOM 2674 C C . ALA A 1 357 ? -55.795 -6.222 28.925 1.00 80.25 357 ALA A C 1
ATOM 2676 O O . ALA A 1 357 ? -55.737 -5.373 29.813 1.00 80.25 357 ALA A O 1
ATOM 2677 N N . ARG A 1 358 ? -56.552 -6.055 27.833 1.00 67.44 358 ARG A N 1
ATOM 2678 C CA . ARG A 1 358 ? -57.300 -4.819 27.533 1.00 67.44 358 ARG A CA 1
ATOM 2679 C C . ARG A 1 358 ? -58.631 -4.711 28.297 1.00 67.44 358 ARG A C 1
ATOM 2681 O O . ARG A 1 358 ? -59.174 -3.614 28.378 1.00 67.44 358 ARG A O 1
ATOM 2688 N N . GLU A 1 359 ? -59.132 -5.802 28.881 1.00 70.19 359 GLU A N 1
ATOM 2689 C CA . GLU A 1 359 ? -60.380 -5.821 29.657 1.00 70.19 359 GLU A CA 1
ATOM 2690 C C . GLU A 1 359 ? -60.154 -6.340 31.091 1.00 70.19 359 GLU A C 1
ATOM 2692 O O . GLU A 1 359 ? -59.459 -7.343 31.268 1.00 70.19 359 GLU A O 1
ATOM 2697 N N . PRO A 1 360 ? -60.751 -5.694 32.114 1.00 58.84 360 PRO A N 1
ATOM 2698 C CA . PRO A 1 360 ? -60.544 -6.031 33.525 1.00 58.84 360 PRO A CA 1
ATOM 2699 C C . PRO A 1 360 ? -61.128 -7.391 33.959 1.00 58.84 360 PRO A C 1
ATOM 2701 O O . PRO A 1 360 ? -60.772 -7.854 35.037 1.00 58.84 360 PRO A O 1
ATOM 2704 N N . ASP A 1 361 ? -61.965 -8.037 33.133 1.00 57.03 361 ASP A N 1
ATOM 2705 C CA . ASP A 1 361 ? -62.632 -9.319 33.446 1.00 57.03 361 ASP A CA 1
ATOM 2706 C C . ASP A 1 361 ? -62.202 -10.507 32.564 1.00 57.03 361 ASP A C 1
ATOM 2708 O O . ASP A 1 361 ? -62.570 -11.651 32.834 1.00 57.03 361 ASP A O 1
ATOM 2712 N N . THR A 1 362 ? -61.380 -10.295 31.534 1.00 58.00 362 THR A N 1
ATOM 2713 C CA . THR A 1 362 ? -60.713 -11.413 30.852 1.00 58.00 362 THR A CA 1
ATOM 2714 C C . THR A 1 362 ? -59.401 -11.682 31.557 1.00 58.00 362 THR A C 1
ATOM 2716 O O . THR A 1 362 ? -58.455 -10.904 31.435 1.00 58.00 362 THR A O 1
ATOM 2719 N N . SER A 1 363 ? -59.348 -12.799 32.285 1.00 60.47 363 SER A N 1
ATOM 2720 C CA . SER A 1 363 ? -58.087 -13.391 32.731 1.00 60.47 363 SER A CA 1
ATOM 2721 C C . SER A 1 363 ? -57.119 -13.372 31.548 1.00 60.47 363 SER A C 1
ATOM 2723 O O . SER A 1 363 ? -57.413 -13.967 30.511 1.00 60.47 363 SER A O 1
ATOM 2725 N N . GLY A 1 364 ? -56.012 -12.632 31.668 1.00 58.31 364 GLY A N 1
ATOM 2726 C CA . GLY A 1 364 ? -54.939 -12.671 30.675 1.00 58.31 364 GLY A CA 1
ATOM 2727 C C . GLY A 1 364 ? -54.435 -14.107 30.482 1.00 58.31 364 GLY A C 1
ATOM 2728 O O . GLY A 1 364 ? -54.876 -15.001 31.209 1.00 58.31 364 GLY A O 1
ATOM 2729 N N . PRO A 1 365 ? -53.517 -14.357 29.533 1.00 58.22 365 PRO A N 1
ATOM 2730 C CA . PRO A 1 365 ? -52.922 -15.679 29.373 1.00 58.22 365 PRO A CA 1
ATOM 2731 C C . PRO A 1 365 ? -52.401 -16.148 30.735 1.00 58.22 365 PRO A C 1
ATOM 2733 O O . PRO A 1 365 ? -51.444 -15.580 31.264 1.00 58.22 365 PRO A O 1
ATOM 2736 N N . GLN A 1 366 ? -53.088 -17.111 31.350 1.00 57.81 366 GLN A N 1
ATOM 2737 C CA . GLN A 1 366 ? -52.599 -17.737 32.564 1.00 57.81 366 GLN A CA 1
ATOM 2738 C C . GLN A 1 366 ? -51.401 -18.556 32.103 1.00 57.81 366 GLN A C 1
ATOM 2740 O O . GLN A 1 366 ? -51.534 -19.440 31.261 1.00 57.81 366 GLN A O 1
ATOM 2745 N N . LEU A 1 367 ? -50.209 -18.187 32.567 1.00 57.72 367 LEU A N 1
ATOM 2746 C CA . LEU A 1 367 ? -49.063 -19.075 32.470 1.00 57.72 367 LEU A CA 1
ATOM 2747 C C . LEU A 1 367 ? -49.451 -20.309 33.279 1.00 57.72 367 LEU A C 1
ATOM 2749 O O . LEU A 1 367 ? -49.528 -20.230 34.505 1.00 57.72 367 LEU A O 1
ATOM 2753 N N . ASP A 1 368 ? -49.785 -21.399 32.590 1.00 50.53 368 ASP A N 1
ATOM 2754 C CA . ASP A 1 368 ? -50.122 -22.662 33.231 1.00 50.53 368 ASP A CA 1
ATOM 2755 C C . ASP A 1 368 ? -48.968 -23.033 34.169 1.00 50.53 368 ASP A C 1
ATOM 2757 O O . ASP A 1 368 ? -47.863 -23.378 33.738 1.00 50.53 368 ASP A O 1
ATOM 2761 N N . ALA A 1 369 ? -49.225 -22.958 35.475 1.00 55.09 369 ALA A N 1
ATOM 2762 C CA . ALA A 1 369 ? -48.271 -23.317 36.521 1.00 55.09 369 ALA A CA 1
ATOM 2763 C C . ALA A 1 369 ? -47.823 -24.796 36.430 1.00 55.09 369 ALA A C 1
ATOM 2765 O O . ALA A 1 369 ? -46.902 -25.220 37.122 1.00 55.09 369 ALA A O 1
ATOM 2766 N N . GLU A 1 370 ? -48.420 -25.594 35.536 1.00 48.66 370 GLU A N 1
ATOM 2767 C CA . GLU A 1 370 ? -47.992 -26.961 35.227 1.00 48.66 370 GLU A CA 1
ATOM 2768 C C . GLU A 1 370 ? -46.620 -27.049 34.532 1.00 48.66 370 GLU A C 1
ATOM 2770 O O . GLU A 1 370 ? -46.007 -28.120 34.532 1.00 48.66 370 GLU A O 1
ATOM 2775 N N . VAL A 1 371 ? -46.074 -25.952 33.987 1.00 51.28 371 VAL A N 1
ATOM 2776 C CA . VAL A 1 371 ? -44.739 -25.981 33.355 1.00 51.28 371 VAL A CA 1
ATOM 2777 C C . VAL A 1 371 ? -43.594 -25.977 34.385 1.00 51.28 371 VAL A C 1
ATOM 2779 O O . VAL A 1 371 ? -42.511 -26.493 34.087 1.00 51.28 371 VAL A O 1
ATOM 2782 N N . GLU A 1 372 ? -43.822 -25.533 35.628 1.00 48.06 372 GLU A N 1
ATOM 2783 C CA . GLU A 1 372 ? -42.809 -25.600 36.700 1.00 48.06 372 GLU A CA 1
ATOM 2784 C C . GLU A 1 372 ? -42.446 -27.048 37.082 1.00 48.06 372 GLU A C 1
ATOM 2786 O O . GLU A 1 372 ? -41.310 -27.332 37.466 1.00 48.06 372 GLU A O 1
ATOM 2791 N N . GLY A 1 373 ? -43.361 -28.004 36.884 1.00 46.75 373 GLY A N 1
ATOM 2792 C CA . GLY A 1 373 ? -43.124 -29.416 37.195 1.00 46.75 373 GLY A CA 1
ATOM 2793 C C . GLY A 1 373 ? -42.206 -30.147 36.207 1.00 46.75 373 GLY A C 1
ATOM 2794 O O . GLY A 1 373 ? -41.623 -31.171 36.559 1.00 46.75 373 GLY A O 1
ATOM 2795 N N . ARG A 1 374 ? -42.042 -29.641 34.974 1.00 46.91 374 ARG A N 1
ATOM 2796 C CA . ARG A 1 374 ? -41.270 -30.339 33.924 1.00 46.91 374 ARG A CA 1
ATOM 2797 C C . ARG A 1 374 ? -39.806 -29.904 33.847 1.00 46.91 374 ARG A C 1
ATOM 2799 O O . ARG A 1 374 ? -38.977 -30.652 33.329 1.00 46.91 374 ARG A O 1
ATOM 2806 N N . ALA A 1 375 ? -39.470 -28.729 34.382 1.00 44.41 375 ALA A N 1
ATOM 2807 C CA . ALA A 1 375 ? -38.088 -28.255 34.459 1.00 44.41 375 ALA A CA 1
ATOM 2808 C C . ALA A 1 375 ? -37.308 -28.883 35.633 1.00 44.41 375 ALA A C 1
ATOM 2810 O O . ALA A 1 375 ? -36.092 -29.041 35.543 1.00 44.41 375 ALA A O 1
ATOM 2811 N N . ALA A 1 376 ? -37.998 -29.317 36.696 1.00 45.25 376 ALA A N 1
ATOM 2812 C CA . ALA A 1 376 ? -37.372 -29.877 37.897 1.00 45.25 376 ALA A CA 1
ATOM 2813 C C . ALA A 1 376 ? -36.907 -31.346 37.767 1.00 45.25 376 ALA A C 1
ATOM 2815 O O . ALA A 1 376 ? -36.156 -31.821 38.615 1.00 45.25 376 ALA A O 1
ATOM 2816 N N . THR A 1 377 ? -37.285 -32.080 36.711 1.00 47.12 377 THR A N 1
ATOM 2817 C CA . THR A 1 377 ? -36.931 -33.510 36.555 1.00 47.12 377 THR A CA 1
ATOM 2818 C C . THR A 1 377 ? -35.795 -33.791 35.569 1.00 47.12 377 THR A C 1
ATOM 2820 O O . THR A 1 377 ? -35.606 -34.936 35.168 1.00 47.12 377 THR A O 1
ATOM 2823 N N . ARG A 1 378 ? -34.995 -32.787 35.180 1.00 43.47 378 ARG A N 1
ATOM 2824 C CA . ARG A 1 378 ? -33.700 -33.027 34.509 1.00 43.47 378 ARG A CA 1
ATOM 2825 C C . ARG A 1 378 ? -32.512 -32.713 35.429 1.00 43.47 378 ARG A C 1
ATOM 2827 O O . ARG A 1 378 ? -31.473 -32.250 34.978 1.00 43.47 378 ARG A O 1
ATOM 2834 N N . GLY A 1 379 ? -32.675 -32.977 36.726 1.00 38.94 379 GLY A N 1
ATOM 2835 C CA . GLY A 1 379 ? -31.563 -33.256 37.630 1.00 38.94 379 GLY A CA 1
ATOM 2836 C C . GLY A 1 379 ? -31.179 -34.721 37.462 1.00 38.94 379 GLY A C 1
ATOM 2837 O O . GLY A 1 379 ? -31.998 -35.604 37.703 1.00 38.94 379 GLY A O 1
ATOM 2838 N N . GLY A 1 380 ? -29.976 -34.970 36.952 1.00 49.12 380 GLY A N 1
ATOM 2839 C CA . GLY A 1 380 ? -29.466 -36.316 36.754 1.00 49.12 380 GLY A CA 1
ATOM 2840 C C . GLY A 1 380 ? -29.292 -37.039 38.082 1.00 49.12 380 GLY A C 1
ATOM 2841 O O . GLY A 1 380 ? -28.529 -36.587 38.926 1.00 49.12 380 GLY A O 1
ATOM 2842 N N . ASP A 1 381 ? -29.957 -38.180 38.222 1.00 40.72 381 ASP A N 1
ATOM 2843 C CA . ASP A 1 381 ? -29.389 -39.315 38.933 1.00 40.72 381 ASP A CA 1
ATOM 2844 C C . ASP A 1 381 ? -30.048 -40.607 38.442 1.00 40.72 381 ASP A C 1
ATOM 2846 O O . ASP A 1 381 ? -31.270 -40.750 38.429 1.00 40.72 381 ASP A O 1
ATOM 2850 N N . GLY A 1 382 ? -29.223 -41.526 37.953 1.00 34.84 382 GLY A N 1
ATOM 2851 C CA . GLY A 1 382 ? -29.666 -42.731 37.261 1.00 34.84 382 GLY A CA 1
ATOM 2852 C C . GLY A 1 382 ? -28.495 -43.625 36.884 1.00 34.84 382 GLY A C 1
ATOM 2853 O O . GLY A 1 382 ? -28.319 -43.979 35.723 1.00 34.84 382 GLY A O 1
ATOM 2854 N N . SER A 1 383 ? -27.671 -43.959 37.877 1.00 38.03 383 SER A N 1
ATOM 2855 C CA . SER A 1 383 ? -26.808 -45.139 37.823 1.00 38.03 383 SER A CA 1
ATOM 2856 C C . SER A 1 383 ? -27.686 -46.395 37.883 1.00 38.03 383 SER A C 1
ATOM 2858 O O . SER A 1 383 ? -28.483 -46.512 38.810 1.00 38.03 383 SER A O 1
ATOM 2860 N N . GLY A 1 384 ? -27.528 -47.344 36.951 1.00 34.12 384 GLY A N 1
ATOM 2861 C CA . GLY A 1 384 ? -28.129 -48.682 37.088 1.00 34.12 384 GLY A CA 1
ATOM 2862 C C . GLY A 1 384 ? -28.493 -49.405 35.789 1.00 34.12 384 GLY A C 1
ATOM 2863 O O . GLY A 1 384 ? -29.649 -49.412 35.394 1.00 34.12 384 GLY A O 1
ATOM 2864 N N . ASP A 1 385 ? -27.471 -49.986 35.161 1.00 36.88 385 ASP A N 1
ATOM 2865 C CA . ASP A 1 385 ? -27.391 -51.288 34.470 1.00 36.88 385 ASP A CA 1
ATOM 2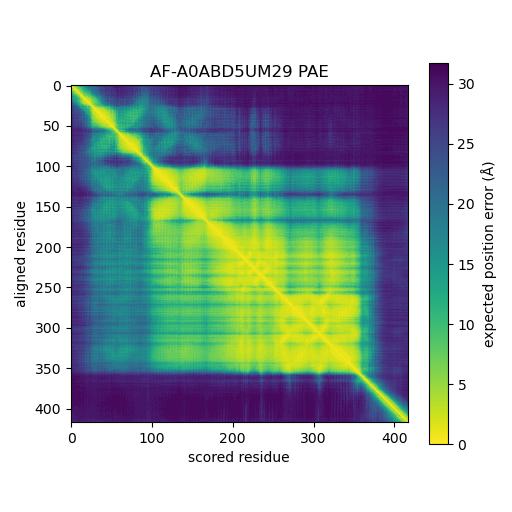866 C C . ASP A 1 385 ? -28.664 -52.148 34.222 1.00 36.88 385 ASP A C 1
ATOM 2868 O O . ASP A 1 385 ? -29.467 -52.369 35.127 1.00 36.88 385 ASP A O 1
ATOM 2872 N N . GLY A 1 386 ? -28.740 -52.770 33.027 1.00 32.75 386 GLY A N 1
ATOM 2873 C CA . GLY A 1 386 ? -29.439 -54.056 32.836 1.00 32.75 386 GLY A CA 1
ATOM 2874 C C . GLY A 1 386 ? -30.380 -54.246 31.626 1.00 32.75 386 GLY A C 1
ATOM 2875 O O . GLY A 1 386 ? -31.591 -54.234 31.790 1.00 32.75 386 GLY A O 1
ATOM 2876 N N . GLY A 1 387 ? -29.827 -54.575 30.448 1.00 32.28 387 GLY A N 1
ATOM 2877 C CA . GLY A 1 387 ? -30.220 -55.763 29.653 1.00 32.28 387 GLY A CA 1
ATOM 2878 C C . GLY A 1 387 ? -31.523 -55.849 28.811 1.00 32.28 387 GLY A C 1
ATOM 2879 O O . GLY A 1 387 ? -32.597 -56.104 29.334 1.00 32.28 387 GLY A O 1
ATOM 2880 N N . SER A 1 388 ? -31.310 -55.957 27.484 1.00 33.00 388 SER A N 1
ATOM 2881 C CA . SER A 1 388 ? -31.848 -56.978 26.539 1.00 33.00 388 SER A CA 1
ATOM 2882 C C . SER A 1 388 ? -33.237 -56.862 25.860 1.00 33.00 388 SER A C 1
ATOM 2884 O O . SER A 1 388 ? -34.272 -56.992 26.501 1.00 33.00 388 SER A O 1
ATOM 2886 N N . GLY A 1 389 ? -33.192 -56.895 24.510 1.00 32.34 389 GLY A N 1
ATOM 2887 C CA . GLY A 1 389 ? -34.218 -57.393 23.560 1.00 32.34 389 GLY A CA 1
ATOM 2888 C C . GLY A 1 389 ? -35.251 -56.348 23.115 1.00 32.34 389 GLY A C 1
ATOM 2889 O O . GLY A 1 389 ? -35.773 -55.632 23.948 1.00 32.34 389 GLY A O 1
ATOM 2890 N N . GLY A 1 390 ? -35.638 -56.155 21.853 1.00 32.19 390 GLY A N 1
ATOM 2891 C CA . GLY A 1 390 ? -35.501 -56.897 20.601 1.00 32.19 390 GLY A CA 1
ATOM 2892 C C . GLY A 1 390 ? -36.730 -56.558 19.726 1.00 32.19 390 GLY A C 1
ATOM 2893 O O . GLY A 1 390 ? -37.845 -56.622 20.227 1.00 32.19 390 GLY A O 1
ATOM 2894 N N . ASP A 1 391 ? -36.485 -56.207 18.460 1.00 36.59 391 ASP A N 1
ATOM 2895 C CA . ASP A 1 391 ? -37.346 -56.263 17.256 1.00 36.59 391 ASP A CA 1
ATOM 2896 C C . ASP A 1 391 ? -38.668 -55.469 17.075 1.00 36.59 391 ASP A C 1
ATOM 2898 O O . ASP A 1 391 ? -39.567 -55.462 17.908 1.00 36.59 391 ASP A O 1
ATOM 2902 N N . GLY A 1 392 ? -38.813 -54.945 15.838 1.00 34.44 392 GLY A N 1
ATOM 2903 C CA . GLY A 1 392 ? -40.079 -54.656 15.129 1.00 34.44 392 GLY A CA 1
ATOM 2904 C C . GLY A 1 392 ? -40.320 -53.167 14.827 1.00 34.44 392 GLY A C 1
ATOM 2905 O O . GLY A 1 392 ? -40.810 -52.452 15.685 1.00 34.44 392 GLY A O 1
ATOM 2906 N N . SER A 1 393 ? -39.851 -52.578 13.717 1.00 36.12 393 SER A N 1
ATOM 2907 C CA . SER A 1 393 ? -40.304 -52.682 12.309 1.00 36.12 393 SER A CA 1
ATOM 2908 C C . SER A 1 393 ? -41.679 -52.061 11.999 1.00 36.12 393 SER A C 1
ATOM 2910 O O . SER A 1 393 ? -42.693 -52.492 12.538 1.00 36.12 393 SER A O 1
ATOM 2912 N N . GLY A 1 394 ? -41.676 -51.140 11.021 1.00 33.81 394 GLY A N 1
ATOM 2913 C CA . GLY A 1 394 ? -42.831 -50.667 10.243 1.00 33.81 394 GLY A CA 1
ATOM 2914 C C . GLY A 1 394 ? -43.403 -49.332 10.728 1.00 33.81 394 GLY A C 1
ATOM 2915 O O . GLY A 1 394 ? -43.800 -49.219 11.876 1.00 33.81 394 GLY A O 1
ATOM 2916 N N . GLY A 1 395 ? -43.507 -48.273 9.933 1.00 33.22 395 GLY A N 1
ATOM 2917 C CA . GLY A 1 395 ? -43.279 -48.072 8.506 1.00 33.22 395 GLY A CA 1
ATOM 2918 C C . GLY A 1 395 ? -43.951 -46.757 8.085 1.00 33.22 395 GLY A C 1
ATOM 2919 O O . GLY A 1 395 ? -44.805 -46.270 8.817 1.00 33.22 395 GLY A O 1
ATOM 2920 N N . ASP A 1 396 ? -43.572 -46.277 6.895 1.00 38.06 396 ASP A N 1
ATOM 2921 C CA . ASP A 1 396 ? -44.345 -45.396 5.996 1.00 38.06 396 ASP A CA 1
ATOM 2922 C C . ASP A 1 396 ? -44.655 -43.966 6.498 1.00 38.06 396 ASP A C 1
ATOM 2924 O O . ASP A 1 396 ? -45.092 -43.749 7.617 1.00 38.06 396 ASP A O 1
ATOM 2928 N N . GLY A 1 397 ? -44.472 -42.888 5.744 1.00 35.91 397 GLY A N 1
ATOM 2929 C CA . GLY A 1 397 ? -44.231 -42.716 4.319 1.00 35.91 397 GLY A CA 1
ATOM 2930 C C . GLY A 1 397 ? -44.786 -41.340 3.930 1.00 35.91 397 GLY A C 1
ATOM 2931 O O . GLY A 1 397 ? -45.881 -41.003 4.365 1.00 35.91 397 GLY A O 1
ATOM 2932 N N . GLY A 1 398 ? -44.020 -40.580 3.133 1.00 32.97 398 GLY A N 1
ATOM 2933 C CA . GLY A 1 398 ? -44.464 -39.419 2.337 1.00 32.97 398 GLY A CA 1
ATOM 2934 C C . GLY A 1 398 ? -45.054 -38.214 3.094 1.00 32.97 398 GLY A C 1
ATOM 2935 O O . GLY A 1 398 ? -45.415 -38.280 4.256 1.00 32.97 398 GLY A O 1
ATOM 2936 N N . ASP A 1 399 ? -45.225 -37.037 2.514 1.00 37.06 399 ASP A N 1
ATOM 2937 C CA . ASP A 1 399 ? -44.736 -36.437 1.280 1.00 37.06 399 ASP A CA 1
ATOM 2938 C C . ASP A 1 399 ? -45.159 -34.950 1.337 1.00 37.06 399 ASP A C 1
ATOM 2940 O O . ASP A 1 399 ? -46.111 -34.602 2.035 1.00 37.06 399 ASP A O 1
ATOM 2944 N N . ALA A 1 400 ? -44.500 -34.119 0.530 1.00 35.75 400 ALA A N 1
ATOM 2945 C CA . ALA A 1 400 ? -45.012 -32.877 -0.071 1.00 35.75 400 ALA A CA 1
ATOM 2946 C C . ALA A 1 400 ? -45.361 -31.615 0.768 1.00 35.75 400 ALA A C 1
ATOM 2948 O O . ALA A 1 400 ? -46.315 -31.564 1.537 1.00 35.75 400 ALA A O 1
ATOM 2949 N N . ALA A 1 401 ? -44.696 -30.510 0.396 1.00 39.66 401 ALA A N 1
ATOM 2950 C CA . ALA A 1 401 ? -45.277 -29.189 0.071 1.00 39.66 401 ALA A CA 1
ATOM 2951 C C . ALA A 1 401 ? -44.177 -28.407 -0.701 1.00 39.66 401 ALA A C 1
ATOM 2953 O O . ALA A 1 401 ? -43.078 -28.266 -0.177 1.00 39.66 401 ALA A O 1
ATOM 2954 N N . THR A 1 402 ? -44.254 -28.087 -2.007 1.00 38.03 402 THR A N 1
ATOM 2955 C CA . THR A 1 402 ? -45.191 -27.194 -2.750 1.00 38.03 402 THR A CA 1
ATOM 2956 C C . THR A 1 402 ? -45.372 -25.849 -2.038 1.00 38.03 402 THR A C 1
ATOM 2958 O O . THR A 1 402 ? -45.697 -25.860 -0.862 1.00 38.03 402 THR A O 1
ATOM 2961 N N . GLY A 1 403 ? -45.220 -24.653 -2.608 1.00 36.44 403 GLY A N 1
ATOM 2962 C CA . GLY A 1 403 ? -44.915 -24.123 -3.944 1.00 36.44 403 GLY A CA 1
ATOM 2963 C C . GLY A 1 403 ? -44.249 -22.741 -3.744 1.00 36.44 403 GLY A C 1
ATOM 2964 O O . GLY A 1 403 ? -44.112 -22.288 -2.610 1.00 36.44 403 GLY A O 1
ATOM 2965 N N . ASP A 1 404 ? -43.603 -22.150 -4.750 1.00 37.41 404 ASP A N 1
ATOM 2966 C CA . ASP A 1 404 ? -44.226 -21.229 -5.726 1.00 37.41 404 ASP A CA 1
ATOM 2967 C C . ASP A 1 404 ? -44.944 -20.051 -5.035 1.00 37.41 404 ASP A C 1
ATOM 2969 O O . ASP A 1 404 ? -45.786 -20.259 -4.174 1.00 37.41 404 ASP A O 1
ATOM 2973 N N . GLY A 1 405 ? -44.692 -18.779 -5.308 1.00 35.66 405 GLY A N 1
ATOM 2974 C CA . GLY A 1 405 ? -43.876 -18.107 -6.298 1.00 35.66 405 GLY A CA 1
ATOM 2975 C C . GLY A 1 405 ? -44.111 -16.601 -6.123 1.00 35.66 405 GLY A C 1
ATOM 2976 O O . GLY A 1 405 ? -45.106 -16.182 -5.542 1.00 35.66 405 GLY A O 1
ATOM 2977 N N . ALA A 1 406 ? -43.116 -15.835 -6.560 1.00 37.59 406 ALA A N 1
ATOM 2978 C CA . ALA A 1 406 ? -43.159 -14.483 -7.114 1.00 37.59 406 ALA A CA 1
ATOM 2979 C C . ALA A 1 406 ? -44.368 -13.559 -6.826 1.00 37.59 406 ALA A C 1
ATOM 2981 O O . ALA A 1 406 ? -45.477 -13.834 -7.262 1.00 37.59 406 ALA A O 1
ATOM 2982 N N . ASP A 1 407 ? -44.079 -12.350 -6.321 1.00 40.69 407 ASP A N 1
ATOM 2983 C CA . ASP A 1 407 ? -44.757 -11.150 -6.822 1.00 40.69 407 ASP A CA 1
ATOM 2984 C C . ASP A 1 407 ? -43.765 -10.006 -7.082 1.00 40.69 407 ASP A C 1
ATOM 2986 O O . ASP A 1 407 ? -43.007 -9.547 -6.225 1.00 40.69 407 ASP A O 1
ATOM 2990 N N . THR A 1 408 ? -43.765 -9.611 -8.349 1.00 38.84 408 THR A N 1
ATOM 2991 C CA . THR A 1 408 ? -43.059 -8.515 -9.008 1.00 38.84 408 THR A CA 1
ATOM 2992 C C . THR A 1 408 ? -43.621 -7.154 -8.603 1.00 38.84 408 THR A C 1
ATOM 2994 O O . THR A 1 408 ? -44.824 -6.928 -8.707 1.00 38.84 408 THR A O 1
ATOM 2997 N N . VAL A 1 409 ? -42.746 -6.209 -8.246 1.00 44.47 409 VAL A N 1
ATOM 2998 C CA . VAL A 1 409 ? -43.102 -4.787 -8.117 1.00 44.47 409 VAL A CA 1
ATOM 2999 C C . VAL A 1 409 ? -42.833 -4.084 -9.446 1.00 44.47 409 VAL A C 1
ATOM 3001 O O . VAL A 1 409 ? -41.690 -3.968 -9.892 1.00 44.47 409 VAL A O 1
ATOM 3004 N N . THR A 1 410 ? -43.919 -3.646 -10.075 1.00 39.94 410 THR A N 1
ATOM 3005 C CA . THR A 1 410 ? -43.955 -2.820 -11.283 1.00 39.94 410 THR A CA 1
ATOM 3006 C C . THR A 1 410 ? -43.518 -1.390 -10.970 1.00 39.94 410 THR A C 1
ATOM 3008 O O . THR A 1 410 ? -43.875 -0.817 -9.943 1.00 39.94 410 THR A O 1
ATOM 3011 N N . ASN A 1 411 ? -42.728 -0.844 -11.889 1.00 39.69 411 ASN A N 1
ATOM 3012 C CA . ASN A 1 411 ? -42.165 0.496 -11.908 1.00 39.69 411 ASN A CA 1
ATOM 3013 C C . ASN A 1 411 ? -43.029 1.394 -12.810 1.00 39.69 411 ASN A C 1
ATOM 3015 O O . ASN A 1 411 ? -43.086 1.145 -14.011 1.00 39.69 411 ASN A O 1
ATOM 3019 N N . ASP A 1 412 ? -43.631 2.430 -12.230 1.00 43.25 412 ASP A N 1
ATOM 3020 C CA . ASP A 1 412 ? -44.108 3.653 -12.890 1.00 43.25 412 ASP A CA 1
ATOM 3021 C C . ASP A 1 412 ? -43.427 4.792 -12.096 1.00 43.25 412 ASP A C 1
ATOM 3023 O O . ASP A 1 412 ? -43.507 4.815 -10.872 1.00 43.25 412 ASP A O 1
ATOM 3027 N N . GLY A 1 413 ? -42.602 5.688 -12.640 1.00 40.75 413 GLY A N 1
ATO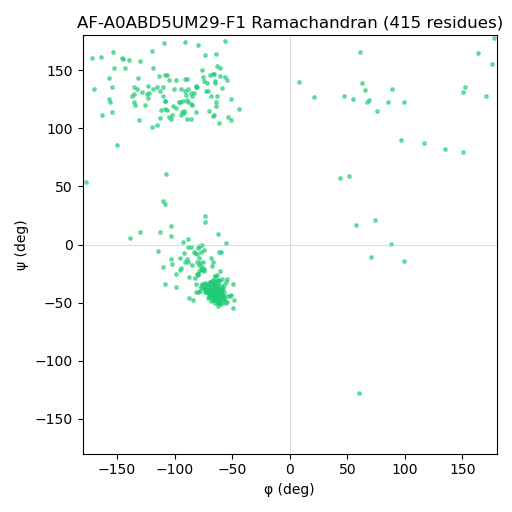M 3028 C CA . GLY A 1 413 ? -42.784 6.466 -13.854 1.00 40.75 413 GLY A CA 1
ATOM 3029 C C . GLY A 1 413 ? -43.329 7.844 -13.468 1.00 40.75 413 GLY A C 1
ATOM 3030 O O . GLY A 1 413 ? -44.536 8.000 -13.406 1.00 40.75 413 GLY A O 1
ATOM 3031 N N . GLU A 1 414 ? -42.465 8.835 -13.211 1.00 44.53 414 GLU A N 1
ATOM 3032 C CA . GLU A 1 414 ? -42.857 10.253 -13.276 1.00 44.53 414 GLU A CA 1
ATOM 3033 C C . GLU A 1 414 ? -41.624 11.141 -13.517 1.00 44.53 414 GLU A C 1
ATOM 3035 O O . GLU A 1 414 ? -40.618 11.079 -12.807 1.00 44.53 414 GLU A O 1
ATOM 3040 N N . ALA A 1 415 ? -41.716 11.948 -14.569 1.00 48.91 415 ALA A N 1
ATOM 3041 C CA . ALA A 1 415 ? -40.760 12.959 -14.983 1.00 48.91 415 ALA A CA 1
ATOM 3042 C C . ALA A 1 415 ? -41.074 14.306 -14.314 1.00 48.91 415 ALA A C 1
ATOM 3044 O O . ALA A 1 415 ? -42.242 14.668 -14.267 1.00 48.91 415 ALA A O 1
ATOM 3045 N N . ASP A 1 416 ? -40.061 15.085 -13.912 1.00 49.94 416 ASP A N 1
ATOM 3046 C CA . ASP A 1 416 ? -40.007 16.535 -14.185 1.00 49.94 416 ASP A CA 1
ATOM 3047 C C . ASP A 1 416 ? -38.618 17.130 -13.837 1.00 49.94 416 ASP A C 1
ATOM 3049 O O . ASP A 1 416 ? -38.118 16.927 -12.730 1.00 49.94 416 ASP A O 1
ATOM 3053 N N . ARG A 1 417 ? -38.106 17.951 -14.770 1.00 43.81 417 ARG A N 1
ATOM 3054 C CA . ARG A 1 417 ? -37.035 18.985 -14.692 1.00 43.81 417 ARG A CA 1
ATOM 3055 C C . ARG A 1 417 ? -35.555 18.621 -14.781 1.00 43.81 417 ARG A C 1
ATOM 3057 O O . ARG A 1 417 ? -34.998 18.012 -13.846 1.00 43.81 417 ARG A O 1
#

Mean predicted aligned error: 17.82 Å

Secondary structure (DSSP, 8-state):
--TTSSSHHHHHHHHHHHHHHHHHHHHHHHHHHHHHHHHHHHHHHHHHHHHTTT-S---HHHHHHHHHHHHHHHHHHHHHHHHHHHTTTTSTTS----THHHHHHHHHHHHHHHHHHHHHHHHHHHHHHHHHHH-TTS-HHHHHHHHHHHHHHHHHHHHHHHHHHT-S-HHHHHHHHHHHHHHHHHHHHHHHHHHHHHHHHHHH-SS-TT-EEEETTEEEEEEEE-SSEEEEE-TTS-EEEEEHHHHHHS-EEESSTTSEEEEEEEEEE-TTS-HHHHHHHHHHHHHTSTTB-SSSPPEEEEEEE-SS-EEEEEEEEEES--HHHHHHHHHHHHHHHHHHHHHTT---PPPP-----SSTTS------GGGHHHHTT-S--------------------------------------